Protein AF-A0A9P3J0S6-F1 (afdb_monomer_lite)

Structure (mmCIF, N/CA/C/O backbone):
data_AF-A0A9P3J0S6-F1
#
_entry.id   AF-A0A9P3J0S6-F1
#
loop_
_atom_site.group_PDB
_atom_site.id
_atom_site.type_symbol
_atom_site.label_atom_id
_atom_site.label_alt_id
_atom_site.label_comp_id
_atom_site.label_asym_id
_atom_site.label_entity_id
_atom_site.label_seq_id
_atom_site.pdbx_PDB_ins_code
_atom_site.Cartn_x
_atom_site.Cartn_y
_atom_site.Cartn_z
_atom_site.occupancy
_atom_site.B_iso_or_equiv
_atom_site.auth_seq_id
_atom_site.auth_comp_id
_atom_site.auth_asym_id
_atom_site.auth_atom_id
_atom_site.pdbx_PDB_model_num
ATOM 1 N N . MET A 1 1 ? 49.574 -19.872 -51.339 1.00 52.94 1 MET A N 1
ATOM 2 C CA . MET A 1 1 ? 49.140 -20.567 -50.102 1.00 52.94 1 MET A CA 1
ATOM 3 C C . MET A 1 1 ? 49.240 -19.697 -48.846 1.00 52.94 1 MET A C 1
ATOM 5 O O . MET A 1 1 ? 48.272 -19.672 -48.105 1.00 52.94 1 MET A O 1
ATOM 9 N N . GLY A 1 2 ? 50.325 -18.942 -48.605 1.00 63.03 2 GLY A N 1
ATOM 10 C CA . GLY A 1 2 ? 50.469 -18.135 -47.374 1.00 63.03 2 GLY A CA 1
ATOM 11 C C . GLY A 1 2 ? 49.410 -17.039 -47.150 1.00 63.03 2 GLY A C 1
ATOM 12 O O . GLY A 1 2 ? 48.926 -16.891 -46.034 1.00 63.03 2 GLY A O 1
ATOM 13 N N . GLN A 1 3 ? 48.988 -16.320 -48.196 1.00 57.38 3 GLN A N 1
ATOM 14 C CA . GLN A 1 3 ? 47.975 -15.256 -48.067 1.00 57.38 3 GLN A CA 1
ATOM 15 C C . GLN A 1 3 ? 46.559 -15.784 -47.796 1.00 57.38 3 GLN A C 1
ATOM 17 O O . GLN A 1 3 ? 45.813 -15.168 -47.047 1.00 57.38 3 GLN A O 1
ATOM 22 N N . SER A 1 4 ? 46.202 -16.949 -48.341 1.00 54.84 4 SER A N 1
ATOM 23 C CA . SER A 1 4 ? 44.880 -17.558 -48.143 1.00 54.84 4 SER A CA 1
ATOM 24 C C . SER A 1 4 ? 44.684 -18.054 -46.706 1.00 54.84 4 SER A C 1
ATOM 26 O O . SER A 1 4 ? 43.589 -17.957 -46.165 1.00 54.84 4 SER A O 1
ATOM 28 N N . VAL A 1 5 ? 45.757 -18.533 -46.065 1.00 64.25 5 VAL A N 1
ATOM 29 C CA . VAL A 1 5 ? 45.732 -18.965 -44.658 1.00 64.25 5 VAL A CA 1
ATOM 30 C C . VAL A 1 5 ? 45.693 -17.762 -43.713 1.00 64.25 5 VAL A C 1
ATOM 32 O O . VAL A 1 5 ? 44.933 -17.771 -42.753 1.00 64.25 5 VAL A O 1
ATOM 35 N N . LEU A 1 6 ? 46.446 -16.698 -44.010 1.00 63.03 6 LEU A N 1
ATOM 36 C CA . LEU A 1 6 ? 46.391 -15.446 -43.244 1.00 63.03 6 LEU A CA 1
ATOM 37 C C . LEU A 1 6 ? 45.015 -14.776 -43.324 1.00 63.03 6 LEU A C 1
ATOM 39 O O . LEU A 1 6 ? 44.524 -14.292 -42.309 1.00 63.03 6 LEU A O 1
ATOM 43 N N . LEU A 1 7 ? 44.366 -14.807 -44.491 1.00 65.69 7 LEU A N 1
ATOM 44 C CA . LEU A 1 7 ? 43.007 -14.293 -44.657 1.00 65.69 7 LEU A CA 1
ATOM 45 C C . LEU A 1 7 ? 41.980 -15.149 -43.902 1.00 65.69 7 LEU A C 1
ATOM 47 O O . LEU A 1 7 ? 41.103 -14.598 -43.249 1.00 65.69 7 LEU A O 1
ATOM 51 N N . ALA A 1 8 ? 42.116 -16.479 -43.917 1.00 69.62 8 ALA A N 1
ATOM 52 C CA . ALA A 1 8 ? 41.242 -17.367 -43.147 1.00 69.62 8 ALA A CA 1
ATOM 53 C C . ALA A 1 8 ? 41.398 -17.170 -41.627 1.00 69.62 8 ALA A C 1
ATOM 55 O O . ALA A 1 8 ? 40.403 -17.163 -40.908 1.00 69.62 8 ALA A O 1
ATOM 56 N N . ILE A 1 9 ? 42.624 -16.945 -41.142 1.00 70.44 9 ILE A N 1
ATOM 57 C CA . ILE A 1 9 ? 42.891 -16.633 -39.730 1.00 70.44 9 ILE A CA 1
ATOM 58 C C . ILE A 1 9 ? 42.342 -15.248 -39.367 1.00 70.44 9 ILE A C 1
ATOM 60 O O . ILE A 1 9 ? 41.727 -15.102 -38.318 1.00 70.44 9 ILE A O 1
ATOM 64 N N . ALA A 1 10 ? 42.508 -14.243 -40.230 1.00 70.19 10 ALA A N 1
ATOM 65 C CA . ALA A 1 10 ? 41.972 -12.904 -39.993 1.00 70.19 10 ALA A CA 1
ATOM 66 C C . ALA A 1 10 ? 40.435 -12.895 -39.973 1.00 70.19 10 ALA A C 1
ATOM 68 O O . ALA A 1 10 ? 39.846 -12.292 -39.083 1.00 70.19 10 ALA A O 1
ATOM 69 N N . VAL A 1 11 ? 39.783 -13.614 -40.892 1.00 73.38 11 VAL A N 1
ATOM 70 C CA . VAL A 1 11 ? 38.320 -13.773 -40.901 1.00 73.38 11 VAL A CA 1
ATOM 71 C C . VAL A 1 11 ? 37.854 -14.537 -39.663 1.00 73.38 11 VAL A C 1
ATOM 73 O O . VAL A 1 11 ? 36.911 -14.100 -39.019 1.00 73.38 11 VAL A O 1
ATOM 76 N N . ALA A 1 12 ? 38.551 -15.604 -39.260 1.00 67.69 12 ALA A N 1
ATOM 77 C CA . ALA A 1 12 ? 38.230 -16.325 -38.030 1.00 67.69 12 ALA A CA 1
ATOM 78 C C . ALA A 1 12 ? 38.380 -15.439 -36.783 1.00 67.69 12 ALA A C 1
ATOM 80 O O . ALA A 1 12 ? 37.511 -15.477 -35.923 1.00 67.69 12 ALA A O 1
ATOM 81 N N . LEU A 1 13 ? 39.424 -14.608 -36.696 1.00 64.50 13 LEU A N 1
ATOM 82 C CA . LEU A 1 13 ? 39.641 -13.687 -35.575 1.00 64.50 13 LEU A CA 1
ATOM 83 C C . LEU A 1 13 ? 38.629 -12.534 -35.550 1.00 64.50 13 LEU A C 1
ATOM 85 O O . LEU A 1 13 ? 38.195 -12.150 -34.470 1.00 64.50 13 LEU A O 1
ATOM 89 N N . VAL A 1 14 ? 38.211 -12.016 -36.710 1.00 60.28 14 VAL A N 1
ATOM 90 C CA . VAL A 1 14 ? 37.151 -10.996 -36.805 1.00 60.28 14 VAL A CA 1
ATOM 91 C C . VAL A 1 14 ? 35.789 -11.599 -36.457 1.00 60.28 14 VAL A C 1
ATOM 93 O O . VAL A 1 14 ? 35.049 -11.004 -35.682 1.00 60.28 14 VAL A O 1
ATOM 96 N N . SER A 1 15 ? 35.478 -12.810 -36.925 1.00 56.75 15 SER A N 1
ATOM 97 C CA . SER A 1 15 ? 34.269 -13.532 -36.511 1.00 56.75 15 SER A CA 1
ATOM 98 C C . SER A 1 15 ? 34.281 -13.865 -35.014 1.00 56.75 15 SER A C 1
ATOM 100 O O . SER A 1 15 ? 33.243 -13.750 -34.371 1.00 56.75 15 SER A O 1
ATOM 102 N N . LEU A 1 16 ? 35.442 -14.201 -34.435 1.00 50.22 16 LEU A N 1
ATOM 103 C CA . LEU A 1 16 ? 35.601 -14.447 -32.997 1.00 50.22 16 LEU A CA 1
ATOM 104 C C . LEU A 1 16 ? 35.476 -13.156 -32.172 1.00 50.22 16 LEU A C 1
ATOM 106 O O . LEU A 1 16 ? 34.885 -13.189 -31.099 1.00 50.22 16 LEU A O 1
ATOM 110 N N . ALA A 1 17 ? 35.967 -12.023 -32.686 1.00 50.66 17 ALA A N 1
ATOM 111 C CA . ALA A 1 17 ? 35.817 -10.709 -32.061 1.00 50.66 17 ALA A CA 1
ATOM 112 C C . ALA A 1 17 ? 34.368 -10.199 -32.125 1.00 50.66 17 ALA A C 1
ATOM 114 O O . ALA A 1 17 ? 33.885 -9.607 -31.162 1.00 50.66 17 ALA A O 1
ATOM 115 N N . CYS A 1 18 ? 33.646 -10.467 -33.219 1.00 45.19 18 CYS A N 1
ATOM 116 C CA . CYS A 1 18 ? 32.212 -10.179 -33.338 1.00 45.19 18 CYS A CA 1
ATOM 117 C C . CYS A 1 18 ? 31.358 -11.105 -32.454 1.00 45.19 18 CYS A C 1
ATOM 119 O O . CYS A 1 18 ? 30.357 -10.660 -31.902 1.00 45.19 18 CYS A O 1
ATOM 121 N N . LEU A 1 19 ? 31.773 -12.360 -32.248 1.00 46.56 19 LEU A N 1
ATOM 122 C CA . LEU A 1 19 ? 31.149 -13.260 -31.273 1.00 46.56 19 LEU A CA 1
ATOM 123 C C . LEU A 1 19 ? 31.458 -12.835 -29.828 1.00 46.56 19 LEU A C 1
ATOM 125 O O . LEU A 1 19 ? 30.568 -12.877 -28.994 1.00 46.56 19 LEU A O 1
ATOM 129 N N . SER A 1 20 ? 32.665 -12.348 -29.519 1.00 40.97 20 SER A N 1
ATOM 130 C CA . SER A 1 20 ? 33.013 -11.897 -28.160 1.00 40.97 20 SER A CA 1
ATOM 131 C C . SER A 1 20 ? 32.471 -10.512 -27.794 1.00 40.97 20 SER A C 1
ATOM 133 O O . SER A 1 20 ? 32.419 -10.186 -26.616 1.00 40.97 20 SER A O 1
ATOM 135 N N . SER A 1 21 ? 32.095 -9.688 -28.777 1.00 38.31 21 SER A N 1
ATOM 136 C CA . SER A 1 21 ? 31.445 -8.383 -28.550 1.00 38.31 21 SER A CA 1
ATOM 137 C C . SER A 1 21 ? 29.914 -8.444 -28.624 1.00 38.31 21 SER A C 1
ATOM 139 O O . SER A 1 21 ? 29.256 -7.508 -28.179 1.00 38.31 21 SER A O 1
ATOM 141 N N . GLY A 1 22 ? 29.350 -9.548 -29.132 1.00 35.94 22 GLY A N 1
ATOM 142 C CA . GLY A 1 22 ? 27.912 -9.845 -29.121 1.00 35.94 22 GLY A CA 1
ATOM 143 C C . GLY A 1 22 ? 27.461 -10.787 -28.000 1.00 35.94 22 GLY A C 1
ATOM 144 O O . GLY A 1 22 ? 26.262 -10.959 -27.801 1.00 35.94 22 GLY A O 1
ATOM 145 N N . VAL A 1 23 ? 28.389 -11.379 -27.242 1.00 38.31 23 VAL A N 1
ATOM 146 C CA . VAL A 1 23 ? 28.064 -12.017 -25.965 1.00 38.31 23 VAL A CA 1
ATOM 147 C C . VAL A 1 23 ? 27.847 -10.881 -24.973 1.00 38.31 23 VAL A C 1
ATOM 149 O O . VAL A 1 23 ? 28.772 -10.425 -24.301 1.00 38.31 23 VAL A O 1
ATOM 152 N N . HIS A 1 24 ? 26.593 -10.421 -24.878 1.00 38.56 24 HIS A N 1
ATOM 153 C CA . HIS A 1 24 ? 26.073 -10.039 -23.573 1.00 38.56 24 HIS A CA 1
ATOM 154 C C . HIS A 1 24 ? 26.590 -11.089 -22.605 1.00 38.56 24 HIS A C 1
ATOM 156 O O . HIS A 1 24 ? 26.443 -12.285 -22.858 1.00 38.56 24 HIS A O 1
ATOM 162 N N . ALA A 1 25 ? 27.292 -10.651 -21.565 1.00 37.12 25 ALA A N 1
ATOM 163 C CA . ALA A 1 25 ? 27.518 -11.500 -20.426 1.00 37.12 25 ALA A CA 1
ATOM 164 C C . ALA A 1 25 ? 26.125 -11.875 -19.907 1.00 37.12 25 ALA A C 1
ATOM 166 O O . ALA A 1 25 ? 25.588 -11.205 -19.032 1.00 37.12 25 ALA A O 1
ATOM 167 N N . ASP A 1 26 ? 25.544 -12.934 -20.472 1.00 39.62 26 ASP A N 1
ATOM 168 C CA . ASP A 1 26 ? 24.586 -13.801 -19.824 1.00 39.62 26 ASP A CA 1
ATOM 169 C C . ASP A 1 26 ? 25.373 -14.381 -18.656 1.00 39.62 26 ASP A C 1
ATOM 171 O O . ASP A 1 26 ? 25.916 -15.489 -18.690 1.00 39.62 26 ASP A O 1
ATOM 175 N N . SER A 1 27 ? 25.521 -13.550 -17.621 1.00 38.94 27 SER A N 1
ATOM 176 C CA . SER A 1 27 ? 25.679 -13.996 -16.260 1.00 38.94 27 SER A CA 1
ATOM 177 C C . SER A 1 27 ? 24.640 -15.088 -16.114 1.00 38.94 27 SER A C 1
ATOM 179 O O . SER A 1 27 ? 23.445 -14.791 -16.105 1.00 38.94 27 SER A O 1
ATOM 181 N N . ALA A 1 28 ? 25.098 -16.344 -16.120 1.00 35.28 28 ALA A N 1
ATOM 182 C CA . ALA A 1 28 ? 24.250 -17.504 -15.908 1.00 35.28 28 ALA A CA 1
ATOM 183 C C . ALA A 1 28 ? 23.247 -17.138 -14.809 1.00 35.28 28 ALA A C 1
ATOM 185 O O . ALA A 1 28 ? 23.704 -16.576 -13.803 1.00 35.28 28 ALA A O 1
ATOM 186 N N . PRO A 1 29 ? 21.930 -17.349 -15.014 1.00 40.88 29 PRO A N 1
ATOM 187 C CA . PRO A 1 29 ? 20.910 -16.864 -14.097 1.00 40.88 29 PRO A CA 1
ATOM 188 C C . PRO A 1 29 ? 21.342 -17.266 -12.697 1.00 40.88 29 PRO A C 1
ATOM 190 O O . PRO A 1 29 ? 21.451 -18.462 -12.403 1.00 40.88 29 PRO A O 1
ATOM 193 N N . ARG A 1 30 ? 21.725 -16.269 -11.880 1.00 40.47 30 ARG A N 1
ATOM 194 C CA . ARG A 1 30 ? 22.169 -16.516 -10.510 1.00 40.47 30 ARG A CA 1
ATOM 195 C C . ARG A 1 30 ? 21.070 -17.360 -9.903 1.00 40.47 30 ARG A C 1
ATOM 197 O O . ARG A 1 30 ? 19.917 -16.943 -9.882 1.00 40.47 30 ARG A O 1
ATOM 204 N N . LYS A 1 31 ? 21.420 -18.576 -9.487 1.00 38.91 31 LYS A N 1
ATOM 205 C CA . LYS A 1 31 ? 20.491 -19.468 -8.811 1.00 38.91 31 LYS A CA 1
ATOM 206 C C . LYS A 1 31 ? 19.955 -18.679 -7.622 1.00 38.91 31 LYS A C 1
ATOM 208 O O . LYS A 1 31 ? 20.723 -18.359 -6.717 1.00 38.91 31 LYS A O 1
ATOM 213 N N . TRP A 1 32 ? 18.683 -18.296 -7.688 1.00 41.75 32 TRP A N 1
ATOM 214 C CA . TRP A 1 32 ? 18.019 -17.493 -6.673 1.00 41.75 32 TRP A CA 1
ATOM 215 C C . TRP A 1 32 ? 17.853 -18.356 -5.421 1.00 41.75 32 TRP A C 1
ATOM 217 O O . TRP A 1 32 ? 16.805 -18.948 -5.186 1.00 41.75 32 TRP A O 1
ATOM 227 N N . SER A 1 33 ? 18.909 -18.494 -4.622 1.00 45.03 33 SER A N 1
ATOM 228 C CA . SER A 1 33 ? 18.698 -18.670 -3.195 1.00 45.03 33 SER A CA 1
ATOM 229 C C . SER A 1 33 ? 18.251 -17.310 -2.706 1.00 45.03 33 SER A C 1
ATOM 231 O O . SER A 1 33 ? 19.029 -16.356 -2.774 1.00 45.03 33 SER A O 1
ATOM 233 N N . THR A 1 34 ? 16.997 -17.204 -2.287 1.00 47.34 34 THR A N 1
ATOM 234 C CA . THR A 1 34 ? 16.512 -15.994 -1.637 1.00 47.34 34 THR A CA 1
ATOM 235 C C . THR A 1 34 ? 17.507 -15.622 -0.548 1.00 47.34 34 THR A C 1
ATOM 237 O O . THR A 1 34 ? 17.847 -16.502 0.256 1.00 47.34 34 THR A O 1
ATOM 240 N N . PRO A 1 35 ? 18.072 -14.405 -0.576 1.00 50.69 35 PRO A N 1
ATOM 241 C CA . PRO A 1 35 ? 19.125 -14.078 0.356 1.00 50.69 35 PRO A CA 1
ATOM 242 C C . PRO A 1 35 ? 18.531 -14.196 1.756 1.00 50.69 35 PRO A C 1
ATOM 244 O O . PRO A 1 35 ? 17.507 -13.600 2.078 1.00 50.69 35 PRO A O 1
ATOM 247 N N . THR A 1 36 ? 19.118 -15.066 2.571 1.00 54.38 36 THR A N 1
ATOM 248 C CA . THR A 1 36 ? 18.819 -15.048 3.996 1.00 54.38 36 THR A CA 1
ATOM 249 C C . THR A 1 36 ? 19.462 -13.773 4.523 1.00 54.38 36 THR A C 1
ATOM 251 O O . THR A 1 36 ? 20.656 -13.596 4.240 1.00 54.38 36 THR A O 1
ATOM 254 N N . PRO A 1 37 ? 18.729 -12.901 5.239 1.00 59.56 37 PRO A N 1
ATOM 255 C CA . PRO A 1 37 ? 19.332 -11.726 5.844 1.00 59.56 37 PRO A CA 1
ATOM 256 C C . PRO A 1 37 ? 20.593 -12.144 6.582 1.00 59.56 37 PRO A C 1
ATOM 258 O O . PRO A 1 37 ? 20.591 -13.094 7.375 1.00 59.56 37 PRO A O 1
ATOM 261 N N . GLN A 1 38 ? 21.703 -11.512 6.221 1.00 64.88 38 GLN A N 1
ATOM 262 C CA . GLN A 1 38 ? 22.980 -11.867 6.806 1.00 64.88 38 GLN A CA 1
ATOM 263 C C . GLN A 1 38 ? 23.008 -11.332 8.240 1.00 64.88 38 GLN A C 1
ATOM 265 O O . GLN A 1 38 ? 22.534 -10.222 8.488 1.00 64.88 38 GLN A O 1
ATOM 270 N N . PRO A 1 39 ? 23.537 -12.099 9.208 1.00 60.41 39 PRO A N 1
ATOM 271 C CA . PRO A 1 39 ? 23.738 -11.570 10.544 1.00 60.41 39 PRO A CA 1
ATOM 272 C C . PRO A 1 39 ? 24.625 -10.315 10.450 1.00 60.41 39 PRO A C 1
ATOM 274 O O . PRO A 1 39 ? 25.613 -10.337 9.705 1.00 60.41 39 PRO A O 1
ATOM 277 N N . PRO A 1 40 ? 24.300 -9.232 11.174 1.00 62.19 40 PRO A N 1
ATOM 278 C CA . PRO A 1 40 ? 25.059 -7.995 11.099 1.00 62.19 40 PRO A CA 1
ATOM 279 C C . PRO A 1 40 ? 26.532 -8.234 11.424 1.00 62.19 40 PRO A C 1
ATOM 281 O O . PRO A 1 40 ? 26.858 -8.858 12.435 1.00 62.19 40 PRO A O 1
ATOM 284 N N . ARG A 1 41 ? 27.431 -7.757 10.557 1.00 59.84 41 ARG A N 1
ATOM 285 C CA . ARG A 1 41 ? 28.876 -8.021 10.679 1.00 59.84 41 ARG A CA 1
ATOM 286 C C . ARG A 1 41 ? 29.528 -7.303 11.862 1.00 59.84 41 ARG A C 1
ATOM 288 O O . ARG A 1 41 ? 30.496 -7.823 12.408 1.00 59.84 41 ARG A O 1
ATOM 295 N N . ASP A 1 42 ? 28.961 -6.168 12.269 1.00 59.78 42 ASP A N 1
ATOM 296 C CA . ASP A 1 42 ? 29.571 -5.244 13.235 1.00 59.78 42 ASP A CA 1
ATOM 297 C C . ASP A 1 42 ? 28.754 -5.071 14.528 1.00 59.78 42 ASP A C 1
ATOM 299 O O . ASP A 1 42 ? 29.160 -4.347 15.438 1.00 59.78 42 ASP A O 1
ATOM 303 N N . ALA A 1 43 ? 27.604 -5.739 14.650 1.00 60.12 43 ALA A N 1
ATOM 304 C CA . ALA A 1 43 ? 26.762 -5.610 15.831 1.00 60.12 43 ALA A CA 1
ATOM 305 C C . ALA A 1 43 ? 27.255 -6.511 16.969 1.00 60.12 43 ALA A C 1
ATOM 307 O O . ALA A 1 43 ? 27.540 -7.699 16.790 1.00 60.12 43 ALA A O 1
ATOM 308 N N . ARG A 1 44 ? 27.261 -5.978 18.194 1.00 63.00 44 ARG A N 1
ATOM 309 C CA . ARG A 1 44 ? 27.326 -6.828 19.389 1.00 63.00 44 ARG A CA 1
ATOM 310 C C . ARG A 1 44 ? 26.101 -7.745 19.385 1.00 63.00 44 ARG A C 1
ATOM 312 O O . ARG A 1 44 ? 24.991 -7.281 19.148 1.00 63.00 44 ARG A O 1
ATOM 319 N N . HIS A 1 45 ? 26.281 -9.029 19.703 1.00 61.94 45 HIS A N 1
ATOM 320 C CA . HIS A 1 45 ? 25.228 -10.058 19.623 1.00 61.94 45 HIS A CA 1
ATOM 321 C C . HIS A 1 45 ? 23.874 -9.678 20.265 1.00 61.94 45 HIS A C 1
ATOM 323 O O . HIS A 1 45 ? 22.846 -10.198 19.848 1.00 61.94 45 HIS A O 1
ATOM 329 N N . ALA A 1 46 ? 23.851 -8.785 21.261 1.00 62.25 46 ALA A N 1
ATOM 330 C CA . ALA A 1 46 ? 22.637 -8.354 21.962 1.00 62.25 46 ALA A CA 1
ATOM 331 C C . ALA A 1 46 ? 21.833 -7.227 21.269 1.00 62.25 46 ALA A C 1
ATOM 333 O O . ALA A 1 46 ? 20.790 -6.832 21.796 1.00 62.25 46 ALA A O 1
ATOM 334 N N . ALA A 1 47 ? 22.323 -6.696 20.143 1.00 69.50 47 ALA A N 1
ATOM 335 C CA . ALA A 1 47 ? 21.730 -5.590 19.380 1.00 69.50 47 ALA A CA 1
ATOM 336 C C . ALA A 1 47 ? 21.162 -6.025 18.014 1.00 69.50 47 ALA A 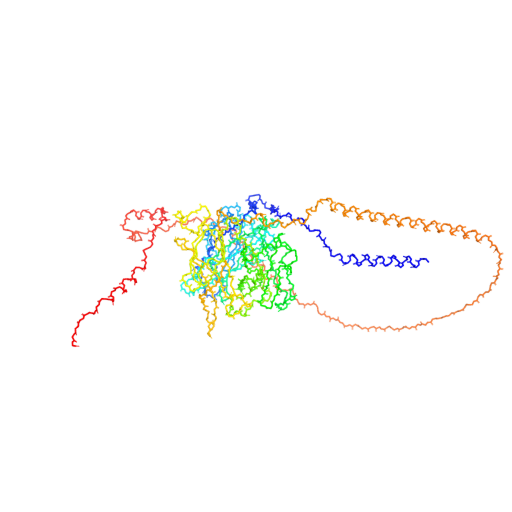C 1
ATOM 338 O O . ALA A 1 47 ? 20.676 -5.201 17.244 1.00 69.50 47 ALA A O 1
ATOM 339 N N . VAL A 1 48 ? 21.234 -7.319 17.694 1.00 78.69 48 VAL A N 1
ATOM 340 C CA . VAL A 1 48 ? 20.826 -7.865 16.395 1.00 78.69 48 VAL A CA 1
ATOM 341 C C . VAL A 1 48 ? 19.351 -8.275 16.438 1.00 78.69 48 VAL A C 1
ATOM 343 O O . VAL A 1 48 ? 18.963 -8.999 17.360 1.00 78.69 48 VAL A O 1
ATOM 346 N N . PRO A 1 49 ? 18.516 -7.860 15.468 1.00 83.31 49 PRO A N 1
ATOM 347 C CA . PRO A 1 49 ? 17.157 -8.371 15.358 1.00 83.31 49 PRO A CA 1
ATOM 348 C C . PRO A 1 49 ? 17.160 -9.892 15.118 1.00 83.31 49 PRO A C 1
ATOM 350 O O . PRO A 1 49 ? 18.063 -10.410 14.455 1.00 83.31 49 PRO A O 1
ATOM 353 N N . PRO A 1 50 ? 16.165 -10.639 15.635 1.00 82.44 50 PRO A N 1
ATOM 354 C CA . PRO A 1 50 ? 16.004 -12.055 15.343 1.00 82.44 50 PRO A CA 1
ATOM 355 C C . PRO A 1 50 ? 16.072 -12.320 13.837 1.00 82.44 50 PRO A C 1
ATOM 357 O O . PRO A 1 50 ? 15.643 -11.460 13.064 1.00 82.44 50 PRO A O 1
ATOM 360 N N . PRO A 1 51 ? 16.549 -13.499 13.399 1.00 80.50 51 PRO A N 1
ATOM 361 C CA . PRO A 1 51 ? 16.530 -13.855 11.988 1.00 80.50 51 PRO A CA 1
ATOM 362 C C . PRO A 1 51 ? 15.151 -13.587 11.387 1.00 80.50 51 PRO A C 1
ATOM 364 O O . PRO A 1 51 ? 14.140 -14.085 11.891 1.00 80.50 51 PRO A O 1
ATOM 367 N N . TYR A 1 52 ? 15.106 -12.773 10.334 1.00 79.00 52 TYR A N 1
ATOM 368 C CA . TYR A 1 52 ? 13.852 -12.480 9.662 1.00 79.00 52 TYR A CA 1
ATOM 369 C C . TYR A 1 52 ? 13.317 -13.772 9.041 1.00 79.00 52 TYR A C 1
ATOM 371 O O . TYR A 1 52 ? 13.976 -14.403 8.213 1.00 79.00 52 TYR A O 1
ATOM 379 N N . SER A 1 53 ? 12.131 -14.198 9.476 1.00 72.31 53 SER A N 1
ATOM 380 C CA . SER A 1 53 ? 11.608 -15.517 9.130 1.00 72.31 53 SER A CA 1
ATOM 381 C C . SER A 1 53 ? 11.165 -15.630 7.672 1.00 72.31 53 SER A C 1
ATOM 383 O O . SER A 1 53 ? 10.948 -16.757 7.245 1.00 72.31 53 SER A O 1
ATOM 385 N N . ALA A 1 54 ? 11.020 -14.516 6.930 1.00 75.81 54 ALA A N 1
ATOM 386 C CA . ALA A 1 54 ? 10.635 -14.397 5.508 1.00 75.81 54 ALA A CA 1
ATOM 387 C C . ALA A 1 54 ? 9.432 -15.241 5.031 1.00 75.81 54 ALA A C 1
ATOM 389 O O . ALA A 1 54 ? 9.124 -15.291 3.845 1.00 75.81 54 ALA A O 1
ATOM 390 N N . THR A 1 55 ? 8.737 -15.916 5.940 1.00 82.69 55 THR A N 1
ATOM 391 C CA . THR A 1 55 ? 7.821 -17.032 5.652 1.00 82.69 55 THR A CA 1
ATOM 392 C C . THR A 1 55 ? 6.361 -16.638 5.777 1.00 82.69 55 THR A C 1
ATOM 394 O O . THR A 1 55 ? 5.482 -17.465 5.546 1.00 82.69 55 THR A O 1
ATOM 397 N N . SER A 1 56 ? 6.096 -15.386 6.137 1.00 91.06 56 SER A N 1
ATOM 398 C CA . SER A 1 56 ? 4.756 -14.891 6.383 1.00 91.06 56 SER A CA 1
ATOM 399 C C . SER A 1 56 ? 4.623 -13.448 5.938 1.00 91.06 56 SER A C 1
ATOM 401 O O . SER A 1 56 ? 5.503 -12.631 6.222 1.00 91.06 56 SER A O 1
ATOM 403 N N . VAL A 1 57 ? 3.473 -13.131 5.341 1.00 96.50 57 VAL A N 1
ATOM 404 C CA . VAL A 1 57 ? 2.972 -11.758 5.307 1.00 96.50 57 VAL A CA 1
ATOM 405 C C . VAL A 1 57 ? 2.849 -11.267 6.739 1.00 96.50 57 VAL A C 1
ATOM 407 O O . VAL A 1 57 ? 2.448 -12.027 7.625 1.00 96.50 57 VAL A O 1
ATOM 410 N N . THR A 1 58 ? 3.226 -10.017 6.963 1.00 97.19 58 THR A N 1
ATOM 411 C CA . THR A 1 58 ? 3.035 -9.331 8.237 1.00 97.19 58 THR A CA 1
ATOM 412 C C . THR A 1 58 ? 2.525 -7.926 7.975 1.00 97.19 58 THR A C 1
ATOM 414 O O . THR A 1 58 ? 2.893 -7.330 6.966 1.00 97.19 58 THR A O 1
ATOM 417 N N . GLY A 1 59 ? 1.681 -7.393 8.848 1.00 97.50 59 GLY A N 1
ATOM 418 C CA . GLY A 1 59 ? 1.160 -6.036 8.708 1.00 97.50 59 GLY A CA 1
ATOM 419 C C . GLY A 1 59 ? 1.080 -5.295 10.031 1.00 97.50 59 GLY A C 1
ATOM 420 O O . GLY A 1 59 ? 1.299 -5.879 11.094 1.00 97.50 59 GLY A O 1
ATOM 421 N N . ALA A 1 60 ? 0.769 -4.007 9.943 1.00 97.62 60 ALA A N 1
ATOM 422 C CA . ALA A 1 60 ? 0.522 -3.135 11.081 1.00 97.62 60 ALA A CA 1
ATOM 423 C C . ALA A 1 60 ? -0.494 -2.046 10.722 1.00 97.62 60 ALA A C 1
ATOM 425 O O . ALA A 1 60 ? -0.629 -1.673 9.559 1.00 97.62 60 ALA A O 1
ATOM 426 N N . VAL A 1 61 ? -1.186 -1.525 11.733 1.00 97.81 61 VAL A N 1
ATOM 427 C CA . VAL A 1 61 ? -1.900 -0.247 11.651 1.00 97.81 61 VAL A CA 1
ATOM 428 C C . VAL A 1 61 ? -1.146 0.755 12.512 1.00 97.81 61 VAL A C 1
ATOM 430 O O . VAL A 1 61 ? -1.036 0.572 13.727 1.00 97.81 61 VAL A O 1
ATOM 433 N N . ILE A 1 62 ? -0.624 1.794 11.871 1.00 95.88 62 ILE A N 1
ATOM 434 C CA . ILE A 1 62 ? 0.140 2.869 12.492 1.00 95.88 62 ILE A CA 1
ATOM 435 C C . ILE A 1 62 ? -0.790 4.065 12.679 1.00 95.88 62 ILE A C 1
ATOM 437 O O . ILE A 1 62 ? -1.409 4.539 11.730 1.00 95.88 62 ILE A O 1
ATOM 441 N N . HIS A 1 63 ? -0.891 4.529 13.916 1.00 94.62 63 HIS A N 1
ATOM 442 C CA . HIS A 1 63 ? -1.601 5.734 14.303 1.00 94.62 63 HIS A CA 1
ATOM 443 C C . HIS A 1 63 ? -0.674 6.943 14.240 1.00 94.62 63 HIS A C 1
ATOM 445 O O . HIS A 1 63 ? 0.472 6.853 14.681 1.00 94.62 63 HIS A O 1
ATOM 451 N N . MET A 1 64 ? -1.179 8.059 13.720 1.00 92.00 64 MET A N 1
ATOM 452 C CA . MET A 1 64 ? -0.455 9.326 13.626 1.00 92.00 64 MET A CA 1
ATOM 453 C C . MET A 1 64 ? -1.298 10.450 14.237 1.00 92.00 64 MET A C 1
ATOM 455 O O . MET A 1 64 ? -2.264 10.919 13.635 1.00 92.00 64 MET A O 1
ATOM 459 N N . ASP A 1 65 ? -0.917 10.903 15.429 1.00 88.88 65 ASP A N 1
ATOM 460 C CA . ASP A 1 65 ? -1.571 11.997 16.142 1.00 88.88 65 ASP A CA 1
ATOM 461 C C . ASP A 1 65 ? -0.736 13.279 16.074 1.00 88.88 65 ASP A C 1
ATOM 463 O O . ASP A 1 65 ? 0.264 13.445 16.776 1.00 88.88 65 ASP A O 1
ATOM 467 N N . ALA A 1 66 ? -1.181 14.199 15.221 1.00 86.44 66 ALA A N 1
ATOM 468 C CA . ALA A 1 66 ? -0.637 15.546 15.091 1.00 86.44 66 ALA A CA 1
ATOM 469 C C . ALA A 1 66 ? -1.524 16.602 15.777 1.00 86.44 66 ALA A C 1
ATOM 471 O O . ALA A 1 66 ? -1.500 17.775 15.405 1.00 86.44 66 ALA A O 1
ATOM 472 N N . SER A 1 67 ? -2.325 16.233 16.781 1.00 83.19 67 SER A N 1
ATOM 473 C CA . SER A 1 67 ? -3.237 17.178 17.441 1.00 83.19 67 SER A CA 1
ATOM 474 C C . SER A 1 67 ? -2.557 18.293 18.225 1.00 83.19 67 SER A C 1
ATOM 476 O O . SER A 1 67 ? -3.133 19.366 18.434 1.00 83.19 67 SER A O 1
ATOM 478 N N . HIS A 1 68 ? -1.292 18.078 18.568 1.00 77.50 68 HIS A N 1
ATOM 479 C CA . HIS A 1 68 ? -0.413 19.065 19.181 1.00 77.50 68 HIS A CA 1
ATOM 480 C C . HIS A 1 68 ? 0.369 19.905 18.165 1.00 77.50 68 HIS A C 1
ATOM 482 O O . HIS A 1 68 ? 1.165 20.752 18.566 1.00 77.50 68 HIS A O 1
ATOM 488 N N . HIS A 1 69 ? 0.152 19.706 16.863 1.00 73.06 69 HIS A N 1
ATOM 489 C CA . HIS A 1 69 ? 0.800 20.496 15.828 1.00 73.06 69 HIS A CA 1
ATOM 490 C C . HIS A 1 69 ? 0.289 21.945 15.866 1.00 73.06 69 HIS A C 1
ATOM 492 O O . HIS A 1 69 ? -0.874 22.234 15.558 1.00 73.06 69 HIS A O 1
ATOM 498 N N . LEU A 1 70 ? 1.167 22.861 16.275 1.00 64.44 70 LEU A N 1
ATOM 499 C CA . LEU A 1 70 ? 0.925 24.300 16.314 1.00 64.44 70 LEU A CA 1
ATOM 500 C C . LEU A 1 70 ? 1.559 24.919 15.065 1.00 64.44 70 LEU A C 1
ATOM 502 O O . LEU A 1 70 ? 2.733 25.256 15.087 1.00 64.44 70 LEU A O 1
ATOM 506 N N . SER A 1 71 ? 0.803 25.059 13.976 1.00 58.25 71 SER A N 1
ATOM 507 C CA . SER A 1 71 ? 1.298 25.772 12.793 1.00 58.25 71 SER A CA 1
ATOM 508 C C . SER A 1 71 ? 1.283 27.281 13.072 1.00 58.25 71 SER A C 1
ATOM 510 O O . SER A 1 71 ? 0.252 27.933 12.870 1.00 58.25 71 SER A O 1
ATOM 512 N N . ASP A 1 72 ? 2.372 27.847 13.585 1.00 54.91 72 ASP A N 1
ATOM 513 C CA . ASP A 1 72 ? 2.473 29.301 13.797 1.00 54.91 72 ASP A CA 1
ATOM 514 C C . ASP A 1 72 ? 3.148 30.038 12.627 1.00 54.91 72 ASP A C 1
ATOM 516 O O . ASP A 1 72 ? 3.258 31.266 12.636 1.00 54.91 72 ASP A O 1
ATOM 520 N N . GLY A 1 73 ? 3.523 29.304 11.573 1.00 52.22 73 GLY A N 1
ATOM 521 C CA . GLY A 1 73 ? 4.069 29.870 10.341 1.00 52.22 73 GLY A CA 1
ATOM 522 C C . GLY A 1 73 ? 5.512 30.357 10.475 1.00 52.22 73 GLY A C 1
ATOM 523 O O . GLY A 1 73 ? 5.996 31.052 9.580 1.00 52.22 73 GLY A O 1
ATOM 524 N N . THR A 1 74 ? 6.217 30.005 11.558 1.00 48.88 74 THR A N 1
ATOM 525 C CA . THR A 1 74 ? 7.599 30.441 11.799 1.00 48.88 74 THR A CA 1
ATOM 526 C C . THR A 1 74 ? 8.621 29.301 11.780 1.00 48.88 74 THR A C 1
ATOM 528 O O . THR A 1 74 ? 9.403 29.150 12.698 1.00 48.88 74 THR A O 1
ATOM 531 N N . THR A 1 75 ? 8.714 28.543 10.681 1.00 47.25 75 THR A N 1
ATOM 532 C CA . THR A 1 75 ? 9.899 27.748 10.226 1.00 47.25 75 THR A CA 1
ATOM 533 C C . THR A 1 75 ? 10.586 26.756 11.185 1.00 47.25 75 THR A C 1
ATOM 535 O O . THR A 1 75 ? 11.530 26.076 10.789 1.00 47.25 75 THR A O 1
ATOM 538 N N . THR A 1 76 ? 10.099 26.589 12.403 1.00 48.69 76 THR A N 1
ATOM 539 C CA . THR A 1 76 ? 10.391 25.470 13.295 1.00 48.69 76 THR A CA 1
ATOM 540 C C . THR A 1 76 ? 9.063 25.048 13.893 1.00 48.69 76 THR A C 1
ATOM 542 O O . THR A 1 76 ? 8.848 25.174 15.095 1.00 48.69 76 THR A O 1
ATOM 545 N N . ASP A 1 77 ? 8.143 24.617 13.025 1.00 48.00 77 ASP A N 1
ATOM 546 C CA . ASP A 1 77 ? 6.963 23.876 13.453 1.00 48.00 77 ASP A CA 1
ATOM 547 C C . ASP A 1 77 ? 7.488 22.648 14.206 1.00 48.00 77 ASP A C 1
ATOM 549 O O . ASP A 1 77 ? 7.987 21.687 13.615 1.00 48.00 77 ASP A O 1
ATOM 553 N N . ASN A 1 78 ? 7.499 22.737 15.536 1.00 49.31 78 ASN A N 1
ATOM 554 C CA . ASN A 1 78 ? 7.945 21.649 16.389 1.00 49.31 78 ASN A CA 1
ATOM 555 C C . ASN A 1 78 ? 7.049 20.450 16.073 1.00 49.31 78 ASN A C 1
ATOM 557 O O . ASN A 1 78 ? 5.823 20.532 16.179 1.00 49.31 78 ASN A O 1
ATOM 561 N N . ASN A 1 79 ? 7.680 19.364 15.627 1.00 58.75 79 ASN A N 1
ATOM 562 C CA . ASN A 1 79 ? 7.056 18.184 15.038 1.00 58.75 79 ASN A CA 1
ATOM 563 C C . ASN A 1 79 ? 6.369 17.334 16.110 1.00 58.75 79 ASN A C 1
ATOM 565 O O . ASN A 1 79 ? 6.688 16.161 16.236 1.00 58.75 79 ASN A O 1
ATOM 569 N N . LEU A 1 80 ? 5.456 17.908 16.900 1.00 73.00 80 LEU A N 1
ATOM 570 C CA . LEU A 1 80 ? 4.715 17.224 17.959 1.00 73.00 80 LEU A CA 1
ATOM 571 C C . LEU A 1 80 ? 3.712 16.235 17.346 1.00 73.00 80 LEU A C 1
ATOM 573 O O . LEU A 1 80 ? 2.503 16.452 17.346 1.00 73.00 80 LEU A O 1
ATOM 577 N N . LEU A 1 81 ? 4.265 15.165 16.789 1.00 81.38 81 LEU A N 1
ATOM 578 C CA . LEU A 1 81 ? 3.597 14.025 16.205 1.00 81.38 81 LEU A CA 1
ATOM 579 C C . LEU A 1 81 ? 3.859 12.835 17.125 1.00 81.38 81 LEU A C 1
ATOM 581 O O . LEU A 1 81 ? 5.002 12.388 17.282 1.00 81.38 81 LEU A O 1
ATOM 585 N N . ALA A 1 82 ? 2.791 12.327 17.726 1.00 86.56 82 ALA A N 1
ATOM 586 C CA . ALA A 1 82 ? 2.811 11.034 18.382 1.00 86.56 82 ALA A CA 1
ATOM 587 C C . ALA A 1 82 ? 2.470 9.960 17.343 1.00 86.56 82 ALA A C 1
ATOM 589 O O . ALA A 1 82 ? 1.424 10.002 16.704 1.00 86.56 82 ALA A O 1
ATOM 590 N N . VAL A 1 83 ? 3.363 8.990 17.171 1.00 88.25 83 VAL A N 1
ATOM 591 C CA . VAL A 1 83 ? 3.102 7.785 16.372 1.00 88.25 83 VAL A CA 1
ATOM 592 C C . VAL A 1 83 ? 2.831 6.636 17.323 1.00 88.25 83 VAL A C 1
ATOM 594 O O . VAL A 1 83 ? 3.529 6.561 18.322 1.00 88.25 83 VAL A O 1
ATOM 597 N N . ASP A 1 84 ? 1.871 5.756 17.035 1.00 91.69 84 ASP A N 1
ATOM 598 C CA . ASP A 1 84 ? 1.607 4.513 17.784 1.00 91.69 84 ASP A CA 1
ATOM 599 C C . ASP A 1 84 ? 1.319 3.335 16.835 1.00 91.69 84 ASP A C 1
ATOM 601 O O . ASP A 1 84 ? 0.967 3.539 15.677 1.00 91.69 84 ASP A O 1
ATOM 605 N N . ILE A 1 85 ? 1.463 2.089 17.291 1.00 93.12 85 ILE A N 1
ATOM 606 C CA . ILE A 1 85 ? 1.036 0.892 16.548 1.00 93.12 85 ILE A CA 1
ATOM 607 C C . ILE A 1 85 ? -0.224 0.333 17.214 1.00 93.12 85 ILE A C 1
ATOM 609 O O . ILE A 1 85 ? -0.161 -0.373 18.222 1.00 93.12 85 ILE A O 1
ATOM 613 N N . LYS A 1 86 ? -1.389 0.588 16.605 1.00 94.31 86 LYS A N 1
ATOM 614 C CA . LYS A 1 86 ? -2.699 0.122 17.103 1.00 94.31 86 LYS A CA 1
ATOM 615 C C . LYS A 1 86 ? -2.833 -1.402 17.078 1.00 94.31 86 LYS A C 1
ATOM 617 O O . LYS A 1 86 ? -3.566 -1.979 17.883 1.00 94.31 86 LYS A O 1
ATOM 622 N N . GLY A 1 87 ? -2.128 -2.050 16.157 1.00 95.25 87 GLY A N 1
ATOM 623 C CA . GLY A 1 87 ? -2.029 -3.497 16.054 1.00 95.25 87 GLY A CA 1
ATOM 624 C C . GLY A 1 87 ? -1.076 -3.922 14.950 1.00 95.25 87 GLY A C 1
ATOM 625 O O . GLY A 1 87 ? -0.734 -3.130 14.075 1.00 95.25 87 GLY A O 1
ATOM 626 N N . GLN A 1 88 ? -0.620 -5.169 15.024 1.00 96.00 88 GLN A N 1
ATOM 627 C CA . GLN A 1 88 ? 0.372 -5.732 14.112 1.00 96.00 88 GLN A CA 1
ATOM 628 C C . GLN A 1 88 ? 0.419 -7.256 14.203 1.00 96.00 88 GLN A C 1
ATOM 630 O O . GLN A 1 88 ? 0.058 -7.830 15.236 1.00 96.00 88 GLN A O 1
ATOM 635 N N . GLY A 1 89 ? 0.959 -7.904 13.175 1.00 94.06 89 GLY A N 1
ATOM 636 C CA . GLY A 1 89 ? 1.355 -9.304 13.249 1.00 94.06 89 GLY A CA 1
ATOM 637 C C . GLY A 1 89 ? 1.446 -10.026 11.902 1.00 94.06 89 GLY A C 1
ATOM 638 O O . GLY A 1 89 ? 1.054 -9.474 10.873 1.00 94.06 89 GLY A O 1
ATOM 639 N N . PRO A 1 90 ? 1.970 -11.269 11.916 1.00 93.38 90 PRO A N 1
ATOM 640 C CA . PRO A 1 90 ? 2.470 -11.968 13.105 1.00 93.38 90 PRO A CA 1
ATOM 641 C C . PRO A 1 90 ? 3.878 -11.518 13.520 1.00 93.38 90 PRO A C 1
ATOM 643 O O . PRO A 1 90 ? 4.298 -11.789 14.644 1.00 93.38 90 PRO A O 1
ATOM 646 N N . VAL A 1 91 ? 4.617 -10.843 12.631 1.00 93.00 91 VAL A N 1
ATOM 647 C CA . VAL A 1 91 ? 5.942 -10.306 12.944 1.00 93.00 91 VAL A CA 1
ATOM 648 C C . VAL A 1 91 ? 5.782 -8.855 13.403 1.00 93.00 91 VAL A C 1
ATOM 650 O O . VAL A 1 91 ? 5.219 -8.046 12.665 1.00 93.00 91 VAL A O 1
ATOM 653 N N . PRO A 1 92 ? 6.269 -8.504 14.601 1.00 92.44 92 PRO A N 1
ATOM 654 C CA . PRO A 1 92 ? 6.153 -7.150 15.116 1.00 92.44 92 PRO A CA 1
ATOM 655 C C . PRO A 1 92 ? 6.830 -6.111 14.218 1.00 92.44 92 PRO A C 1
ATOM 657 O O . PRO A 1 92 ? 7.835 -6.404 13.576 1.00 92.44 92 PRO A O 1
ATOM 660 N N . PHE A 1 93 ? 6.329 -4.884 14.255 1.00 92.81 93 PHE A N 1
ATOM 661 C CA . PHE A 1 93 ? 6.933 -3.699 13.670 1.00 92.81 93 PHE A CA 1
ATOM 662 C C . PHE A 1 93 ? 7.515 -2.779 14.755 1.00 92.81 93 PHE A C 1
ATOM 664 O O . PHE A 1 93 ? 7.190 -2.897 15.939 1.00 92.81 93 PHE A O 1
ATOM 671 N N . SER A 1 94 ? 8.390 -1.872 14.336 1.00 91.69 94 SER A N 1
ATOM 672 C CA . SER A 1 94 ? 8.747 -0.628 15.030 1.00 91.69 94 SER A CA 1
ATOM 673 C C . SER A 1 94 ? 8.792 0.513 14.008 1.00 91.69 94 SER A C 1
ATOM 675 O O . SER A 1 94 ? 8.727 0.260 12.805 1.00 91.69 94 SER A O 1
ATOM 677 N N . VAL A 1 95 ? 8.903 1.765 14.456 1.00 90.75 95 VAL A N 1
ATOM 678 C CA . VAL A 1 95 ? 9.075 2.927 13.568 1.00 90.75 95 VAL A CA 1
ATOM 679 C C . VAL A 1 95 ? 10.365 3.642 13.962 1.00 90.75 95 VAL A C 1
ATOM 681 O O . VAL A 1 95 ? 10.477 4.172 15.063 1.00 90.75 95 VAL A O 1
ATOM 684 N N . ALA A 1 96 ? 11.367 3.600 13.084 1.00 88.31 96 ALA A N 1
ATOM 685 C CA . ALA A 1 96 ? 12.718 4.098 13.370 1.00 88.31 96 ALA A CA 1
ATOM 686 C C . ALA A 1 96 ? 12.829 5.629 13.292 1.00 88.31 96 ALA A C 1
ATOM 688 O O . ALA A 1 96 ? 13.635 6.245 13.987 1.00 88.31 96 ALA A O 1
ATOM 689 N N . ARG A 1 97 ? 12.020 6.235 12.426 1.00 88.19 97 ARG A N 1
ATOM 690 C CA . ARG A 1 97 ? 11.943 7.671 12.161 1.00 88.19 97 ARG A CA 1
ATOM 691 C C . ARG A 1 97 ? 10.507 8.000 11.779 1.00 88.19 97 ARG A C 1
ATOM 693 O O . ARG A 1 97 ? 9.860 7.202 11.100 1.00 88.19 97 ARG A O 1
ATOM 700 N N . TRP A 1 98 ? 10.047 9.172 12.193 1.00 88.38 98 TRP A N 1
ATOM 701 C CA . TRP A 1 98 ? 8.806 9.756 11.707 1.00 88.38 98 TRP A CA 1
ATOM 702 C C . TRP A 1 98 ? 8.854 11.280 11.751 1.00 88.38 98 TRP A C 1
ATOM 704 O O . TRP A 1 98 ? 9.543 11.873 12.581 1.00 88.38 98 TRP A O 1
ATOM 714 N N . ASN A 1 99 ? 8.113 11.910 10.860 1.00 84.50 99 ASN A N 1
ATOM 715 C CA . ASN A 1 99 ? 7.771 13.331 10.822 1.00 84.50 99 ASN A CA 1
ATOM 716 C C . ASN A 1 99 ? 6.348 13.424 10.235 1.00 84.50 99 ASN A C 1
ATOM 718 O O . ASN A 1 99 ? 5.754 12.384 9.929 1.00 84.50 99 ASN A O 1
ATOM 722 N N . PRO A 1 100 ? 5.757 14.622 10.094 1.00 82.81 100 PRO A N 1
ATOM 723 C CA . PRO A 1 100 ? 4.619 14.755 9.199 1.00 82.81 100 PRO A CA 1
ATOM 724 C C . PRO A 1 100 ? 4.978 14.139 7.842 1.00 82.81 100 PRO A C 1
ATOM 726 O O . PRO A 1 100 ? 6.077 14.350 7.345 1.00 82.81 100 PRO A O 1
ATOM 729 N N . GLY A 1 101 ? 4.108 13.296 7.301 1.00 87.06 101 GLY A N 1
ATOM 730 C CA . GLY A 1 101 ? 4.302 12.677 5.997 1.00 87.06 101 GLY A CA 1
ATOM 731 C C . GLY A 1 101 ? 5.186 11.438 5.948 1.00 87.06 101 GLY A C 1
ATOM 732 O O . GLY A 1 101 ? 4.769 10.482 5.312 1.00 87.06 101 GLY A O 1
ATOM 733 N N . ASP A 1 102 ? 6.344 11.362 6.609 1.00 88.56 102 ASP A N 1
ATOM 734 C CA . ASP A 1 102 ? 7.193 10.164 6.494 1.00 88.56 102 ASP A CA 1
ATOM 735 C C . ASP A 1 102 ? 7.137 9.260 7.727 1.00 88.56 102 ASP A C 1
ATOM 737 O O . ASP A 1 102 ? 7.250 9.691 8.878 1.00 88.56 102 ASP A O 1
ATOM 741 N N . LEU A 1 103 ? 7.113 7.956 7.470 1.00 91.75 103 LEU A N 1
ATOM 742 C CA . LEU A 1 103 ? 7.323 6.902 8.450 1.00 91.75 103 LEU A CA 1
ATOM 743 C C . LEU A 1 103 ? 8.393 5.938 7.941 1.00 91.75 103 LEU A C 1
ATOM 745 O O . LEU A 1 103 ? 8.351 5.483 6.802 1.00 91.75 103 LEU A O 1
ATOM 749 N N . SER A 1 104 ? 9.296 5.532 8.827 1.00 93.25 104 SER A N 1
ATOM 750 C CA . SER A 1 104 ? 10.298 4.502 8.550 1.00 93.25 104 SER A CA 1
ATOM 751 C C . SER A 1 104 ? 9.972 3.211 9.314 1.00 93.25 104 SER A C 1
ATOM 753 O O . SER A 1 104 ? 10.602 2.936 10.345 1.00 93.25 104 SER A O 1
ATOM 755 N N . PRO A 1 105 ? 8.980 2.409 8.872 1.00 93.94 105 PRO A N 1
ATOM 756 C CA . PRO A 1 105 ? 8.621 1.170 9.549 1.00 93.94 105 PRO A CA 1
ATOM 757 C C . PRO A 1 105 ? 9.730 0.125 9.409 1.00 93.94 105 PRO A C 1
ATOM 759 O O . PRO A 1 105 ? 10.364 -0.020 8.361 1.00 93.94 105 PRO A O 1
ATOM 762 N N . ARG A 1 106 ? 9.961 -0.636 10.474 1.00 93.50 106 ARG A N 1
ATOM 763 C CA . ARG A 1 106 ? 10.938 -1.725 10.537 1.00 93.50 106 ARG A CA 1
ATOM 764 C C . ARG A 1 106 ? 10.273 -2.995 11.032 1.00 93.50 106 ARG A C 1
ATOM 766 O O . ARG A 1 106 ? 9.281 -2.933 11.749 1.00 93.50 106 ARG A O 1
ATOM 773 N N . ILE A 1 107 ? 10.820 -4.144 10.650 1.00 93.31 107 ILE A N 1
ATOM 774 C CA . ILE A 1 107 ? 10.218 -5.458 10.892 1.00 93.31 107 ILE A CA 1
ATOM 775 C C . ILE A 1 107 ? 11.077 -6.263 11.866 1.00 93.31 107 ILE A C 1
ATOM 777 O O . ILE A 1 107 ? 12.297 -6.332 11.742 1.00 93.31 107 ILE A O 1
ATOM 781 N N . GLY A 1 108 ? 10.428 -6.923 12.819 1.00 91.44 108 GLY A N 1
ATOM 782 C CA . GLY A 1 108 ? 11.055 -7.830 13.774 1.00 91.44 108 GLY A CA 1
ATOM 783 C C . GLY A 1 108 ? 12.064 -7.139 14.694 1.00 91.44 108 GLY A C 1
ATOM 784 O O . GLY A 1 108 ? 13.229 -7.543 14.683 1.00 91.44 108 GLY A O 1
ATOM 785 N N . PRO A 1 109 ? 11.663 -6.117 15.478 1.00 89.94 109 PRO A N 1
ATOM 786 C CA . PRO A 1 109 ? 12.560 -5.484 16.433 1.00 89.94 109 PRO A CA 1
ATOM 787 C C . PRO A 1 109 ? 13.168 -6.501 17.403 1.00 89.94 109 PRO A C 1
ATOM 789 O O . PRO A 1 109 ? 12.505 -7.436 17.857 1.00 89.94 109 PRO A O 1
ATOM 792 N N . SER A 1 110 ? 14.438 -6.292 17.749 1.00 84.25 110 SER A N 1
ATOM 793 C CA . SER A 1 110 ? 15.205 -7.149 18.656 1.00 84.25 110 SER A CA 1
ATOM 794 C C . SER A 1 110 ? 14.610 -7.221 20.058 1.00 84.25 110 SER A C 1
ATOM 796 O O . SER A 1 110 ? 14.775 -8.221 20.763 1.00 84.25 110 SER A O 1
ATOM 798 N N . ARG A 1 111 ? 13.910 -6.159 20.468 1.00 82.12 111 ARG A N 1
ATOM 799 C CA . ARG A 1 111 ? 13.311 -6.023 21.788 1.00 82.12 111 ARG A CA 1
ATOM 800 C C . ARG A 1 111 ? 11.843 -5.620 21.656 1.00 82.12 111 ARG A C 1
ATOM 802 O O . ARG A 1 111 ? 11.535 -4.681 20.925 1.00 82.12 111 ARG A O 1
ATOM 809 N N . PRO A 1 112 ? 10.924 -6.252 22.409 1.00 76.75 112 PRO A N 1
ATOM 810 C CA . PRO A 1 112 ? 9.514 -5.858 22.404 1.00 76.75 112 PRO A CA 1
ATOM 811 C C . PRO A 1 112 ? 9.299 -4.394 22.804 1.00 76.75 112 PRO A C 1
ATOM 813 O O . PRO A 1 112 ? 8.381 -3.752 22.316 1.00 76.75 112 PRO A O 1
ATOM 816 N N . PHE A 1 113 ? 10.168 -3.840 23.657 1.00 70.25 113 PHE A N 1
ATOM 817 C CA . PHE A 1 113 ? 10.080 -2.446 24.095 1.00 70.25 113 PHE A CA 1
ATOM 818 C C . PHE A 1 113 ? 10.616 -1.419 23.079 1.00 70.25 113 PHE A C 1
ATOM 820 O O . PHE A 1 113 ? 10.652 -0.229 23.367 1.00 70.25 113 PHE A O 1
ATOM 827 N N . SER A 1 114 ? 11.017 -1.839 21.882 1.00 70.69 114 SER A N 1
ATOM 828 C CA . SER A 1 114 ? 11.239 -0.908 20.770 1.00 70.69 114 SER A CA 1
ATOM 829 C C . SER A 1 114 ? 9.919 -0.359 20.201 1.00 70.69 114 SER A C 1
ATOM 831 O O . SER A 1 114 ? 9.935 0.528 19.357 1.00 70.69 114 SER A O 1
ATOM 833 N N . GLN A 1 115 ? 8.784 -0.901 20.655 1.00 65.88 115 GLN A N 1
ATOM 834 C CA . GLN A 1 115 ? 7.416 -0.555 20.255 1.00 65.88 115 GLN A CA 1
ATOM 835 C C . GLN A 1 115 ? 6.722 0.471 21.166 1.00 65.88 115 GLN A C 1
ATOM 837 O O . GLN A 1 115 ? 6.065 1.349 20.634 1.00 65.88 115 GLN A O 1
ATOM 842 N N . PRO A 1 116 ? 6.855 0.431 22.508 1.00 48.84 116 PRO A N 1
ATOM 843 C CA . PRO A 1 116 ? 6.183 1.348 23.427 1.00 48.84 116 PRO A CA 1
ATOM 844 C C . PRO A 1 116 ? 6.805 2.745 23.498 1.00 48.84 116 PRO A C 1
ATOM 846 O O . PRO A 1 116 ? 6.321 3.562 24.270 1.00 48.84 116 PRO A O 1
ATOM 849 N N . ASN A 1 117 ? 7.880 3.034 22.753 1.00 51.38 117 ASN A N 1
ATOM 850 C CA . ASN A 1 117 ? 8.357 4.418 22.632 1.00 51.38 117 ASN A CA 1
ATOM 851 C C . ASN A 1 117 ? 7.544 5.228 21.601 1.00 51.38 117 ASN A C 1
ATOM 853 O O . ASN A 1 117 ? 7.827 6.398 21.351 1.00 51.38 117 ASN A O 1
ATOM 857 N N . LEU A 1 118 ? 6.559 4.578 20.992 1.00 62.28 118 LEU A N 1
ATOM 858 C CA . LEU A 1 118 ? 5.510 5.159 20.186 1.00 62.28 118 LEU A CA 1
ATOM 859 C C . LEU A 1 118 ? 4.424 5.660 21.177 1.00 62.28 118 LEU A C 1
ATOM 861 O O . LEU A 1 118 ? 4.161 4.996 22.174 1.00 62.28 118 LEU A O 1
ATOM 865 N N . ALA A 1 119 ? 3.882 6.862 20.964 1.00 58.06 119 ALA A N 1
ATOM 866 C CA . ALA A 1 119 ? 3.163 7.750 21.899 1.00 58.06 119 ALA A CA 1
ATOM 867 C C . ALA A 1 119 ? 4.026 8.718 22.740 1.00 58.06 119 ALA A C 1
ATOM 869 O O . ALA A 1 119 ? 3.501 9.420 23.606 1.00 58.06 119 ALA A O 1
ATOM 870 N N . ILE A 1 120 ? 5.329 8.834 22.455 1.00 63.97 120 ILE A N 1
ATOM 871 C CA . ILE A 1 120 ? 6.138 9.965 22.936 1.00 63.97 120 ILE A CA 1
ATOM 872 C C . ILE A 1 120 ? 6.039 11.099 21.912 1.00 63.97 120 ILE A C 1
ATOM 874 O O . ILE A 1 120 ? 6.338 10.903 20.734 1.00 63.97 120 ILE A O 1
ATOM 878 N N . LEU A 1 121 ? 5.650 12.294 22.364 1.00 60.78 121 LEU A N 1
ATOM 879 C CA . LEU A 1 121 ? 5.777 13.507 21.560 1.00 60.78 121 LEU A CA 1
ATOM 880 C C . LEU A 1 121 ? 7.264 13.785 21.338 1.00 60.78 121 LEU A C 1
ATOM 882 O O . LEU A 1 121 ? 7.997 14.055 22.290 1.00 60.78 121 LEU A O 1
ATOM 886 N N . MET A 1 122 ? 7.718 13.698 20.092 1.00 64.38 122 MET A N 1
ATOM 887 C CA . MET A 1 122 ? 9.112 13.955 19.745 1.00 64.38 122 MET A CA 1
ATOM 888 C C . MET A 1 122 ? 9.222 15.269 18.991 1.00 64.38 122 MET A C 1
ATOM 890 O O . MET A 1 122 ? 8.599 15.434 17.960 1.00 64.38 122 MET A O 1
ATOM 894 N N . GLU A 1 123 ? 10.036 16.203 19.478 1.00 58.09 123 GLU A N 1
ATOM 895 C CA . GLU A 1 123 ? 10.143 17.542 18.880 1.00 58.09 123 GLU A CA 1
ATOM 896 C C . GLU A 1 123 ? 10.768 17.518 17.468 1.00 58.09 123 GLU A C 1
ATOM 898 O O . GLU A 1 123 ? 10.481 18.393 16.645 1.00 58.09 123 GLU A O 1
ATOM 903 N N . LEU A 1 124 ? 11.594 16.506 17.153 1.00 59.62 124 LEU A N 1
ATOM 904 C CA . LEU A 1 124 ? 12.318 16.391 15.882 1.00 59.62 124 LEU A CA 1
ATOM 905 C C . LEU A 1 124 ? 12.500 14.923 15.440 1.00 59.62 124 LEU A C 1
ATOM 907 O O . LEU A 1 124 ? 13.253 14.183 16.059 1.00 59.62 124 LEU A O 1
ATOM 911 N N . ARG A 1 125 ? 11.865 14.545 14.318 1.00 64.56 125 ARG A N 1
ATOM 912 C CA . ARG A 1 125 ? 12.183 13.382 13.450 1.00 64.56 125 ARG A CA 1
ATOM 913 C C . ARG A 1 125 ? 12.226 11.980 14.091 1.00 64.56 125 ARG A C 1
ATOM 915 O O . ARG A 1 125 ? 12.886 11.084 13.563 1.00 64.56 125 ARG A O 1
ATOM 922 N N . GLY A 1 126 ? 11.492 11.733 15.172 1.00 69.00 126 GLY A N 1
ATOM 923 C CA . GLY A 1 126 ? 11.531 10.427 15.838 1.00 69.00 126 GLY A CA 1
ATOM 924 C C . GLY A 1 126 ? 12.930 10.111 16.391 1.00 69.00 126 GLY A C 1
ATOM 925 O O . GLY A 1 126 ? 13.676 11.017 16.752 1.00 69.00 126 GLY A O 1
ATOM 926 N N . PHE A 1 127 ? 13.313 8.832 16.465 1.00 70.94 127 PHE A N 1
ATOM 927 C CA . PHE A 1 127 ? 14.610 8.453 17.048 1.00 70.94 127 PHE A CA 1
ATOM 928 C C . PHE A 1 127 ? 15.824 8.819 16.190 1.00 70.94 127 PHE A C 1
ATOM 930 O O . PHE A 1 127 ? 16.880 9.033 16.778 1.00 70.94 127 PHE A O 1
ATOM 937 N N . ASP A 1 128 ? 15.680 8.835 14.856 1.00 74.62 128 ASP A N 1
ATOM 938 C CA . ASP A 1 128 ? 16.701 9.169 13.836 1.00 74.62 128 ASP A CA 1
ATOM 939 C C . ASP A 1 128 ? 18.152 8.917 14.295 1.00 74.62 128 ASP A C 1
ATOM 941 O O . ASP A 1 128 ? 18.980 9.824 14.385 1.00 74.62 128 ASP A O 1
ATOM 945 N N . SER A 1 129 ? 18.431 7.671 14.694 1.00 82.12 129 SER A N 1
ATOM 946 C CA . SER A 1 129 ? 19.649 7.309 15.418 1.00 82.12 129 SER A CA 1
ATOM 947 C C . SER A 1 129 ? 20.536 6.408 14.574 1.00 82.12 129 SER A C 1
ATOM 949 O O . SER A 1 129 ? 20.117 5.327 14.162 1.00 82.12 129 SER A O 1
ATOM 951 N N . ASP A 1 130 ? 21.781 6.834 14.376 1.00 85.50 130 ASP A N 1
ATOM 952 C CA . ASP A 1 130 ? 22.841 6.059 13.731 1.00 85.50 130 ASP A CA 1
ATOM 953 C C . ASP A 1 130 ? 23.559 5.095 14.692 1.00 85.50 130 ASP A C 1
ATOM 955 O O . ASP A 1 130 ? 24.501 4.408 14.291 1.00 85.50 130 ASP A O 1
ATOM 959 N N . ASP A 1 131 ? 23.090 5.004 15.939 1.00 86.06 131 ASP A N 1
ATOM 960 C CA . ASP A 1 131 ? 23.592 4.074 16.941 1.00 86.06 131 ASP A CA 1
ATOM 961 C C . ASP A 1 131 ? 22.892 2.706 16.811 1.00 86.06 131 ASP A C 1
ATOM 963 O O . ASP A 1 131 ? 21.718 2.576 17.177 1.00 86.06 131 ASP A O 1
ATOM 967 N N . PRO A 1 132 ? 23.591 1.647 16.359 1.00 83.56 132 PRO A N 1
ATOM 968 C CA . PRO A 1 132 ? 23.018 0.304 16.281 1.00 83.56 132 PRO A CA 1
ATOM 969 C C . PRO A 1 132 ? 22.656 -0.280 17.658 1.00 83.56 132 PRO A C 1
ATOM 971 O O . PRO A 1 132 ? 21.948 -1.289 17.729 1.00 83.56 132 PRO A O 1
ATOM 974 N N . GLU A 1 133 ? 23.120 0.308 18.770 1.00 82.56 133 GLU A N 1
ATOM 975 C CA . GLU A 1 133 ? 22.733 -0.087 20.128 1.00 82.56 133 GLU A CA 1
ATOM 976 C C . GLU A 1 133 ? 21.373 0.503 20.566 1.00 82.56 133 GLU A C 1
ATOM 978 O O . GLU A 1 133 ? 20.773 -0.002 21.525 1.00 82.56 133 GLU A O 1
ATOM 983 N N . ASN A 1 134 ? 20.823 1.483 19.838 1.00 83.25 134 ASN A N 1
ATOM 984 C CA . ASN A 1 134 ? 19.514 2.062 20.134 1.00 83.25 134 ASN A CA 1
ATOM 985 C C . ASN A 1 134 ? 18.379 1.080 19.793 1.00 83.25 134 ASN A C 1
ATOM 987 O O . ASN A 1 134 ? 18.185 0.670 18.651 1.00 83.25 134 ASN A O 1
ATOM 991 N N . ALA A 1 135 ? 17.578 0.720 20.798 1.00 82.00 135 ALA A N 1
ATOM 992 C CA . ALA A 1 135 ? 16.517 -0.272 20.654 1.00 82.00 135 ALA A CA 1
ATOM 993 C C . ALA A 1 135 ? 15.501 0.075 19.548 1.00 82.00 135 ALA A C 1
ATOM 995 O O . ALA A 1 135 ? 15.012 -0.839 18.884 1.00 82.00 135 ALA A O 1
ATOM 996 N N . ALA A 1 136 ? 15.203 1.357 19.311 1.00 78.44 136 ALA A N 1
ATOM 997 C CA . ALA A 1 136 ? 14.200 1.776 18.328 1.00 78.44 136 ALA A CA 1
ATOM 998 C C . ALA A 1 136 ? 14.558 1.410 16.874 1.00 78.44 136 ALA A C 1
ATOM 1000 O O . ALA A 1 136 ? 13.669 1.183 16.052 1.00 78.44 136 ALA A O 1
ATOM 1001 N N . VAL A 1 137 ? 15.856 1.310 16.578 1.00 85.31 137 VAL A N 1
ATOM 1002 C CA . VAL A 1 137 ? 16.410 1.052 15.237 1.00 85.31 137 VAL A CA 1
ATOM 1003 C C . VAL A 1 137 ? 16.964 -0.372 15.090 1.00 85.31 137 VAL A C 1
ATOM 1005 O O . VAL A 1 137 ? 17.384 -0.769 14.006 1.00 85.31 137 VAL A O 1
ATOM 1008 N N . GLN A 1 138 ? 16.916 -1.192 16.148 1.00 88.00 138 GLN A N 1
ATOM 1009 C CA . GLN A 1 138 ? 17.330 -2.601 16.119 1.00 88.00 138 GLN A CA 1
ATOM 1010 C C . GLN A 1 138 ? 16.274 -3.512 15.490 1.00 88.00 138 GLN A C 1
ATOM 1012 O O . GLN A 1 138 ? 15.746 -4.425 16.123 1.00 88.00 138 GLN A O 1
ATOM 1017 N N . ALA A 1 139 ? 15.953 -3.259 14.234 1.00 90.62 139 ALA A N 1
ATOM 1018 C CA . ALA A 1 139 ? 14.949 -3.981 13.473 1.00 90.62 139 ALA A CA 1
ATOM 1019 C C . ALA A 1 139 ? 15.385 -4.069 12.007 1.00 90.62 139 ALA A C 1
ATOM 1021 O O . ALA A 1 139 ? 16.290 -3.350 11.573 1.00 90.62 139 ALA A O 1
ATOM 1022 N N . TRP A 1 140 ? 14.761 -4.961 11.243 1.00 92.50 140 TRP A N 1
ATOM 1023 C CA . TRP A 1 140 ? 15.057 -5.103 9.824 1.00 92.50 140 TRP A CA 1
ATOM 1024 C C . TRP A 1 140 ? 14.415 -3.976 9.017 1.00 92.50 140 TRP A C 1
ATOM 1026 O O . TRP A 1 140 ? 13.205 -3.754 9.112 1.00 92.50 140 TRP A O 1
ATOM 1036 N N . SER A 1 141 ? 15.216 -3.301 8.199 1.00 93.31 141 SER A N 1
ATOM 1037 C CA . SER A 1 141 ? 14.755 -2.359 7.182 1.00 93.31 141 SER A CA 1
ATOM 1038 C C . SER A 1 141 ? 14.230 -3.135 5.972 1.00 93.31 141 SER A C 1
ATOM 1040 O O . SER A 1 141 ? 15.006 -3.872 5.357 1.00 93.31 141 SER A O 1
ATOM 1042 N N . PRO A 1 142 ? 12.935 -3.011 5.627 1.00 94.12 142 PRO A N 1
ATOM 1043 C CA . PRO A 1 142 ? 12.383 -3.636 4.429 1.00 94.12 142 PRO A CA 1
ATOM 1044 C C . PRO A 1 142 ? 13.134 -3.177 3.172 1.00 94.12 142 PRO A C 1
ATOM 1046 O O . PRO A 1 142 ? 13.341 -1.978 2.994 1.00 94.12 142 PRO A O 1
ATOM 1049 N N . SER A 1 143 ? 13.516 -4.125 2.312 1.00 93.19 143 SER A N 1
ATOM 1050 C CA . SER A 1 143 ? 14.249 -3.876 1.061 1.00 93.19 143 SER A CA 1
ATOM 1051 C C . SER A 1 143 ? 13.432 -4.316 -0.147 1.00 93.19 143 SER A C 1
ATOM 1053 O O . SER A 1 143 ? 12.897 -5.426 -0.158 1.00 93.19 143 SER A O 1
ATOM 1055 N N . ILE A 1 144 ? 13.423 -3.509 -1.212 1.00 94.94 144 ILE A N 1
ATOM 1056 C CA . ILE A 1 144 ? 12.742 -3.831 -2.480 1.00 94.94 144 ILE A CA 1
ATOM 1057 C C . ILE A 1 144 ? 13.164 -5.181 -3.075 1.00 94.94 144 ILE A C 1
ATOM 1059 O O . ILE A 1 144 ? 12.404 -5.767 -3.844 1.00 94.94 144 ILE A O 1
ATOM 1063 N N . ASN A 1 145 ? 14.349 -5.689 -2.714 1.00 93.50 145 ASN A N 1
ATOM 1064 C CA . ASN A 1 145 ? 14.893 -6.955 -3.206 1.00 93.50 145 ASN A CA 1
ATOM 1065 C C . ASN A 1 145 ? 14.307 -8.197 -2.508 1.00 93.50 145 ASN A C 1
ATOM 1067 O O . ASN A 1 145 ? 14.534 -9.326 -2.948 1.00 93.50 145 ASN A O 1
ATOM 1071 N N . MET A 1 146 ? 13.577 -8.013 -1.405 1.00 92.56 146 MET A N 1
ATOM 1072 C CA . MET A 1 146 ? 13.138 -9.104 -0.522 1.00 92.56 146 MET A CA 1
ATOM 1073 C C . MET A 1 146 ? 11.626 -9.309 -0.493 1.00 92.56 146 MET A C 1
ATOM 1075 O O . MET A 1 146 ? 11.145 -10.362 -0.060 1.00 92.56 146 MET A O 1
ATOM 1079 N N . GLY A 1 147 ? 10.864 -8.322 -0.942 1.00 95.81 147 GLY A N 1
ATOM 1080 C CA . GLY A 1 147 ? 9.412 -8.338 -0.918 1.00 95.81 147 GLY A CA 1
ATOM 1081 C C . GLY A 1 147 ? 8.845 -6.986 -1.300 1.00 95.81 147 GLY A C 1
ATOM 1082 O O . GLY A 1 147 ? 9.588 -6.106 -1.722 1.00 95.81 147 GLY A O 1
ATOM 1083 N N . VAL A 1 148 ? 7.535 -6.838 -1.128 1.00 97.81 148 VAL A N 1
ATOM 1084 C CA . VAL A 1 148 ? 6.805 -5.605 -1.431 1.00 97.81 148 VAL A CA 1
ATOM 1085 C C . VAL A 1 148 ? 6.091 -5.097 -0.188 1.00 97.81 148 VAL A C 1
ATOM 1087 O O . VAL A 1 148 ? 5.403 -5.860 0.491 1.00 97.81 148 VAL A O 1
ATOM 1090 N N . MET A 1 149 ? 6.241 -3.807 0.096 1.00 98.12 149 MET A N 1
ATOM 1091 C CA . MET A 1 149 ? 5.451 -3.095 1.096 1.00 98.12 149 MET A CA 1
ATOM 1092 C C . MET A 1 149 ? 4.235 -2.456 0.424 1.00 98.12 149 MET A C 1
ATOM 1094 O O . MET A 1 149 ? 4.384 -1.714 -0.543 1.00 98.12 149 MET A O 1
ATOM 1098 N N . MET A 1 150 ? 3.048 -2.738 0.951 1.00 98.50 150 MET A N 1
ATOM 1099 C CA . MET A 1 150 ? 1.786 -2.117 0.553 1.00 98.50 150 MET A CA 1
ATOM 1100 C C . MET A 1 150 ? 1.203 -1.313 1.701 1.00 98.50 150 MET A C 1
ATOM 1102 O O . MET A 1 150 ? 1.470 -1.620 2.863 1.00 98.50 150 MET A O 1
ATOM 1106 N N . ALA A 1 151 ? 0.385 -0.317 1.374 1.00 98.25 151 ALA A N 1
ATOM 1107 C CA . ALA A 1 151 ? -0.222 0.559 2.357 1.00 98.25 151 ALA A CA 1
ATOM 1108 C C . ALA A 1 151 ? -1.627 1.016 1.949 1.00 98.25 151 ALA A C 1
ATOM 1110 O O . ALA A 1 151 ? -2.008 0.964 0.780 1.00 98.25 151 ALA A O 1
ATOM 1111 N N . SER A 1 152 ? -2.414 1.448 2.929 1.00 98.56 152 SER A N 1
ATOM 1112 C CA . SER A 1 152 ? -3.730 2.068 2.741 1.00 98.56 152 SER A CA 1
ATOM 1113 C C . SER A 1 152 ? -4.009 3.044 3.879 1.00 98.56 152 SER A C 1
ATOM 1115 O O . SER A 1 152 ? -3.495 2.874 4.982 1.00 98.56 152 SER A O 1
ATOM 1117 N N . VAL A 1 153 ? -4.834 4.059 3.633 1.00 98.56 153 VAL A N 1
ATOM 1118 C CA . VAL A 1 153 ? -5.224 5.022 4.671 1.00 98.56 153 VAL A CA 1
ATOM 1119 C C . VAL A 1 153 ? -6.267 4.383 5.588 1.00 98.56 153 VAL A C 1
ATOM 1121 O O . VAL A 1 153 ? -7.311 3.920 5.128 1.00 98.56 153 VAL A O 1
ATOM 1124 N N . ALA A 1 154 ? -5.972 4.350 6.886 1.00 98.38 154 ALA A N 1
ATOM 1125 C CA . ALA A 1 154 ? -6.741 3.662 7.923 1.00 98.38 154 ALA A CA 1
ATOM 1126 C C . ALA A 1 154 ? -7.526 4.629 8.829 1.00 98.38 154 ALA A C 1
ATOM 1128 O O . ALA A 1 154 ? -7.808 4.300 9.984 1.00 98.38 154 ALA A O 1
ATOM 1129 N N . LEU A 1 155 ? -7.867 5.812 8.302 1.00 98.00 155 LEU A N 1
ATOM 1130 C CA . LEU A 1 155 ? -8.819 6.741 8.903 1.00 98.00 155 LEU A CA 1
ATOM 1131 C C . LEU A 1 155 ? -9.601 7.509 7.822 1.00 98.00 155 LEU A C 1
ATOM 1133 O O . LEU A 1 155 ? -9.022 8.009 6.856 1.00 98.00 155 LEU A O 1
ATOM 1137 N N . ASN A 1 156 ? -10.920 7.638 7.989 1.00 97.88 156 ASN A N 1
ATOM 1138 C CA . ASN A 1 156 ? -11.785 8.380 7.064 1.00 97.88 156 ASN A CA 1
ATOM 1139 C C . ASN A 1 156 ? -11.772 9.885 7.363 1.00 97.88 156 ASN A C 1
ATOM 1141 O O . ASN A 1 156 ? -12.697 10.425 7.971 1.00 97.88 156 ASN A O 1
ATOM 1145 N N . GLY A 1 157 ? -10.720 10.551 6.891 1.00 96.44 157 GLY A N 1
ATOM 1146 C CA . GLY A 1 157 ? -10.498 11.979 7.098 1.00 96.44 157 GLY A CA 1
ATOM 1147 C C . GLY A 1 157 ? -9.911 12.288 8.474 1.00 96.44 157 GLY A C 1
ATOM 1148 O O . GLY A 1 157 ? -10.152 11.584 9.451 1.00 96.44 157 GLY A O 1
ATOM 1149 N N . GLN A 1 158 ? -9.116 13.348 8.548 1.00 94.88 158 GLN A N 1
ATOM 1150 C CA . GLN A 1 158 ? -8.397 13.733 9.756 1.00 94.88 158 GLN A CA 1
ATOM 1151 C C . GLN A 1 158 ? -8.445 15.243 9.942 1.00 94.88 158 GLN A C 1
ATOM 1153 O O . GLN A 1 158 ? -8.351 16.013 8.992 1.00 94.88 158 GLN A O 1
ATOM 1158 N N . GLN A 1 159 ? -8.565 15.666 11.194 1.00 92.12 159 GLN A N 1
ATOM 1159 C CA . GLN A 1 159 ? -8.435 17.059 11.589 1.00 92.12 159 GLN A CA 1
ATOM 1160 C C . GLN A 1 159 ? -7.418 17.112 12.719 1.00 92.12 159 GLN A C 1
ATOM 1162 O O . GLN A 1 159 ? -7.704 16.641 13.816 1.00 92.12 159 GLN A O 1
ATOM 1167 N N . TRP A 1 160 ? -6.239 17.682 12.461 1.00 87.31 160 TRP A N 1
ATOM 1168 C CA . TRP A 1 160 ? -5.194 17.774 13.482 1.00 87.31 160 TRP A CA 1
ATOM 1169 C C . TRP A 1 160 ? -5.705 18.527 14.705 1.00 87.31 160 TRP A C 1
ATOM 1171 O O . TRP A 1 160 ? -5.724 18.008 15.811 1.00 87.31 160 TRP A O 1
ATOM 1181 N N . ASN A 1 161 ? -6.231 19.731 14.514 1.00 81.81 161 ASN A N 1
ATOM 1182 C CA . ASN A 1 161 ? -6.768 20.515 15.614 1.00 81.81 161 ASN A CA 1
ATOM 1183 C C . ASN A 1 161 ? -7.995 21.315 15.166 1.00 81.81 161 ASN A C 1
ATOM 1185 O O . ASN A 1 161 ? -8.306 21.421 13.980 1.00 81.81 161 ASN A O 1
ATOM 1189 N N . ARG A 1 162 ? -8.689 21.918 16.135 1.00 79.44 162 ARG A N 1
ATOM 1190 C CA . ARG A 1 162 ? -9.946 22.644 15.892 1.00 79.44 162 ARG A CA 1
ATOM 1191 C C . ARG A 1 162 ? -9.819 23.833 14.931 1.00 79.44 162 ARG A C 1
ATOM 1193 O O . ARG A 1 162 ? -10.851 24.311 14.470 1.00 79.44 162 ARG A O 1
ATOM 1200 N N . SER A 1 163 ? -8.613 24.345 14.671 1.00 79.94 163 SER A N 1
ATOM 1201 C CA . SER A 1 163 ? -8.397 25.474 13.756 1.00 79.94 163 SER A CA 1
ATOM 1202 C C . SER A 1 163 ? -8.035 25.053 12.331 1.00 79.94 163 SER A C 1
ATOM 1204 O O . SER A 1 163 ? -8.020 25.910 11.448 1.00 79.94 163 SER A O 1
ATOM 1206 N N . LYS A 1 164 ? -7.777 23.765 12.082 1.00 82.62 164 LYS A N 1
ATOM 1207 C CA . LYS A 1 164 ? -7.489 23.227 10.747 1.00 82.62 164 LYS A CA 1
ATOM 1208 C C . LYS A 1 164 ? -8.736 22.602 10.116 1.00 82.62 164 LYS A C 1
ATOM 1210 O O . LYS A 1 164 ? -9.577 22.083 10.852 1.00 82.62 164 LYS A O 1
ATOM 1215 N N . PRO A 1 165 ? -8.892 22.653 8.783 1.00 88.62 165 PRO A N 1
ATOM 1216 C CA . PRO A 1 165 ? -9.933 21.892 8.100 1.00 88.62 165 PRO A CA 1
ATOM 1217 C C . PRO A 1 165 ? -9.679 20.381 8.222 1.00 88.62 165 PRO A C 1
ATOM 1219 O O . PRO A 1 165 ? -8.579 19.946 8.563 1.00 88.62 165 PRO A O 1
ATOM 1222 N N . VAL A 1 166 ? -10.713 19.584 7.948 1.00 93.75 166 VAL A N 1
ATOM 1223 C CA . VAL A 1 166 ? -10.546 18.141 7.730 1.00 93.75 166 VAL A CA 1
ATOM 1224 C C . VAL A 1 166 ? -9.822 17.946 6.399 1.00 93.75 166 VAL A C 1
ATOM 1226 O O . VAL A 1 166 ? -10.258 18.507 5.396 1.00 93.75 166 VAL A O 1
ATOM 1229 N N . PHE A 1 167 ? -8.776 17.127 6.380 1.00 93.88 167 PHE A N 1
ATOM 1230 C CA . PHE A 1 167 ? -8.127 16.653 5.158 1.00 93.88 167 PHE A CA 1
ATOM 1231 C C . PHE A 1 167 ? -8.335 15.144 4.994 1.00 93.88 167 PHE A C 1
ATOM 1233 O O . PHE A 1 167 ? -8.742 14.452 5.931 1.00 93.88 167 PHE A O 1
ATOM 1240 N N . TYR A 1 168 ? -8.035 14.625 3.805 1.00 96.25 168 TYR A N 1
ATOM 1241 C CA . TYR A 1 168 ? -8.059 13.193 3.517 1.00 96.25 168 TYR A CA 1
ATOM 1242 C C . TYR A 1 168 ? -6.677 12.721 3.080 1.00 96.25 168 TYR A C 1
ATOM 1244 O O . TYR A 1 168 ? -5.956 13.449 2.405 1.00 96.25 168 TYR A O 1
ATOM 1252 N N . GLY A 1 169 ? -6.301 11.517 3.503 1.00 95.00 169 GLY A N 1
ATOM 1253 C CA . GLY A 1 169 ? -4.965 10.987 3.270 1.00 95.00 169 GLY A CA 1
ATOM 1254 C C . GLY A 1 169 ? -4.768 10.394 1.879 1.00 95.00 169 GLY A C 1
ATOM 1255 O O . GLY A 1 169 ? -5.674 9.767 1.328 1.00 95.00 169 GLY A O 1
ATOM 1256 N N . THR A 1 170 ? -3.539 10.485 1.389 1.00 95.25 170 THR A N 1
ATOM 1257 C CA . THR A 1 170 ? -2.946 9.601 0.377 1.00 95.25 170 THR A CA 1
ATOM 1258 C C . THR A 1 170 ? -1.733 8.899 0.979 1.00 95.25 170 THR A C 1
ATOM 1260 O O . THR A 1 170 ? -1.183 9.346 1.986 1.00 95.25 170 THR A O 1
ATOM 1263 N N . VAL A 1 171 ? -1.331 7.758 0.416 1.00 96.25 171 VAL A N 1
ATOM 1264 C CA . VAL A 1 171 ? -0.183 6.995 0.920 1.00 96.25 171 VAL A CA 1
ATOM 1265 C C . VAL A 1 171 ? 0.630 6.398 -0.226 1.00 96.25 171 VAL A C 1
ATOM 1267 O O . VAL A 1 171 ? 0.068 5.937 -1.220 1.00 96.25 171 VAL A O 1
ATOM 1270 N N . ALA A 1 172 ? 1.949 6.398 -0.068 1.00 95.56 172 ALA A N 1
ATOM 1271 C CA . ALA A 1 172 ? 2.938 5.842 -0.983 1.00 95.56 172 ALA A CA 1
ATOM 1272 C C . ALA A 1 172 ? 4.005 5.053 -0.202 1.00 95.56 172 ALA A C 1
ATOM 1274 O O . ALA A 1 172 ? 4.066 5.100 1.029 1.00 95.56 172 ALA A O 1
ATOM 1275 N N . CYS A 1 173 ? 4.855 4.313 -0.913 1.00 94.94 173 CYS A N 1
ATOM 1276 C CA . CYS A 1 173 ? 6.031 3.667 -0.337 1.00 94.94 173 CYS A CA 1
ATOM 1277 C C . CYS A 1 173 ? 7.273 4.033 -1.141 1.00 94.94 173 CYS A C 1
ATOM 1279 O O . CYS A 1 173 ? 7.629 3.347 -2.102 1.00 94.94 173 CYS A O 1
ATOM 1281 N N . ALA A 1 174 ? 7.934 5.114 -0.740 1.00 92.19 174 ALA A N 1
ATOM 1282 C CA . ALA A 1 174 ? 9.159 5.556 -1.376 1.00 92.19 174 ALA A CA 1
ATOM 1283 C C . ALA A 1 174 ? 10.226 4.453 -1.319 1.00 92.19 174 ALA A C 1
ATOM 1285 O O . ALA A 1 174 ? 10.537 3.912 -0.253 1.00 92.19 174 ALA A O 1
ATOM 1286 N N . THR A 1 175 ? 10.869 4.184 -2.460 1.00 91.19 175 THR A N 1
ATOM 1287 C CA . THR A 1 175 ? 12.108 3.388 -2.518 1.00 91.19 175 THR A CA 1
ATOM 1288 C C . THR A 1 175 ? 13.318 4.202 -2.076 1.00 91.19 175 THR A C 1
ATOM 1290 O O . THR A 1 175 ? 14.400 4.069 -2.646 1.00 91.19 175 THR A O 1
ATOM 1293 N N . SER A 1 176 ? 13.099 5.111 -1.128 1.00 86.62 176 SER A N 1
ATOM 1294 C CA . SER A 1 176 ? 14.172 5.650 -0.338 1.00 86.62 176 SER A CA 1
ATOM 1295 C C . SER A 1 176 ? 13.785 5.797 1.107 1.00 86.62 176 SER A C 1
ATOM 1297 O O . SER A 1 176 ? 12.667 6.215 1.392 1.00 86.62 176 SER A O 1
ATOM 1299 N N . SER A 1 177 ? 14.730 5.537 1.997 1.00 88.31 177 SER A N 1
ATOM 1300 C CA . SER A 1 177 ? 14.510 5.670 3.430 1.00 88.31 177 SER A CA 1
ATOM 1301 C C . SER A 1 177 ? 15.479 6.654 4.052 1.00 88.31 177 SER A C 1
ATOM 1303 O O . SER A 1 177 ? 16.633 6.761 3.649 1.00 88.31 177 SER A O 1
ATOM 1305 N N . ARG A 1 178 ? 15.029 7.338 5.103 1.00 87.06 178 ARG A N 1
ATOM 1306 C CA . ARG A 1 178 ? 15.910 8.131 5.978 1.00 87.06 178 ARG A CA 1
ATOM 1307 C C . ARG A 1 178 ? 16.093 7.525 7.362 1.00 87.06 178 ARG A C 1
ATOM 1309 O O . ARG A 1 178 ? 17.054 7.875 8.041 1.00 87.06 178 ARG A O 1
ATOM 1316 N N . GLY A 1 179 ? 15.219 6.610 7.779 1.00 89.12 179 GLY A N 1
ATOM 1317 C CA . GLY A 1 179 ? 15.363 5.917 9.056 1.00 89.12 179 GLY A CA 1
ATOM 1318 C C . GLY A 1 179 ? 16.478 4.871 9.033 1.00 89.12 179 GLY A C 1
ATOM 1319 O O . GLY A 1 179 ? 16.670 4.163 8.042 1.00 89.12 179 GLY A O 1
ATOM 1320 N N . TYR A 1 180 ? 17.181 4.710 10.148 1.00 91.19 180 TYR A N 1
ATOM 1321 C CA . TYR A 1 180 ? 18.162 3.638 10.313 1.00 91.19 180 TYR A CA 1
ATOM 1322 C C . TYR A 1 180 ? 17.502 2.276 10.573 1.00 91.19 180 TYR A C 1
ATOM 1324 O O . TYR A 1 180 ? 16.347 2.177 10.998 1.00 91.19 180 TYR A O 1
ATOM 1332 N N . GLY A 1 181 ? 18.248 1.213 10.292 1.00 90.88 181 GLY A N 1
ATOM 1333 C CA . GLY A 1 181 ? 17.900 -0.169 10.604 1.00 90.88 181 GLY A CA 1
ATOM 1334 C C . GLY A 1 181 ? 18.893 -1.139 9.972 1.00 90.88 181 GLY A C 1
ATOM 1335 O O . GLY A 1 181 ? 19.832 -0.728 9.285 1.00 90.88 181 GLY A O 1
ATOM 1336 N N . TYR A 1 182 ? 18.707 -2.434 10.213 1.00 90.19 182 TYR A N 1
ATOM 1337 C CA . TYR A 1 182 ? 19.525 -3.467 9.581 1.00 90.19 182 TYR A CA 1
ATOM 1338 C C . TYR A 1 182 ? 18.963 -3.801 8.203 1.00 90.19 182 TYR A C 1
ATOM 1340 O O . TYR A 1 182 ? 17.834 -4.277 8.094 1.00 90.19 182 TYR A O 1
ATOM 1348 N N . ASN A 1 183 ? 19.742 -3.564 7.152 1.00 89.00 183 ASN A N 1
ATOM 1349 C CA . ASN A 1 183 ? 19.353 -3.871 5.784 1.00 89.00 183 ASN A CA 1
ATOM 1350 C C . ASN A 1 183 ? 19.100 -5.382 5.637 1.00 89.00 183 ASN A C 1
ATOM 1352 O O . ASN A 1 183 ? 19.950 -6.202 5.996 1.00 89.00 183 ASN A O 1
ATOM 1356 N N . MET A 1 184 ? 17.928 -5.761 5.117 1.00 88.75 184 MET A N 1
ATOM 1357 C CA . MET A 1 184 ? 17.584 -7.170 4.894 1.00 88.75 184 MET A CA 1
ATOM 1358 C C . MET A 1 184 ? 18.493 -7.868 3.869 1.00 88.75 184 MET A C 1
ATOM 1360 O O . MET A 1 184 ? 18.612 -9.091 3.920 1.00 88.75 184 MET A O 1
ATOM 1364 N N . ASP A 1 185 ? 19.140 -7.129 2.967 1.00 85.50 185 ASP A N 1
ATOM 1365 C CA . ASP A 1 185 ? 19.975 -7.679 1.893 1.00 85.50 185 ASP A CA 1
ATOM 1366 C C . ASP A 1 185 ? 21.318 -8.207 2.393 1.00 85.50 185 ASP A C 1
ATOM 1368 O O . ASP A 1 185 ? 21.733 -9.313 2.036 1.00 85.50 185 ASP A O 1
ATOM 1372 N N . ASP A 1 186 ? 22.006 -7.425 3.224 1.00 85.06 186 ASP A N 1
ATOM 1373 C CA . ASP A 1 186 ? 23.388 -7.697 3.624 1.00 85.06 186 ASP A CA 1
ATOM 1374 C C . ASP A 1 186 ? 23.649 -7.597 5.134 1.00 85.06 186 ASP A C 1
ATOM 1376 O O . ASP A 1 186 ? 24.768 -7.874 5.580 1.00 85.06 186 ASP A O 1
ATOM 1380 N N . GLY A 1 187 ? 22.633 -7.243 5.925 1.00 85.12 187 GLY A N 1
ATOM 1381 C CA . GLY A 1 187 ? 22.736 -7.084 7.373 1.00 85.12 187 GLY A CA 1
ATOM 1382 C C . GLY A 1 187 ? 23.481 -5.831 7.826 1.00 85.12 187 GLY A C 1
ATOM 1383 O O . GLY A 1 187 ? 23.739 -5.691 9.023 1.00 85.12 187 GLY A O 1
ATOM 1384 N N . SER A 1 188 ? 23.864 -4.931 6.916 1.00 87.62 188 SER A N 1
ATOM 1385 C CA . SER A 1 188 ? 24.510 -3.670 7.281 1.00 87.62 188 SER A CA 1
ATOM 1386 C C . SER A 1 188 ? 23.541 -2.765 8.043 1.00 87.62 188 SER A C 1
ATOM 1388 O O . SER A 1 188 ? 22.350 -2.709 7.745 1.00 87.62 188 SER A O 1
ATOM 1390 N N . PHE A 1 189 ? 24.042 -2.056 9.054 1.00 87.94 189 PHE A N 1
ATOM 1391 C CA . PHE A 1 189 ? 23.251 -1.051 9.754 1.00 87.94 189 PHE A CA 1
ATOM 1392 C C . PHE A 1 189 ? 23.370 0.282 9.017 1.00 87.94 189 PHE A C 1
ATOM 1394 O O . PHE A 1 189 ? 24.446 0.883 8.966 1.00 87.94 189 PHE A O 1
ATOM 1401 N N . THR A 1 190 ? 22.286 0.724 8.386 1.00 87.75 190 THR A N 1
ATOM 1402 C CA . THR A 1 190 ? 22.303 1.917 7.543 1.00 87.75 190 THR A CA 1
ATOM 1403 C C . THR A 1 190 ? 20.910 2.510 7.386 1.00 87.75 190 THR A C 1
ATOM 1405 O O . THR A 1 190 ? 19.902 1.823 7.530 1.00 87.75 190 THR A O 1
ATOM 1408 N N . ASN A 1 191 ? 20.858 3.795 7.056 1.00 84.00 191 ASN A N 1
ATOM 1409 C CA . ASN A 1 191 ? 19.672 4.449 6.522 1.00 84.00 191 ASN A CA 1
ATOM 1410 C C . ASN A 1 191 ? 19.726 4.607 4.997 1.00 84.00 191 ASN A C 1
ATOM 1412 O O . ASN A 1 191 ? 18.888 5.293 4.439 1.00 84.00 191 ASN A O 1
ATOM 1416 N N . LYS A 1 192 ? 20.709 4.007 4.316 1.00 82.50 192 LYS A N 1
ATOM 1417 C CA . LYS A 1 192 ? 20.873 4.111 2.861 1.00 82.50 192 LYS A CA 1
ATOM 1418 C C . LYS A 1 192 ? 20.131 3.011 2.114 1.00 82.50 192 LYS A C 1
ATOM 1420 O O . LYS A 1 192 ? 19.840 1.960 2.673 1.00 82.50 192 LYS A O 1
ATOM 1425 N N . GLU A 1 193 ? 19.923 3.253 0.827 1.00 76.38 193 GLU A N 1
ATOM 1426 C CA . GLU A 1 193 ? 19.257 2.332 -0.089 1.00 76.38 193 GLU A CA 1
ATOM 1427 C C . GLU A 1 193 ? 19.871 0.932 -0.191 1.00 76.38 193 GLU A C 1
ATOM 1429 O O . GLU A 1 193 ? 21.093 0.790 -0.056 1.00 76.38 193 GLU A O 1
ATOM 1434 N N . PRO A 1 194 ? 19.055 -0.091 -0.530 1.00 70.56 194 PRO A N 1
ATOM 1435 C CA . PRO A 1 194 ? 17.614 -0.025 -0.835 1.00 70.56 194 PRO A CA 1
ATOM 1436 C C . PRO A 1 194 ? 16.730 -0.245 0.403 1.00 70.56 194 PRO A C 1
ATOM 1438 O O . PRO A 1 194 ? 16.539 -1.377 0.842 1.00 70.56 194 PRO A O 1
ATOM 1441 N N . ASN A 1 195 ? 16.163 0.825 0.951 1.00 84.06 195 ASN A N 1
ATOM 1442 C CA . ASN A 1 195 ? 15.328 0.781 2.149 1.00 84.06 195 ASN A CA 1
ATOM 1443 C C . ASN A 1 195 ? 14.013 1.527 1.884 1.00 84.06 195 ASN A C 1
ATOM 1445 O O . ASN A 1 195 ? 13.966 2.467 1.096 1.00 84.06 195 ASN A O 1
ATOM 1449 N N . LEU A 1 196 ? 12.944 1.110 2.557 1.00 93.00 196 LEU A N 1
ATOM 1450 C CA . LEU A 1 196 ? 11.605 1.653 2.333 1.00 93.00 196 LEU A CA 1
ATOM 1451 C C . LEU A 1 196 ? 11.162 2.606 3.447 1.00 93.00 196 LEU A C 1
ATOM 1453 O O . LEU A 1 196 ? 11.264 2.265 4.633 1.00 93.00 196 LEU A O 1
ATOM 1457 N N . ASP A 1 197 ? 10.601 3.742 3.036 1.00 93.38 197 ASP A N 1
ATOM 1458 C CA . ASP A 1 197 ? 9.760 4.601 3.870 1.00 93.38 197 ASP A CA 1
ATOM 1459 C C . ASP A 1 197 ? 8.314 4.567 3.350 1.00 93.38 197 ASP A C 1
ATOM 1461 O O . ASP A 1 197 ? 8.040 4.253 2.189 1.00 93.38 197 ASP A O 1
ATOM 1465 N N . ILE A 1 198 ? 7.376 4.844 4.248 1.00 95.06 198 ILE A N 1
ATOM 1466 C CA . ILE A 1 198 ? 5.980 5.112 3.924 1.00 95.06 198 ILE A CA 1
ATOM 1467 C C . ILE A 1 198 ? 5.809 6.616 3.924 1.00 95.06 198 ILE A C 1
ATOM 1469 O O . ILE A 1 198 ? 6.156 7.270 4.907 1.00 95.06 198 ILE A O 1
ATOM 1473 N N . THR A 1 199 ? 5.256 7.129 2.838 1.00 94.06 199 THR A N 1
ATOM 1474 C CA . THR A 1 199 ? 4.961 8.546 2.681 1.00 94.06 199 THR A CA 1
ATOM 1475 C C . THR A 1 199 ? 3.459 8.755 2.732 1.00 94.06 199 THR A C 1
ATOM 1477 O O . THR A 1 199 ? 2.702 7.967 2.168 1.00 94.06 199 THR A O 1
ATOM 1480 N N . VAL A 1 200 ? 3.021 9.811 3.401 1.00 93.25 200 VAL A N 1
ATOM 1481 C CA . VAL A 1 200 ? 1.626 10.140 3.667 1.00 93.25 200 VAL A CA 1
ATOM 1482 C C . VAL A 1 200 ? 1.388 11.586 3.256 1.00 93.25 200 VAL A C 1
ATOM 1484 O O . VAL A 1 200 ? 2.119 12.487 3.658 1.00 93.25 200 VAL A O 1
ATOM 1487 N N . GLY A 1 201 ? 0.367 11.806 2.442 1.00 91.69 201 GLY A N 1
ATOM 1488 C CA . GLY A 1 201 ? 0.041 13.103 1.861 1.00 91.69 201 GLY A CA 1
ATOM 1489 C C . GLY A 1 201 ? -1.352 13.554 2.266 1.00 91.69 201 GLY A C 1
ATOM 1490 O O . GLY A 1 201 ? -2.179 12.755 2.724 1.00 91.69 201 GLY A O 1
ATOM 1491 N N . GLN A 1 202 ? -1.609 14.844 2.107 1.00 91.88 202 GLN A N 1
ATOM 1492 C CA . GLN A 1 202 ? -2.948 15.411 2.111 1.00 91.88 202 GLN A CA 1
ATOM 1493 C C . GLN A 1 202 ? -3.430 15.487 0.662 1.00 91.88 202 GLN A C 1
ATOM 1495 O O . GLN A 1 202 ? -2.902 16.267 -0.129 1.00 91.88 202 GLN A O 1
ATOM 1500 N N . ALA A 1 203 ? -4.445 14.691 0.320 1.00 91.75 203 ALA A N 1
ATOM 1501 C CA . ALA A 1 203 ? -5.063 14.736 -1.000 1.00 91.75 203 ALA A CA 1
ATOM 1502 C C . ALA A 1 203 ? -5.445 16.185 -1.346 1.00 91.75 203 ALA A C 1
ATOM 1504 O O . ALA A 1 203 ? -6.051 16.858 -0.516 1.00 91.75 203 ALA A O 1
ATOM 1505 N N . GLY A 1 204 ? -5.128 16.654 -2.553 1.00 89.38 204 GLY A N 1
ATOM 1506 C CA . GLY A 1 204 ? -5.404 18.022 -3.005 1.00 89.38 204 GLY A CA 1
ATOM 1507 C C . GLY A 1 204 ? -4.268 19.022 -2.782 1.00 89.38 204 GLY A C 1
ATOM 1508 O O . GLY A 1 204 ? -3.962 19.783 -3.705 1.00 89.38 204 GLY A O 1
ATOM 1509 N N . ALA A 1 205 ? -3.615 18.963 -1.618 1.00 83.44 205 ALA A N 1
ATOM 1510 C CA . ALA A 1 205 ? -2.889 20.100 -1.054 1.00 83.44 205 ALA A CA 1
ATOM 1511 C C . ALA A 1 205 ? -1.375 20.144 -1.338 1.00 83.44 205 ALA A C 1
ATOM 1513 O O . ALA A 1 205 ? -0.750 21.139 -0.986 1.00 83.44 205 ALA A O 1
ATOM 1514 N N . GLU A 1 206 ? -0.775 19.117 -1.962 1.00 83.38 206 GLU A N 1
ATOM 1515 C CA . GLU A 1 206 ? 0.696 19.025 -2.148 1.00 83.38 206 GLU A CA 1
ATOM 1516 C C . GLU A 1 206 ? 1.459 19.141 -0.807 1.00 83.38 206 GLU A C 1
ATOM 1518 O O . GLU A 1 206 ? 2.555 19.702 -0.710 1.00 83.38 206 GLU A O 1
ATOM 1523 N N . GLU A 1 207 ? 0.849 18.635 0.269 1.00 85.38 207 GLU A N 1
ATOM 1524 C CA . GLU A 1 207 ? 1.339 18.732 1.643 1.00 85.38 207 GLU A CA 1
ATOM 1525 C C . GLU A 1 207 ? 1.509 17.348 2.277 1.00 85.38 207 GLU A C 1
ATOM 1527 O O . GLU A 1 207 ? 0.721 16.427 2.055 1.00 85.38 207 GLU A O 1
ATOM 1532 N N . GLU A 1 208 ? 2.503 17.224 3.156 1.00 87.25 208 GLU A N 1
ATOM 1533 C CA . GLU A 1 208 ? 2.669 16.056 4.022 1.00 87.25 208 GLU A CA 1
ATOM 1534 C C . GLU A 1 208 ? 1.459 15.897 4.966 1.00 87.25 208 GLU A C 1
ATOM 1536 O O . GLU A 1 208 ? 0.949 16.856 5.558 1.00 87.25 208 GLU A O 1
ATOM 1541 N N . GLY A 1 209 ? 0.992 14.657 5.121 1.00 88.56 209 GLY A N 1
ATOM 1542 C CA . GLY A 1 209 ? -0.143 14.287 5.963 1.00 88.56 209 GLY A CA 1
ATOM 1543 C C . GLY A 1 209 ? 0.282 13.530 7.223 1.00 88.56 209 GLY A C 1
ATOM 1544 O O . GLY A 1 209 ? 1.256 12.788 7.235 1.00 88.56 209 GLY A O 1
ATOM 1545 N N . SER A 1 210 ? -0.473 13.688 8.312 1.00 91.50 210 SER A N 1
ATOM 1546 C CA . SER A 1 210 ? -0.365 12.835 9.508 1.00 91.50 210 SER A CA 1
ATOM 1547 C C . SER A 1 210 ? -1.728 12.236 9.797 1.00 91.50 210 SER A C 1
ATOM 1549 O O . SER A 1 210 ? -2.573 12.882 10.419 1.00 91.50 210 SER A O 1
ATOM 1551 N N . ILE A 1 211 ? -1.951 11.041 9.264 1.00 95.31 211 ILE A N 1
ATOM 1552 C CA . ILE A 1 211 ? -3.203 10.289 9.323 1.00 95.31 211 ILE A CA 1
ATOM 1553 C C . ILE A 1 211 ? -2.865 8.803 9.420 1.00 95.31 211 ILE A C 1
ATOM 1555 O O . ILE A 1 211 ? -1.822 8.371 8.936 1.00 95.31 211 ILE A O 1
ATOM 1559 N N . ASP A 1 212 ? -3.726 8.025 10.067 1.00 97.31 212 ASP A N 1
ATOM 1560 C CA . ASP A 1 212 ? -3.458 6.609 10.296 1.00 97.31 212 ASP A CA 1
ATOM 1561 C C . ASP A 1 212 ? -3.293 5.841 8.983 1.00 97.31 212 ASP A C 1
ATOM 1563 O O . ASP A 1 212 ? -4.046 6.035 8.023 1.00 97.31 212 ASP A O 1
ATOM 1567 N N . VAL A 1 213 ? -2.341 4.911 8.968 1.00 98.12 213 VAL A N 1
ATOM 1568 C CA . VAL A 1 213 ? -2.050 4.062 7.811 1.00 98.12 213 VAL A CA 1
ATOM 1569 C C . VAL A 1 213 ? -1.976 2.595 8.203 1.00 98.12 213 VAL A C 1
ATOM 1571 O O . VAL A 1 213 ? -1.402 2.209 9.220 1.00 98.12 213 VAL A O 1
ATOM 1574 N N . ALA A 1 214 ? -2.549 1.751 7.361 1.00 98.62 214 ALA A N 1
ATOM 1575 C CA . ALA A 1 214 ? -2.310 0.322 7.340 1.00 98.62 214 ALA A CA 1
ATOM 1576 C C . ALA A 1 214 ? -1.118 0.026 6.438 1.00 98.62 214 ALA A C 1
ATOM 1578 O O . ALA A 1 214 ? -1.034 0.575 5.344 1.00 98.62 214 ALA A O 1
ATOM 1579 N N . ILE A 1 215 ? -0.239 -0.878 6.866 1.00 98.56 215 ILE A N 1
ATOM 1580 C CA . ILE A 1 215 ? 0.880 -1.376 6.065 1.00 98.56 215 ILE A CA 1
ATOM 1581 C C . ILE A 1 215 ? 0.923 -2.901 6.080 1.00 98.56 215 ILE A C 1
ATOM 1583 O O . ILE A 1 215 ? 0.531 -3.541 7.060 1.00 98.56 215 ILE A O 1
ATOM 1587 N N . ALA A 1 216 ? 1.427 -3.493 5.001 1.00 98.50 216 ALA A N 1
ATOM 1588 C CA . ALA A 1 216 ? 1.606 -4.931 4.872 1.00 98.50 216 ALA A CA 1
ATOM 1589 C C . ALA A 1 216 ? 2.838 -5.268 4.032 1.00 98.50 216 ALA A C 1
ATOM 1591 O O . ALA A 1 216 ? 3.045 -4.723 2.952 1.00 98.50 216 ALA A O 1
ATOM 1592 N N . TRP A 1 217 ? 3.634 -6.212 4.520 1.00 98.19 217 TRP A N 1
ATOM 1593 C CA . TRP A 1 217 ? 4.854 -6.685 3.887 1.00 98.19 217 TRP A CA 1
ATOM 1594 C C . TRP A 1 217 ? 4.663 -8.080 3.290 1.00 98.19 217 TRP A C 1
ATOM 1596 O O . TRP A 1 217 ? 4.350 -9.031 4.010 1.00 98.19 217 TRP A O 1
ATOM 1606 N N . PHE A 1 218 ? 4.905 -8.204 1.985 1.00 97.88 218 PHE A N 1
ATOM 1607 C CA . PHE A 1 218 ? 4.758 -9.424 1.193 1.00 97.88 218 PHE A CA 1
ATOM 1608 C C . PHE A 1 218 ? 6.129 -9.951 0.754 1.00 97.88 218 PHE A C 1
ATOM 1610 O O . PHE A 1 218 ? 6.664 -9.492 -0.257 1.00 97.88 218 PHE A O 1
ATOM 1617 N N . PRO A 1 219 ? 6.726 -10.914 1.475 1.00 95.75 219 PRO A N 1
ATOM 1618 C CA . PRO A 1 219 ? 8.055 -11.415 1.135 1.00 95.75 219 PRO A CA 1
ATOM 1619 C C . PRO A 1 219 ? 8.045 -12.266 -0.140 1.00 95.75 219 PRO A C 1
ATOM 1621 O O . PRO A 1 219 ? 7.282 -13.231 -0.247 1.00 95.75 219 PRO A O 1
ATOM 1624 N N . TYR A 1 220 ? 8.971 -12.007 -1.068 1.00 93.69 220 TYR A N 1
ATOM 1625 C CA . TYR A 1 220 ? 9.139 -12.840 -2.269 1.00 93.69 220 TYR A CA 1
ATOM 1626 C C . TYR A 1 220 ? 9.471 -14.289 -1.918 1.00 93.69 220 TYR A C 1
ATOM 1628 O O . TYR A 1 220 ? 9.050 -15.203 -2.624 1.00 93.69 220 TYR A O 1
ATOM 1636 N N . TYR A 1 221 ? 10.179 -14.510 -0.802 1.00 90.38 221 TYR A N 1
ATOM 1637 C CA . TYR A 1 221 ? 10.525 -15.849 -0.315 1.00 90.38 221 TYR A CA 1
ATOM 1638 C C . TYR A 1 221 ? 9.306 -16.754 -0.134 1.00 90.38 221 TYR A C 1
ATOM 1640 O O . TYR A 1 221 ? 9.376 -17.955 -0.388 1.00 90.38 221 TYR A O 1
ATOM 1648 N N . GLN A 1 222 ? 8.183 -16.178 0.292 1.00 91.75 222 GLN A N 1
ATOM 1649 C CA . GLN A 1 222 ? 6.959 -16.931 0.516 1.00 91.75 222 GLN A CA 1
ATOM 1650 C C . GLN A 1 222 ? 6.287 -17.339 -0.805 1.00 91.75 222 GLN A C 1
ATOM 1652 O O . GLN A 1 222 ? 5.462 -18.246 -0.798 1.00 91.75 222 GLN A O 1
ATOM 1657 N N . GLY A 1 223 ? 6.660 -16.722 -1.934 1.00 92.06 223 GLY A N 1
ATOM 1658 C CA . GLY A 1 223 ? 6.129 -17.017 -3.268 1.00 92.06 223 GLY A CA 1
ATOM 1659 C C . GLY A 1 223 ? 5.113 -15.998 -3.789 1.00 92.06 223 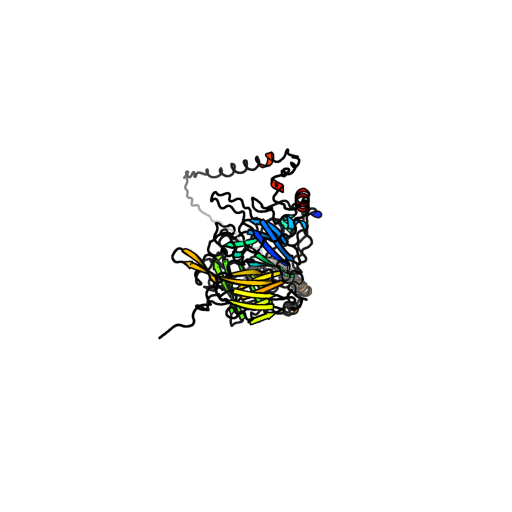GLY A C 1
ATOM 1660 O O . GLY A 1 223 ? 4.361 -16.314 -4.710 1.00 92.06 223 GLY A O 1
ATOM 1661 N N . TRP A 1 224 ? 5.051 -14.799 -3.204 1.00 95.38 224 TRP A N 1
ATOM 1662 C CA . TRP A 1 224 ? 4.201 -13.721 -3.714 1.00 95.38 224 TRP A CA 1
ATOM 1663 C C . TRP A 1 224 ? 4.703 -13.198 -5.055 1.00 95.38 224 TRP A C 1
ATOM 1665 O O . TRP A 1 224 ? 5.899 -12.973 -5.228 1.00 95.38 224 TRP A O 1
ATOM 1675 N N . ILE A 1 225 ? 3.770 -12.970 -5.981 1.00 96.38 225 ILE A N 1
ATOM 1676 C CA . ILE A 1 225 ? 4.041 -12.320 -7.262 1.00 96.38 225 ILE A CA 1
ATOM 1677 C C . ILE A 1 225 ? 3.969 -10.814 -7.032 1.00 96.38 225 ILE A C 1
ATOM 1679 O O . ILE A 1 225 ? 2.903 -10.285 -6.727 1.00 96.38 225 ILE A O 1
ATOM 1683 N N . GLY A 1 226 ? 5.095 -10.126 -7.171 1.00 97.56 226 GLY A N 1
ATOM 1684 C CA . GLY A 1 226 ? 5.177 -8.684 -6.970 1.00 97.56 226 GLY A CA 1
ATOM 1685 C C . GLY A 1 226 ? 6.521 -8.119 -7.404 1.00 97.56 226 GLY A C 1
ATOM 1686 O O . GLY A 1 226 ? 7.458 -8.880 -7.669 1.00 97.56 226 GLY A O 1
ATOM 1687 N N . GLY A 1 227 ? 6.609 -6.798 -7.481 1.00 97.75 227 GLY A N 1
ATOM 1688 C CA . GLY A 1 227 ? 7.827 -6.100 -7.874 1.00 97.75 227 GLY A CA 1
ATOM 1689 C C . GLY A 1 227 ? 7.706 -4.584 -7.807 1.00 97.75 227 GLY A C 1
ATOM 1690 O O . GLY A 1 227 ? 6.612 -4.049 -7.640 1.00 97.75 227 GLY A O 1
ATOM 1691 N N . TYR A 1 228 ? 8.843 -3.913 -7.973 1.00 98.00 228 TYR A N 1
ATOM 1692 C CA . TYR A 1 228 ? 8.974 -2.460 -8.089 1.00 98.00 228 TYR A CA 1
ATOM 1693 C C . TYR A 1 228 ? 9.407 -2.100 -9.508 1.00 98.00 228 TYR A C 1
ATOM 1695 O O . TYR A 1 228 ? 10.445 -2.573 -9.984 1.00 98.00 228 TYR A O 1
ATOM 1703 N N . LEU A 1 229 ? 8.618 -1.267 -10.175 1.00 97.12 229 LEU A N 1
ATOM 1704 C CA . LEU A 1 229 ? 8.841 -0.784 -11.532 1.00 97.12 229 LEU A CA 1
ATOM 1705 C C . LEU A 1 229 ? 9.304 0.672 -11.489 1.00 97.12 229 LEU A C 1
ATOM 1707 O O . LEU A 1 229 ? 8.750 1.494 -10.757 1.00 97.12 229 LEU A O 1
ATOM 1711 N N . ASN A 1 230 ? 10.309 0.992 -12.300 1.00 94.38 230 ASN A N 1
ATOM 1712 C CA . ASN A 1 230 ? 10.712 2.373 -12.523 1.00 94.38 230 ASN A CA 1
ATOM 1713 C C . ASN A 1 230 ? 9.684 3.109 -13.381 1.00 94.38 230 ASN A C 1
ATOM 1715 O O . ASN A 1 230 ? 8.977 2.519 -14.202 1.00 94.38 230 ASN A O 1
ATOM 1719 N N . ALA A 1 231 ? 9.693 4.429 -13.235 1.00 92.12 231 ALA A N 1
ATOM 1720 C CA . ALA A 1 231 ? 9.091 5.346 -14.185 1.00 92.12 231 ALA A CA 1
ATOM 1721 C C . ALA A 1 231 ? 9.600 5.097 -15.626 1.00 92.12 231 ALA A C 1
ATOM 1723 O O . ALA A 1 231 ? 10.750 4.680 -15.807 1.00 92.12 231 ALA A O 1
ATOM 1724 N N . PRO A 1 232 ? 8.787 5.372 -16.664 1.00 89.88 232 PRO A N 1
ATOM 1725 C CA . PRO A 1 232 ? 9.269 5.395 -18.039 1.00 89.88 232 PRO A CA 1
ATOM 1726 C C . PRO A 1 232 ? 10.309 6.505 -18.229 1.00 89.88 232 PRO A C 1
ATOM 1728 O O . PRO A 1 232 ? 10.208 7.580 -17.630 1.00 89.88 232 PRO A O 1
ATOM 1731 N N . ASP A 1 233 ? 11.270 6.275 -19.126 1.00 81.62 233 ASP A N 1
ATOM 1732 C CA . ASP A 1 233 ? 12.240 7.301 -19.507 1.00 81.62 233 ASP A CA 1
ATOM 1733 C C . ASP A 1 233 ? 11.516 8.567 -20.030 1.00 81.62 233 ASP A C 1
ATOM 1735 O O . ASP A 1 233 ? 10.650 8.472 -20.912 1.00 81.62 233 ASP A O 1
ATOM 1739 N N . PRO A 1 234 ? 11.854 9.771 -19.527 1.00 74.88 234 PRO A N 1
ATOM 1740 C CA . PRO A 1 234 ? 11.327 11.028 -20.053 1.00 74.88 234 PRO A CA 1
ATOM 1741 C C . PRO A 1 234 ? 11.620 11.183 -21.560 1.00 74.88 234 PRO A C 1
ATOM 1743 O O . PRO A 1 234 ? 12.633 10.676 -22.047 1.00 74.88 234 PRO A O 1
ATOM 1746 N N . PRO A 1 235 ? 10.803 11.935 -22.326 1.00 63.12 235 PRO A N 1
ATOM 1747 C CA . PRO A 1 235 ? 9.878 12.970 -21.856 1.00 63.12 235 PRO A CA 1
ATOM 1748 C C . PRO A 1 235 ? 8.393 12.577 -21.795 1.00 63.12 235 PRO A C 1
ATOM 1750 O O . PRO A 1 235 ? 7.572 13.458 -21.555 1.00 63.12 235 PRO A O 1
ATOM 1753 N N . ALA A 1 236 ? 7.996 11.330 -22.061 1.00 64.75 236 ALA A N 1
ATOM 1754 C CA . ALA A 1 236 ? 6.570 11.013 -22.165 1.00 64.75 236 ALA A CA 1
ATOM 1755 C C . ALA A 1 236 ? 6.233 9.554 -21.853 1.00 64.75 236 ALA A C 1
ATOM 1757 O O . ALA A 1 236 ? 7.027 8.646 -22.093 1.00 64.75 236 ALA A O 1
ATOM 1758 N N . TYR A 1 237 ? 4.989 9.349 -21.422 1.00 74.44 237 TYR A N 1
ATOM 1759 C CA . TYR A 1 237 ? 4.302 8.074 -21.547 1.00 74.44 237 TYR A CA 1
ATOM 1760 C C . TYR A 1 237 ? 4.149 7.743 -23.033 1.00 74.44 237 TYR A C 1
ATOM 1762 O O . TYR A 1 237 ? 3.283 8.293 -23.720 1.00 74.44 237 TYR A O 1
ATOM 1770 N N . ARG A 1 238 ? 5.030 6.901 -23.571 1.00 78.12 238 ARG A N 1
ATOM 1771 C CA . ARG A 1 238 ? 4.948 6.474 -24.965 1.00 78.12 238 ARG A CA 1
ATOM 1772 C C . ARG A 1 238 ? 4.854 4.957 -25.060 1.00 78.12 238 ARG A C 1
ATOM 1774 O O . ARG A 1 238 ? 5.454 4.270 -24.238 1.00 78.12 238 ARG A O 1
ATOM 1781 N N . PRO A 1 239 ? 4.168 4.434 -26.092 1.00 76.81 239 PRO A N 1
ATOM 1782 C CA . PRO A 1 239 ? 4.151 3.003 -26.389 1.00 76.81 239 PRO A CA 1
ATOM 1783 C C . PRO A 1 239 ? 5.534 2.371 -26.595 1.00 76.81 239 PRO A C 1
ATOM 1785 O O . PRO A 1 239 ? 5.674 1.161 -26.467 1.00 76.81 239 PRO A O 1
ATOM 1788 N N . ASP A 1 240 ? 6.547 3.168 -26.948 1.00 79.44 240 ASP A N 1
ATOM 1789 C CA . ASP A 1 240 ? 7.933 2.731 -27.132 1.00 79.44 240 ASP A CA 1
ATOM 1790 C C . ASP A 1 240 ? 8.824 2.960 -25.898 1.00 79.44 240 ASP A C 1
ATOM 1792 O O . ASP A 1 240 ? 10.002 2.590 -25.926 1.00 79.44 240 ASP A O 1
ATOM 1796 N N . SER A 1 241 ? 8.287 3.537 -24.813 1.00 86.31 241 SER A N 1
ATOM 1797 C CA . SER A 1 241 ? 9.024 3.706 -23.560 1.00 86.31 241 SER A CA 1
ATOM 1798 C C . SER A 1 241 ? 9.311 2.340 -22.947 1.00 86.31 241 SER A C 1
ATOM 1800 O O . SER A 1 241 ? 8.400 1.555 -22.678 1.00 86.31 241 SER A O 1
ATOM 1802 N N . ARG A 1 242 ? 10.592 2.059 -22.704 1.00 90.12 242 ARG A N 1
ATOM 1803 C CA . ARG A 1 242 ? 11.008 0.800 -22.087 1.00 90.12 242 ARG A CA 1
ATOM 1804 C C . ARG A 1 242 ? 10.594 0.766 -20.625 1.00 90.12 242 ARG A C 1
ATOM 1806 O O . ARG A 1 242 ? 10.790 1.728 -19.886 1.00 90.12 242 ARG A O 1
ATOM 1813 N N . SER A 1 243 ? 10.069 -0.371 -20.202 1.00 94.38 243 SER A N 1
ATOM 1814 C CA . SER A 1 243 ? 9.869 -0.681 -18.795 1.00 94.38 243 SER A CA 1
ATOM 1815 C C . SER A 1 243 ? 11.165 -1.233 -18.203 1.00 94.38 243 SER A C 1
ATOM 1817 O O . SER A 1 243 ? 11.923 -1.943 -18.870 1.00 94.38 243 SER A O 1
ATOM 1819 N N . SER A 1 244 ? 11.428 -0.905 -16.940 1.00 95.62 244 SER A N 1
ATOM 1820 C CA . SER A 1 244 ? 12.552 -1.455 -16.183 1.00 95.62 244 SER A CA 1
ATOM 1821 C C . SER A 1 244 ? 12.152 -1.702 -14.731 1.00 95.62 244 SER A C 1
ATOM 1823 O O . SER A 1 244 ? 11.301 -1.004 -14.177 1.00 95.62 244 SER A O 1
ATOM 1825 N N . TRP A 1 245 ? 12.758 -2.715 -14.120 1.00 97.00 245 TRP A N 1
ATOM 1826 C CA . TRP A 1 245 ? 12.682 -2.932 -12.678 1.00 97.00 245 TRP A CA 1
ATOM 1827 C C . TRP A 1 245 ? 13.445 -1.828 -11.939 1.00 97.00 245 TRP A C 1
ATOM 1829 O O . TRP A 1 245 ? 14.450 -1.339 -12.458 1.00 97.00 245 TRP A O 1
ATOM 1839 N N . ALA A 1 246 ? 12.999 -1.467 -10.732 1.00 94.81 246 ALA A N 1
ATOM 1840 C CA . ALA A 1 246 ? 13.651 -0.455 -9.896 1.00 94.81 246 ALA A CA 1
ATOM 1841 C C . ALA A 1 246 ? 15.132 -0.772 -9.642 1.00 94.81 246 ALA A C 1
ATOM 1843 O O . ALA A 1 246 ? 16.002 0.092 -9.769 1.00 94.81 246 ALA A O 1
ATOM 1844 N N . SER A 1 247 ? 15.434 -2.038 -9.363 1.00 93.06 247 SER A N 1
ATOM 1845 C CA . SER A 1 247 ? 16.792 -2.565 -9.296 1.00 93.06 247 SER A CA 1
ATOM 1846 C C . SER A 1 247 ? 16.826 -4.023 -9.754 1.00 93.06 247 SER A C 1
ATOM 1848 O O . SER A 1 247 ? 15.806 -4.701 -9.904 1.00 93.06 247 SER A O 1
ATOM 1850 N N . TRP A 1 248 ? 18.031 -4.554 -9.955 1.00 89.06 248 TRP A N 1
ATOM 1851 C CA . TRP A 1 248 ? 18.177 -5.997 -10.081 1.00 89.06 248 TRP A CA 1
ATOM 1852 C C . TRP A 1 248 ? 17.778 -6.681 -8.767 1.00 89.06 248 TRP A C 1
ATOM 1854 O O . TRP A 1 248 ? 18.421 -6.460 -7.743 1.00 89.06 248 TRP A O 1
ATOM 1864 N N . GLY A 1 249 ? 16.770 -7.554 -8.821 1.00 87.88 249 GLY A N 1
ATOM 1865 C CA . GLY A 1 249 ? 16.245 -8.259 -7.651 1.00 87.88 249 GLY A CA 1
ATOM 1866 C C . GLY A 1 249 ? 14.989 -7.638 -7.048 1.00 87.88 249 GLY A C 1
ATOM 1867 O O . GLY A 1 249 ? 14.368 -8.291 -6.216 1.00 87.88 249 GLY A O 1
ATOM 1868 N N . SER A 1 250 ? 14.545 -6.461 -7.507 1.00 95.19 250 SER A N 1
ATOM 1869 C CA . SER A 1 250 ? 13.332 -5.807 -6.998 1.00 95.19 250 SER A CA 1
ATOM 1870 C C . SER A 1 250 ? 12.016 -6.427 -7.489 1.00 95.19 250 SER A C 1
ATOM 1872 O O . SER A 1 250 ? 11.023 -5.722 -7.667 1.00 95.19 250 SER A O 1
ATOM 1874 N N . PHE A 1 251 ? 12.010 -7.726 -7.779 1.00 96.50 251 PHE A N 1
ATOM 1875 C CA . PHE A 1 251 ? 10.872 -8.470 -8.302 1.00 96.50 251 PHE A CA 1
ATOM 1876 C C . PHE A 1 251 ? 10.943 -9.935 -7.870 1.00 96.50 251 PHE A C 1
ATOM 1878 O O . PHE A 1 251 ? 12.018 -10.518 -7.711 1.00 96.50 251 PHE A O 1
ATOM 1885 N N . SER A 1 252 ? 9.776 -10.549 -7.694 1.00 95.19 252 SER A N 1
ATOM 1886 C CA . SER A 1 252 ? 9.670 -11.967 -7.355 1.00 95.19 252 SER A CA 1
ATOM 1887 C C . SER A 1 252 ? 10.236 -12.861 -8.464 1.00 95.19 252 SER A C 1
ATOM 1889 O O . SER A 1 252 ? 10.082 -12.571 -9.649 1.00 95.19 252 SER A O 1
ATOM 1891 N N . SER A 1 253 ? 10.794 -14.018 -8.102 1.00 91.50 253 SER A N 1
ATOM 1892 C CA . SER A 1 253 ? 11.333 -15.003 -9.060 1.00 91.50 253 SER A CA 1
ATOM 1893 C C . SER A 1 253 ? 10.287 -15.618 -10.004 1.00 91.50 253 SER A C 1
ATOM 1895 O O . SER A 1 253 ? 10.637 -16.352 -10.926 1.00 91.50 253 SER A O 1
ATOM 1897 N N . ALA A 1 254 ? 9.008 -15.328 -9.768 1.00 91.69 254 ALA A N 1
ATOM 1898 C CA . ALA A 1 254 ? 7.880 -15.673 -10.619 1.00 91.69 254 ALA A CA 1
ATOM 1899 C C . ALA A 1 254 ? 7.791 -14.843 -11.905 1.00 91.69 254 ALA A C 1
ATOM 1901 O O . ALA A 1 254 ? 7.052 -15.205 -12.820 1.00 91.69 254 ALA A O 1
ATOM 1902 N N . LEU A 1 255 ? 8.484 -13.706 -11.936 1.00 95.44 255 LEU A N 1
ATOM 1903 C CA . LEU A 1 255 ? 8.402 -12.713 -12.994 1.00 95.44 255 LEU A CA 1
ATOM 1904 C C . LEU A 1 255 ? 9.636 -12.795 -13.905 1.00 95.44 255 LEU A C 1
ATOM 1906 O O . LEU A 1 255 ? 10.713 -13.206 -13.461 1.00 95.44 255 LEU A O 1
ATOM 1910 N N . PRO A 1 256 ? 9.494 -12.423 -15.187 1.00 95.81 256 PRO A N 1
ATOM 1911 C CA . PRO A 1 256 ? 10.606 -12.380 -16.122 1.00 95.81 256 PRO A CA 1
ATOM 1912 C C . PRO A 1 256 ? 11.622 -11.309 -15.718 1.00 95.81 256 PRO A C 1
ATOM 1914 O O . PRO A 1 256 ? 11.287 -10.283 -15.127 1.00 95.81 256 PRO A O 1
ATOM 1917 N N . ALA A 1 257 ? 12.885 -11.545 -16.072 1.00 95.06 257 ALA A N 1
ATOM 1918 C CA . ALA A 1 257 ? 13.957 -10.590 -15.807 1.00 95.06 257 ALA A CA 1
ATOM 1919 C C . ALA A 1 257 ? 13.810 -9.298 -16.631 1.00 95.06 257 ALA A C 1
ATOM 1921 O O . ALA A 1 257 ? 14.251 -8.244 -16.178 1.00 95.06 257 ALA A O 1
ATOM 1922 N N . ASP A 1 258 ? 13.182 -9.363 -17.810 1.00 96.06 258 ASP A N 1
ATOM 1923 C CA . ASP A 1 258 ? 12.847 -8.189 -18.615 1.00 96.06 258 ASP A CA 1
ATOM 1924 C C . ASP A 1 258 ? 11.469 -7.637 -18.215 1.00 96.06 258 ASP A C 1
ATOM 1926 O O . ASP A 1 258 ? 10.437 -8.275 -18.426 1.00 96.06 258 ASP A O 1
ATOM 1930 N N . ALA A 1 259 ? 11.441 -6.426 -17.654 1.00 96.81 259 ALA A N 1
ATOM 1931 C CA . ALA A 1 259 ? 10.203 -5.763 -17.250 1.00 96.81 259 ALA A CA 1
ATOM 1932 C C . ALA A 1 259 ? 9.269 -5.446 -18.435 1.00 96.81 259 ALA A C 1
ATOM 1934 O O . ALA A 1 259 ? 8.065 -5.290 -18.230 1.00 96.81 259 ALA A O 1
ATOM 1935 N N . ASN A 1 260 ? 9.782 -5.388 -19.671 1.00 95.94 260 ASN A N 1
ATOM 1936 C CA . ASN A 1 260 ? 8.956 -5.178 -20.869 1.00 95.94 260 ASN A CA 1
ATOM 1937 C C . ASN A 1 260 ? 8.023 -6.365 -21.158 1.00 95.94 260 ASN A C 1
ATOM 1939 O O . ASN A 1 260 ? 7.041 -6.217 -21.881 1.00 95.94 260 ASN A O 1
ATOM 1943 N N . GLU A 1 261 ? 8.304 -7.543 -20.592 1.00 96.62 261 GLU A N 1
ATOM 1944 C CA . GLU A 1 261 ? 7.415 -8.703 -20.701 1.00 96.62 261 GLU A CA 1
ATOM 1945 C C . GLU A 1 261 ? 6.184 -8.597 -19.788 1.00 96.62 261 GLU A C 1
ATOM 1947 O O . GLU A 1 261 ? 5.202 -9.306 -20.014 1.00 96.62 261 GLU A O 1
ATOM 1952 N N . VAL A 1 262 ? 6.221 -7.726 -18.769 1.00 97.56 262 VAL A N 1
ATOM 1953 C CA . VAL A 1 262 ? 5.109 -7.550 -17.821 1.00 97.56 262 VAL A CA 1
ATOM 1954 C C . VAL A 1 262 ? 4.420 -6.206 -17.928 1.00 97.56 262 VAL A C 1
ATOM 1956 O O . VAL A 1 262 ? 3.231 -6.127 -17.642 1.00 97.56 262 VAL A O 1
ATOM 1959 N N . LEU A 1 263 ? 5.132 -5.153 -18.317 1.00 97.56 263 LEU A N 1
ATOM 1960 C CA . LEU A 1 263 ? 4.601 -3.801 -18.379 1.00 97.56 263 LEU A CA 1
ATOM 1961 C C . LEU A 1 263 ? 4.801 -3.232 -19.778 1.00 97.56 263 LEU A C 1
ATOM 1963 O O . LEU A 1 263 ? 5.866 -3.351 -20.378 1.00 97.56 263 LEU A O 1
ATOM 1967 N N . THR A 1 264 ? 3.766 -2.582 -20.292 1.00 95.75 264 THR A N 1
ATOM 1968 C CA . THR A 1 264 ? 3.848 -1.778 -21.509 1.00 95.75 264 THR A CA 1
ATOM 1969 C C . THR A 1 264 ? 3.262 -0.408 -21.223 1.00 95.75 264 THR A C 1
ATOM 1971 O O . THR A 1 264 ? 2.061 -0.284 -20.972 1.00 95.75 264 THR A O 1
ATOM 1974 N N . TRP A 1 265 ? 4.111 0.617 -21.256 1.00 93.69 265 TRP A N 1
ATOM 1975 C CA . TRP A 1 265 ? 3.689 2.009 -21.131 1.00 93.69 265 TRP A CA 1
ATOM 1976 C C . TRP A 1 265 ? 2.840 2.433 -22.332 1.00 93.69 265 TRP A C 1
ATOM 1978 O O . TRP A 1 265 ? 3.046 1.974 -23.450 1.00 93.69 265 TRP A O 1
ATOM 1988 N N . GLN A 1 266 ? 1.863 3.302 -22.104 1.00 90.81 266 GLN A N 1
ATOM 1989 C CA . GLN A 1 266 ? 0.954 3.841 -23.116 1.00 90.81 266 GLN A CA 1
ATOM 1990 C C . GLN A 1 266 ? 0.645 5.299 -22.796 1.00 90.81 266 GLN A C 1
ATOM 1992 O O . GLN A 1 266 ? 0.860 5.724 -21.674 1.00 90.81 266 GLN A O 1
ATOM 1997 N N . HIS A 1 267 ? 0.105 6.064 -23.749 1.00 83.06 267 HIS A N 1
ATOM 1998 C CA . HIS A 1 267 ? -0.062 7.520 -23.616 1.00 83.06 267 HIS A CA 1
ATOM 1999 C C . HIS A 1 267 ? -0.706 7.985 -22.297 1.00 83.06 267 HIS A C 1
ATOM 2001 O O . HIS A 1 267 ? -0.290 9.008 -21.763 1.00 83.06 267 HIS A O 1
ATOM 2007 N N . MET A 1 268 ? -1.664 7.214 -21.770 1.00 84.19 268 MET A N 1
ATOM 2008 C CA . MET A 1 268 ? -2.450 7.570 -20.586 1.00 84.19 268 MET A CA 1
ATOM 2009 C C . MET A 1 268 ? -2.251 6.639 -19.382 1.00 84.19 268 MET A C 1
ATOM 2011 O O . MET A 1 268 ? -3.065 6.641 -18.458 1.00 84.19 268 MET A O 1
ATOM 2015 N N . GLY A 1 269 ? -1.197 5.820 -19.385 1.00 91.62 269 GLY A N 1
ATOM 2016 C CA . GLY A 1 269 ? -0.967 4.840 -18.328 1.00 91.62 269 GLY A CA 1
ATOM 2017 C C . GLY A 1 269 ? -0.080 3.687 -18.772 1.00 91.62 269 GLY A C 1
ATOM 2018 O O . GLY A 1 269 ? 0.880 3.861 -19.522 1.00 91.62 269 GLY A O 1
ATOM 2019 N N . ALA A 1 270 ? -0.397 2.486 -18.310 1.00 94.81 270 ALA A N 1
ATOM 2020 C CA . ALA A 1 270 ? 0.283 1.270 -18.717 1.00 94.81 270 ALA A CA 1
ATOM 2021 C C . ALA A 1 270 ? -0.663 0.074 -18.706 1.00 94.81 270 ALA A C 1
ATOM 2023 O O . ALA A 1 270 ? -1.656 0.040 -17.986 1.00 94.81 270 ALA A O 1
ATOM 2024 N N . THR A 1 271 ? -0.320 -0.947 -19.481 1.00 96.69 271 THR A N 1
ATOM 2025 C CA . THR A 1 271 ? -0.906 -2.279 -19.336 1.00 96.69 271 THR A CA 1
ATOM 2026 C C . THR A 1 271 ? 0.076 -3.163 -18.583 1.00 96.69 271 THR A C 1
ATOM 2028 O O . THR A 1 271 ? 1.212 -3.332 -19.028 1.00 96.69 271 THR A O 1
ATOM 2031 N N . LEU A 1 272 ? -0.363 -3.731 -17.461 1.00 97.88 272 LEU A N 1
ATOM 2032 C CA . LEU A 1 272 ? 0.374 -4.729 -16.694 1.00 97.88 272 LEU A CA 1
ATOM 2033 C C . LEU A 1 272 ? -0.205 -6.117 -16.987 1.00 97.88 272 LEU A C 1
ATOM 2035 O O . LEU A 1 272 ? -1.383 -6.379 -16.743 1.00 97.88 272 LEU A O 1
ATOM 2039 N N . ARG A 1 273 ? 0.625 -7.024 -17.495 1.00 98.06 273 ARG A N 1
ATOM 2040 C CA . ARG A 1 273 ? 0.285 -8.418 -17.773 1.00 98.06 273 ARG A CA 1
ATOM 2041 C C . ARG A 1 273 ? 1.237 -9.323 -17.009 1.00 98.06 273 ARG A C 1
ATOM 2043 O O . ARG A 1 273 ? 2.428 -9.373 -17.282 1.00 98.06 273 ARG A O 1
ATOM 2050 N N . LEU A 1 274 ? 0.699 -10.065 -16.054 1.00 96.94 274 LEU A N 1
ATOM 2051 C CA . LEU A 1 274 ? 1.496 -10.929 -15.196 1.00 96.94 274 LEU A CA 1
ATOM 2052 C C . LEU A 1 274 ? 1.468 -12.376 -15.717 1.00 96.94 274 LEU A C 1
ATOM 2054 O O . LEU A 1 274 ? 0.389 -12.903 -16.001 1.00 96.94 274 LEU A O 1
ATOM 2058 N N . PRO A 1 275 ? 2.619 -13.061 -15.827 1.00 93.50 275 PRO A N 1
ATOM 2059 C CA . PRO A 1 275 ? 2.640 -14.492 -16.090 1.00 93.50 275 PRO A CA 1
ATOM 2060 C C . PRO A 1 275 ? 1.889 -15.244 -14.991 1.00 93.50 275 PRO A C 1
ATOM 2062 O O . PRO A 1 275 ? 2.085 -14.984 -13.807 1.00 93.50 275 PRO A O 1
ATOM 2065 N N . HIS A 1 276 ? 1.055 -16.209 -15.385 1.00 86.06 276 HIS A N 1
ATOM 2066 C CA . HIS A 1 276 ? 0.324 -17.083 -14.454 1.00 86.06 276 HIS A CA 1
ATOM 2067 C C . HIS A 1 276 ? -0.635 -16.361 -13.492 1.00 86.06 276 HIS A C 1
ATOM 2069 O O . HIS A 1 276 ? -1.018 -16.927 -12.468 1.00 86.06 276 HIS A O 1
ATOM 2075 N N . ALA A 1 277 ? -1.035 -15.135 -13.820 1.00 94.69 277 ALA A N 1
ATOM 2076 C CA . ALA A 1 277 ? -1.993 -14.362 -13.052 1.00 94.69 277 ALA A CA 1
ATOM 2077 C C . ALA A 1 277 ? -3.012 -13.725 -13.998 1.00 94.69 277 ALA A C 1
ATOM 2079 O O . ALA A 1 277 ? -2.675 -13.273 -15.092 1.00 94.69 277 ALA A O 1
ATOM 2080 N N . HIS A 1 278 ? -4.273 -13.718 -13.575 1.00 96.88 278 HIS A N 1
ATOM 2081 C CA . HIS A 1 278 ? -5.385 -13.199 -14.359 1.00 96.88 278 HIS A CA 1
ATOM 2082 C C . HIS A 1 278 ? -6.347 -12.439 -13.437 1.00 96.88 278 HIS A C 1
ATOM 2084 O O . HIS A 1 278 ? -6.557 -12.878 -12.302 1.00 96.88 278 HIS A O 1
ATOM 2090 N N . PRO A 1 279 ? -6.990 -11.346 -13.884 1.00 97.19 279 PRO A N 1
ATOM 2091 C CA . PRO A 1 279 ? -7.871 -10.575 -13.006 1.00 97.19 279 PRO A CA 1
ATOM 2092 C C . PRO A 1 279 ? -9.120 -11.320 -12.509 1.00 97.19 279 PRO A C 1
ATOM 2094 O O . PRO A 1 279 ? -9.713 -10.941 -11.506 1.00 97.19 279 PRO A O 1
ATOM 2097 N N . SER A 1 280 ? -9.525 -12.405 -13.176 1.00 97.06 280 SER A N 1
ATOM 2098 C CA . SER A 1 280 ? -10.593 -13.294 -12.681 1.00 97.06 280 SER A CA 1
ATOM 2099 C C . SER A 1 280 ? -10.114 -14.320 -11.648 1.00 97.06 280 SER A C 1
ATOM 2101 O O . SER A 1 280 ? -10.910 -15.121 -11.169 1.00 97.06 280 SER A O 1
ATOM 2103 N N . GLU A 1 281 ? -8.816 -14.372 -11.363 1.00 97.06 281 GLU A N 1
ATOM 2104 C CA . GLU A 1 281 ? -8.195 -15.354 -10.468 1.00 97.06 281 GLU A CA 1
ATOM 2105 C C . GLU A 1 281 ? -7.534 -14.699 -9.252 1.00 97.06 281 GLU A C 1
ATOM 2107 O O . GLU A 1 281 ? -7.187 -15.399 -8.299 1.00 97.06 281 GLU A O 1
ATOM 2112 N N . GLY A 1 282 ? -7.408 -13.371 -9.238 1.00 97.38 282 GLY A N 1
ATOM 2113 C CA . GLY A 1 282 ? -6.845 -12.625 -8.125 1.00 97.38 282 GLY A CA 1
ATOM 2114 C C . GLY A 1 282 ? -6.984 -11.117 -8.264 1.00 97.38 282 GLY A C 1
ATOM 2115 O O . GLY A 1 282 ? -7.497 -10.596 -9.252 1.00 97.38 282 GLY A O 1
ATOM 2116 N N . MET A 1 283 ? -6.494 -10.427 -7.243 1.00 98.31 283 MET A N 1
ATOM 2117 C CA . MET A 1 283 ? -6.484 -8.972 -7.126 1.00 98.31 283 MET A CA 1
ATOM 2118 C C . MET A 1 283 ? -5.073 -8.445 -7.359 1.00 98.31 283 MET A C 1
ATOM 2120 O O . MET A 1 283 ? -4.099 -9.096 -6.980 1.00 98.31 283 MET A O 1
ATOM 2124 N N . LEU A 1 284 ? -4.970 -7.254 -7.939 1.00 98.44 284 LEU A N 1
ATOM 2125 C CA . LEU A 1 284 ? -3.724 -6.508 -8.054 1.00 98.44 284 LEU A CA 1
ATOM 2126 C C . LEU A 1 284 ? -3.806 -5.314 -7.107 1.00 98.44 284 LEU A C 1
ATOM 2128 O O . LEU A 1 284 ? -4.787 -4.583 -7.161 1.00 98.44 284 LEU A O 1
ATOM 2132 N N . PHE A 1 285 ? -2.796 -5.129 -6.265 1.00 98.75 285 PHE A N 1
ATOM 2133 C CA . PHE A 1 285 ? -2.624 -3.927 -5.451 1.00 98.75 285 PHE A CA 1
ATOM 2134 C C . PHE A 1 285 ? -1.407 -3.174 -5.960 1.00 98.75 285 PHE A C 1
ATOM 2136 O O . PHE A 1 285 ? -0.388 -3.799 -6.268 1.00 98.75 285 PHE A O 1
ATOM 2143 N N . LEU A 1 286 ? -1.529 -1.855 -6.053 1.00 98.50 286 LEU A N 1
ATOM 2144 C CA . LEU A 1 286 ? -0.498 -0.949 -6.529 1.00 98.50 286 LEU A CA 1
ATOM 2145 C C . LEU A 1 286 ? -0.220 0.107 -5.467 1.00 98.50 286 LEU A C 1
ATOM 2147 O O . LEU A 1 286 ? -1.120 0.532 -4.748 1.00 98.50 286 LEU A O 1
ATOM 2151 N N . LEU A 1 287 ? 1.020 0.571 -5.406 1.00 97.38 287 LEU A N 1
ATOM 2152 C CA . LEU A 1 287 ? 1.396 1.681 -4.543 1.00 97.38 287 LEU A CA 1
ATOM 2153 C C . LEU A 1 287 ? 2.463 2.511 -5.240 1.00 97.38 287 LEU A C 1
ATOM 2155 O O . LEU A 1 287 ? 3.395 1.946 -5.814 1.00 97.38 287 LEU A O 1
ATOM 2159 N N . ASN A 1 288 ? 2.336 3.838 -5.220 1.00 95.94 288 ASN A N 1
ATOM 2160 C CA . ASN A 1 288 ? 3.390 4.679 -5.770 1.00 95.94 288 ASN A CA 1
ATOM 2161 C C . ASN A 1 288 ? 4.686 4.440 -4.993 1.00 95.94 288 ASN A C 1
ATOM 2163 O O . ASN A 1 288 ? 4.661 4.279 -3.771 1.00 95.94 288 ASN A O 1
ATOM 2167 N N . SER A 1 289 ? 5.800 4.385 -5.717 1.00 95.12 289 SER A N 1
ATOM 2168 C CA . SER A 1 289 ? 7.102 4.101 -5.123 1.00 95.12 289 SER A CA 1
ATOM 2169 C C . SER A 1 289 ? 8.180 5.098 -5.518 1.00 95.12 289 SER A C 1
ATOM 2171 O O . SER A 1 289 ? 9.371 4.807 -5.415 1.00 95.12 289 SER A O 1
ATOM 2173 N N . TYR A 1 290 ? 7.770 6.262 -6.015 1.00 90.44 290 TYR A N 1
ATOM 2174 C CA . TYR A 1 290 ? 8.692 7.322 -6.375 1.00 90.44 290 TYR A CA 1
ATOM 2175 C C . TYR A 1 290 ? 9.359 7.906 -5.123 1.00 90.44 290 TYR A C 1
ATOM 2177 O O . TYR A 1 290 ? 8.740 8.019 -4.072 1.00 90.44 290 TYR A O 1
ATOM 2185 N N . SER A 1 291 ? 10.637 8.263 -5.239 1.00 80.75 291 SER A N 1
ATOM 2186 C CA . SER A 1 291 ? 11.470 8.728 -4.123 1.00 80.75 291 SER A CA 1
ATOM 2187 C C . SER A 1 291 ? 12.205 10.038 -4.443 1.00 80.75 291 SER A C 1
ATOM 2189 O O . SER A 1 291 ? 13.341 10.255 -4.016 1.00 80.75 291 SER A O 1
ATOM 2191 N N . GLY A 1 292 ? 11.620 10.873 -5.304 1.00 73.56 292 GLY A N 1
ATOM 2192 C CA . GLY A 1 292 ? 12.233 12.130 -5.727 1.00 73.56 292 GLY A CA 1
ATOM 2193 C C . GLY A 1 292 ? 12.164 13.249 -4.685 1.00 73.56 292 GLY A C 1
ATOM 2194 O O . GLY A 1 292 ? 11.588 13.083 -3.615 1.00 73.56 292 GLY A O 1
ATOM 2195 N N . PRO A 1 293 ? 12.754 14.417 -4.997 1.00 60.66 293 PRO A N 1
ATOM 2196 C CA . PRO A 1 293 ? 12.805 15.562 -4.085 1.00 60.66 293 PRO A CA 1
ATOM 2197 C C . PRO A 1 293 ? 11.429 16.188 -3.796 1.00 60.66 293 PRO A C 1
ATOM 2199 O O . PRO A 1 293 ? 11.286 16.857 -2.778 1.00 60.66 293 PRO A O 1
ATOM 2202 N N . GLU A 1 294 ? 10.437 15.955 -4.658 1.00 59.72 294 GLU A N 1
ATOM 2203 C CA . GLU A 1 294 ? 9.032 16.375 -4.510 1.00 59.72 294 GLU A CA 1
ATOM 2204 C C . GLU A 1 294 ? 8.246 15.355 -3.658 1.00 59.72 294 GLU A C 1
ATOM 2206 O O . GLU A 1 294 ? 7.221 14.834 -4.075 1.00 59.72 294 GLU A O 1
ATOM 2211 N N . ASN A 1 295 ? 8.767 14.994 -2.480 1.00 55.66 295 ASN A N 1
ATOM 2212 C CA . ASN A 1 295 ? 8.195 13.941 -1.619 1.00 55.66 295 ASN A CA 1
ATOM 2213 C C . ASN A 1 295 ? 6.871 14.343 -0.928 1.00 55.66 295 ASN A C 1
ATOM 2215 O O . ASN A 1 295 ? 6.282 13.548 -0.204 1.00 55.66 295 ASN A O 1
ATOM 2219 N N . ASN A 1 296 ? 6.418 15.578 -1.133 1.00 60.03 296 ASN A N 1
ATOM 2220 C CA . ASN A 1 296 ? 5.130 16.098 -0.679 1.00 60.03 296 ASN A CA 1
ATOM 2221 C C . ASN A 1 296 ? 4.010 15.938 -1.727 1.00 60.03 296 ASN A C 1
ATOM 2223 O O . ASN A 1 296 ? 2.842 15.999 -1.358 1.00 60.03 296 ASN A O 1
ATOM 2227 N N . ASP A 1 297 ? 4.355 15.686 -2.997 1.00 66.25 297 ASP A N 1
ATOM 2228 C CA . ASP A 1 297 ? 3.405 15.387 -4.076 1.00 66.25 297 ASP A CA 1
ATOM 2229 C C . ASP A 1 297 ? 3.267 13.871 -4.214 1.00 66.25 297 ASP A C 1
ATOM 2231 O O . ASP A 1 297 ? 4.008 13.218 -4.964 1.00 66.25 297 ASP A O 1
ATOM 2235 N N . LEU A 1 298 ? 2.326 13.277 -3.478 1.00 85.62 298 LEU A N 1
ATOM 2236 C CA . LEU A 1 298 ? 2.095 11.847 -3.620 1.00 85.62 298 LEU A CA 1
ATOM 2237 C C . LEU A 1 298 ? 1.292 11.559 -4.875 1.00 85.62 298 LEU A C 1
ATOM 2239 O O . LEU A 1 298 ? 0.365 12.267 -5.261 1.00 85.62 298 LEU A O 1
ATOM 2243 N N . ASN A 1 299 ? 1.636 10.448 -5.514 1.00 90.88 299 ASN A N 1
ATOM 2244 C CA . ASN A 1 299 ? 0.871 9.975 -6.647 1.00 90.88 299 ASN A CA 1
ATOM 2245 C C . ASN A 1 299 ? -0.076 8.853 -6.224 1.00 90.88 299 ASN A C 1
ATOM 2247 O O . ASN A 1 299 ? 0.311 7.903 -5.543 1.00 90.88 299 ASN A O 1
ATOM 2251 N N . ILE A 1 300 ? -1.320 8.946 -6.675 1.00 91.94 300 ILE A N 1
ATOM 2252 C CA . ILE A 1 300 ? -2.359 7.944 -6.493 1.00 91.94 300 ILE A CA 1
ATOM 2253 C C . ILE A 1 300 ? -2.287 6.961 -7.660 1.00 91.94 300 ILE A C 1
ATOM 2255 O O . ILE A 1 300 ? -2.268 7.341 -8.834 1.00 91.94 300 ILE A O 1
ATOM 2259 N N . MET A 1 301 ? -2.284 5.675 -7.319 1.00 94.50 301 MET A N 1
ATOM 2260 C CA . MET A 1 301 ? -2.328 4.578 -8.277 1.00 94.50 301 MET A CA 1
ATOM 2261 C C . MET A 1 301 ? -3.756 4.056 -8.399 1.00 94.50 301 MET A C 1
ATOM 2263 O O . MET A 1 301 ? -4.372 3.658 -7.410 1.00 94.50 301 MET A O 1
ATOM 2267 N N . SER A 1 302 ? -4.270 3.989 -9.622 1.00 95.31 302 SER A N 1
ATOM 2268 C CA . SER A 1 302 ? -5.552 3.346 -9.918 1.00 95.31 302 SER A CA 1
ATOM 2269 C C . SER A 1 302 ? -5.369 2.260 -10.966 1.00 95.31 302 SER A C 1
ATOM 2271 O O . SER A 1 302 ? -4.502 2.353 -11.838 1.00 95.31 302 SER A O 1
ATOM 2273 N N . THR A 1 303 ? -6.180 1.211 -10.879 1.00 97.25 303 THR A N 1
ATOM 2274 C CA . THR A 1 303 ? -6.142 0.110 -11.836 1.00 97.25 303 THR A CA 1
ATOM 2275 C C . THR A 1 303 ? -7.542 -0.399 -12.130 1.00 97.25 303 THR A C 1
ATOM 2277 O O . THR A 1 303 ? -8.486 -0.071 -11.424 1.00 97.25 303 THR A O 1
ATOM 2280 N N . TYR A 1 304 ? -7.700 -1.171 -13.198 1.00 97.00 304 TYR A N 1
ATOM 2281 C CA . TYR A 1 304 ? -8.895 -1.971 -13.433 1.00 97.00 304 TYR A CA 1
ATOM 2282 C C . TYR A 1 304 ? -8.563 -3.153 -14.351 1.00 97.00 304 TYR A C 1
ATOM 2284 O O . TYR A 1 304 ? -7.616 -3.085 -15.143 1.00 97.00 304 TYR A O 1
ATOM 2292 N N . PRO A 1 305 ? -9.315 -4.261 -14.253 1.00 96.62 305 PRO A N 1
ATOM 2293 C CA . PRO A 1 305 ? -9.132 -5.408 -15.128 1.00 96.62 305 PRO A CA 1
ATOM 2294 C C . PRO A 1 305 ? -9.565 -5.083 -16.560 1.00 96.62 305 PRO A C 1
ATOM 2296 O O . PRO A 1 305 ? -10.665 -4.581 -16.792 1.00 96.62 305 PRO A O 1
ATOM 2299 N N . THR A 1 306 ? -8.734 -5.423 -17.539 1.00 95.69 306 THR A N 1
ATOM 2300 C CA . THR A 1 306 ? -9.073 -5.298 -18.959 1.00 95.69 306 THR A CA 1
ATOM 2301 C C . THR A 1 306 ? -9.700 -6.591 -19.486 1.00 95.69 306 THR A C 1
ATOM 2303 O O . THR A 1 306 ? -9.501 -7.686 -18.955 1.00 95.69 306 THR A O 1
ATOM 2306 N N . SER A 1 307 ? -10.468 -6.483 -20.573 1.00 93.44 307 SER A N 1
ATOM 2307 C CA . SER A 1 307 ? -11.168 -7.635 -21.171 1.00 93.44 307 SER A CA 1
ATOM 2308 C C . SER A 1 307 ? -10.242 -8.732 -21.725 1.00 93.44 307 SER A C 1
ATOM 2310 O O . SER A 1 307 ? -10.667 -9.875 -21.876 1.00 93.44 307 SER A O 1
ATOM 2312 N N . ASP A 1 308 ? -8.980 -8.406 -22.006 1.00 94.50 308 ASP A N 1
ATOM 2313 C CA . ASP A 1 308 ? -7.941 -9.312 -22.506 1.00 94.50 308 ASP A CA 1
ATOM 2314 C C . ASP A 1 308 ? -7.073 -9.915 -21.382 1.00 94.50 308 ASP A C 1
ATOM 2316 O O . ASP A 1 308 ? -5.990 -10.462 -21.638 1.00 94.50 308 ASP A O 1
ATOM 2320 N N . GLY A 1 309 ? -7.529 -9.815 -20.131 1.00 94.94 309 GLY A N 1
ATOM 2321 C CA . GLY A 1 309 ? -6.897 -10.474 -18.992 1.00 94.94 309 GLY A CA 1
ATOM 2322 C C . GLY A 1 309 ? -5.622 -9.802 -18.493 1.00 94.94 309 GLY A C 1
ATOM 2323 O O . GLY A 1 309 ? -4.752 -10.485 -17.955 1.00 94.94 309 GLY A O 1
ATOM 2324 N N . ALA A 1 310 ? -5.484 -8.497 -18.712 1.00 97.25 310 ALA A N 1
ATOM 2325 C CA . ALA A 1 310 ? -4.444 -7.666 -18.123 1.00 97.25 310 ALA A CA 1
ATOM 2326 C C . ALA A 1 310 ? -5.059 -6.686 -17.109 1.00 97.25 310 ALA A C 1
ATOM 2328 O O . ALA A 1 310 ? -6.258 -6.722 -16.816 1.00 97.25 310 ALA A O 1
ATOM 2329 N N . TRP A 1 311 ? -4.221 -5.815 -16.560 1.00 98.06 311 TRP A N 1
ATOM 2330 C CA . TRP A 1 311 ? -4.642 -4.677 -15.758 1.00 98.06 311 TRP A CA 1
ATOM 2331 C C . TRP A 1 311 ? -4.234 -3.389 -16.455 1.00 98.06 311 TRP A C 1
ATOM 2333 O O . TRP A 1 311 ? -3.084 -3.242 -16.873 1.00 98.06 311 TRP A O 1
ATOM 2343 N N . TRP A 1 312 ? -5.162 -2.445 -16.554 1.00 97.19 312 TRP A N 1
ATOM 2344 C CA . TRP A 1 312 ? -4.816 -1.065 -16.861 1.00 97.19 312 TRP A CA 1
ATOM 2345 C C . TRP A 1 312 ? -4.279 -0.405 -15.599 1.00 97.19 312 TRP A C 1
ATOM 2347 O O . TRP A 1 312 ? -4.841 -0.609 -14.527 1.00 97.19 312 TRP A O 1
ATOM 2357 N N . VAL A 1 313 ? -3.210 0.372 -15.705 1.00 96.56 313 VAL A N 1
ATOM 2358 C CA . VAL A 1 313 ? -2.574 1.082 -14.593 1.00 96.56 313 VAL A CA 1
ATOM 2359 C C . VAL A 1 313 ? -2.487 2.555 -14.940 1.00 96.56 313 VAL A C 1
ATOM 2361 O O . VAL A 1 313 ? -2.040 2.910 -16.030 1.00 96.56 313 VAL A O 1
ATOM 2364 N N . GLN A 1 314 ? -2.872 3.412 -14.001 1.00 94.88 314 GLN A N 1
ATOM 2365 C CA . GLN A 1 314 ? -2.779 4.855 -14.154 1.00 94.88 314 GLN A CA 1
ATOM 2366 C C . GLN A 1 314 ? -2.189 5.495 -12.901 1.00 94.88 314 GLN A C 1
ATOM 2368 O O . GLN A 1 314 ? -2.531 5.106 -11.782 1.00 94.88 314 GLN A O 1
ATOM 2373 N N . VAL A 1 315 ? -1.304 6.471 -13.117 1.00 93.50 315 VAL A N 1
ATOM 2374 C CA . VAL A 1 315 ? -0.616 7.227 -12.066 1.00 93.50 315 VAL A CA 1
ATOM 2375 C C . VAL A 1 315 ? -1.018 8.692 -12.173 1.00 93.50 315 VAL A C 1
ATOM 2377 O O . VAL A 1 315 ? -0.892 9.289 -13.247 1.00 93.50 315 VAL A O 1
ATOM 2380 N N . ARG A 1 316 ? -1.522 9.257 -11.078 1.00 91.12 316 ARG A N 1
ATOM 2381 C CA . ARG A 1 316 ? -1.995 10.646 -11.010 1.00 91.12 316 ARG A CA 1
ATOM 2382 C C . ARG A 1 316 ? -1.427 11.338 -9.795 1.00 91.12 316 ARG A C 1
ATOM 2384 O O . ARG A 1 316 ? -1.265 10.690 -8.769 1.00 91.12 316 ARG A O 1
ATOM 2391 N N . LYS A 1 317 ? -1.192 12.641 -9.886 1.00 89.56 317 LYS A N 1
ATOM 2392 C CA . LYS A 1 317 ? -0.905 13.454 -8.706 1.00 89.56 317 LYS A CA 1
ATOM 2393 C C . LYS A 1 317 ? -2.152 13.541 -7.838 1.00 89.56 317 LYS A C 1
ATOM 2395 O O . LYS A 1 317 ? -3.256 13.719 -8.359 1.00 89.56 317 LYS A O 1
ATOM 2400 N N . ASP A 1 318 ? -1.978 13.466 -6.529 1.00 84.88 318 ASP A N 1
ATOM 2401 C CA . ASP A 1 318 ? -3.066 13.647 -5.571 1.00 84.88 318 ASP A CA 1
ATOM 2402 C C . ASP A 1 318 ? -3.637 15.073 -5.528 1.00 84.88 318 ASP A C 1
ATOM 2404 O O . ASP A 1 318 ? -4.738 15.277 -5.016 1.00 84.88 318 ASP A O 1
ATOM 2408 N N . SER A 1 319 ? -2.935 16.039 -6.123 1.00 83.75 319 SER A N 1
ATOM 2409 C CA . SER A 1 319 ? -3.331 17.443 -6.247 1.00 83.75 319 SER A CA 1
ATOM 2410 C C . SER A 1 319 ? -4.085 17.796 -7.537 1.00 83.75 319 SER A C 1
ATOM 2412 O O . SER A 1 319 ? -4.459 18.958 -7.741 1.00 83.75 319 SER A O 1
ATOM 2414 N N . THR A 1 320 ? -4.349 16.821 -8.413 1.00 80.12 320 THR A N 1
ATOM 2415 C CA . THR A 1 320 ? -4.980 17.060 -9.726 1.00 80.12 320 THR A CA 1
ATOM 2416 C C . THR A 1 320 ? -6.461 16.715 -9.727 1.00 80.12 320 THR A C 1
ATOM 2418 O O . THR A 1 320 ? -6.856 15.705 -9.167 1.00 80.12 320 THR A O 1
ATOM 2421 N N . ASP A 1 321 ? -7.310 17.561 -10.314 1.00 79.25 321 ASP A N 1
ATOM 2422 C CA . ASP A 1 321 ? -8.776 17.409 -10.286 1.00 79.25 321 ASP A CA 1
ATOM 2423 C C . ASP A 1 321 ? -9.360 16.760 -11.552 1.00 79.25 321 ASP A C 1
ATOM 2425 O O . ASP A 1 321 ? -10.557 16.466 -11.616 1.00 79.25 321 ASP A O 1
ATOM 2429 N N . SER A 1 322 ? -8.519 16.529 -12.561 1.00 79.12 322 SER A N 1
ATOM 2430 C CA . SER A 1 322 ? -8.910 15.988 -13.858 1.00 79.12 322 SER A CA 1
ATOM 2431 C C . SER A 1 322 ? -8.471 14.537 -14.025 1.00 79.12 322 SER A C 1
ATOM 2433 O O . SER A 1 322 ? -7.315 14.183 -13.803 1.00 79.12 322 SER A O 1
ATOM 2435 N N . ALA A 1 323 ? -9.377 13.708 -14.551 1.00 73.31 323 ALA A N 1
ATOM 2436 C CA . ALA A 1 323 ? -9.055 12.359 -15.006 1.00 73.31 323 ALA A CA 1
ATOM 2437 C C . ALA A 1 323 ? -8.130 12.341 -16.245 1.00 73.31 323 ALA A C 1
ATOM 2439 O O . ALA A 1 323 ? -7.703 11.274 -16.678 1.00 73.31 323 ALA A O 1
ATOM 2440 N N . ASP A 1 324 ? -7.746 13.481 -16.801 1.00 80.00 324 ASP A N 1
ATOM 2441 C CA . ASP A 1 324 ? -6.769 13.542 -17.896 1.00 80.00 324 ASP A CA 1
ATOM 2442 C C . ASP A 1 324 ? -5.384 13.961 -17.396 1.00 80.00 324 ASP A C 1
ATOM 2444 O O . ASP A 1 324 ? -4.398 13.823 -18.117 1.00 80.00 324 ASP A O 1
ATOM 2448 N N . ASP A 1 325 ? -5.300 14.450 -16.158 1.00 85.56 325 ASP A N 1
ATOM 2449 C CA . ASP A 1 325 ? -4.047 14.900 -15.577 1.00 85.56 325 ASP A CA 1
ATOM 2450 C C . ASP A 1 325 ? -3.317 13.706 -14.958 1.00 85.56 325 ASP A C 1
ATOM 2452 O O . ASP A 1 325 ? -3.838 12.981 -14.101 1.00 85.56 325 ASP A O 1
ATOM 2456 N N . LEU A 1 326 ? -2.130 13.437 -15.489 1.00 86.88 326 LEU A N 1
ATOM 2457 C CA . LEU A 1 326 ? -1.284 12.322 -15.088 1.00 86.88 326 LEU A CA 1
ATOM 2458 C C . LEU A 1 326 ? -0.094 12.865 -14.329 1.00 86.88 326 LEU A C 1
ATOM 2460 O O . LEU A 1 326 ? 0.391 13.964 -14.598 1.00 86.88 326 LEU A O 1
ATOM 2464 N N . SER A 1 327 ? 0.464 12.030 -13.464 1.00 88.69 327 SER A N 1
ATOM 2465 C CA . SER A 1 327 ? 1.762 12.340 -12.882 1.00 88.69 327 SER A CA 1
ATOM 2466 C C . SER A 1 327 ? 2.803 12.516 -13.983 1.00 88.69 327 SER A C 1
ATOM 2468 O O . SER A 1 327 ? 2.770 11.768 -14.971 1.00 88.69 327 SER A O 1
ATOM 2470 N N . PRO A 1 328 ? 3.765 13.441 -13.821 1.00 89.00 328 PRO A N 1
ATOM 2471 C CA . PRO A 1 328 ? 4.924 13.512 -14.694 1.00 89.00 328 PRO A CA 1
ATOM 2472 C C . PRO A 1 328 ? 5.528 12.114 -14.897 1.00 89.00 328 PRO A C 1
ATOM 2474 O O . PRO A 1 328 ? 5.659 11.378 -13.918 1.00 89.00 328 PRO A O 1
ATOM 2477 N N . PRO A 1 329 ? 5.937 11.732 -16.124 1.00 88.69 329 PRO A N 1
ATOM 2478 C CA . PRO A 1 329 ? 6.424 10.382 -16.407 1.00 88.69 329 PRO A CA 1
ATOM 2479 C C . PRO A 1 329 ? 7.502 9.913 -15.424 1.00 88.69 329 PRO A C 1
ATOM 2481 O O . PRO A 1 329 ? 7.423 8.803 -14.922 1.00 88.69 329 PRO A O 1
ATOM 2484 N N . ALA A 1 330 ? 8.438 10.791 -15.047 1.00 89.06 330 ALA A N 1
ATOM 2485 C CA . ALA A 1 330 ? 9.507 10.495 -14.088 1.00 89.06 330 ALA A CA 1
ATOM 2486 C C . ALA A 1 330 ? 9.022 10.095 -12.676 1.00 89.06 330 ALA A C 1
ATOM 2488 O O . ALA A 1 330 ? 9.795 9.514 -11.920 1.00 89.06 330 ALA A O 1
ATOM 2489 N N . GLN A 1 331 ? 7.772 10.401 -12.323 1.00 90.56 331 GLN A N 1
ATOM 2490 C CA . GLN A 1 331 ? 7.156 10.112 -11.025 1.00 90.56 331 GLN A CA 1
ATOM 2491 C C . GLN A 1 331 ? 6.260 8.862 -11.056 1.00 90.56 331 GLN A C 1
ATOM 2493 O O . GLN A 1 331 ? 5.716 8.452 -10.031 1.00 90.56 331 GLN A O 1
ATOM 2498 N N . ALA A 1 332 ? 6.137 8.211 -12.216 1.00 92.94 332 ALA A N 1
ATOM 2499 C CA . ALA A 1 332 ? 5.272 7.054 -12.429 1.00 92.94 332 ALA A CA 1
ATOM 2500 C C . ALA A 1 332 ? 5.865 5.720 -11.943 1.00 92.94 332 ALA A C 1
ATOM 2502 O O . ALA A 1 332 ? 5.462 4.663 -12.421 1.00 92.94 332 ALA A O 1
ATOM 2503 N N . ALA A 1 333 ? 6.844 5.747 -11.036 1.00 94.44 333 ALA A N 1
ATOM 2504 C CA . ALA A 1 333 ? 7.384 4.538 -10.422 1.00 94.44 333 ALA A CA 1
ATOM 2505 C C . ALA A 1 333 ? 6.366 3.944 -9.439 1.00 94.44 333 ALA A C 1
ATOM 2507 O O . ALA A 1 333 ? 5.718 4.679 -8.687 1.00 94.44 333 ALA A O 1
ATOM 2508 N N . PHE A 1 334 ? 6.218 2.622 -9.429 1.00 97.25 334 PHE A N 1
ATOM 2509 C CA . PHE A 1 334 ? 5.262 1.965 -8.543 1.00 97.25 334 PHE A CA 1
ATOM 2510 C C . PHE A 1 334 ? 5.672 0.549 -8.157 1.00 97.25 334 PHE A C 1
ATOM 2512 O O . PHE A 1 334 ? 6.367 -0.157 -8.889 1.00 97.25 334 PHE A O 1
ATOM 2519 N N . ALA A 1 335 ? 5.164 0.117 -7.010 1.00 98.31 335 ALA A N 1
ATOM 2520 C CA . ALA A 1 335 ? 5.203 -1.255 -6.547 1.00 98.31 335 ALA A CA 1
ATOM 2521 C C . ALA A 1 335 ? 3.877 -1.960 -6.847 1.00 98.31 335 ALA A C 1
ATOM 2523 O O . ALA A 1 335 ? 2.819 -1.327 -6.879 1.00 98.31 335 ALA A O 1
ATOM 2524 N N . PHE A 1 336 ? 3.916 -3.280 -7.018 1.00 98.75 336 PHE A N 1
ATOM 2525 C CA . PHE A 1 336 ? 2.710 -4.095 -7.126 1.00 98.75 336 PHE A CA 1
ATOM 2526 C C . PHE A 1 336 ? 2.829 -5.437 -6.409 1.00 98.75 336 PHE A C 1
ATOM 2528 O O . PHE A 1 336 ? 3.914 -6.009 -6.292 1.00 98.75 336 PHE A O 1
ATOM 2535 N N . VAL A 1 337 ? 1.684 -5.972 -5.983 1.00 98.62 337 VAL A N 1
ATOM 2536 C CA . VAL A 1 337 ? 1.536 -7.353 -5.518 1.00 98.62 337 VAL A CA 1
ATOM 2537 C C . VAL A 1 337 ? 0.236 -7.932 -6.059 1.00 98.62 337 VAL A C 1
ATOM 2539 O O . VAL A 1 337 ? -0.812 -7.286 -6.041 1.00 98.62 337 VAL A O 1
ATOM 2542 N N . TYR A 1 338 ? 0.309 -9.163 -6.554 1.00 98.50 338 TYR A N 1
ATOM 2543 C CA . TYR A 1 338 ? -0.845 -9.943 -6.972 1.00 98.50 338 TYR A CA 1
ATOM 2544 C C . TYR A 1 338 ? -1.225 -10.949 -5.883 1.00 98.50 338 TYR A C 1
ATOM 2546 O O . TYR A 1 338 ? -0.398 -11.746 -5.429 1.00 98.50 338 TYR A O 1
ATOM 2554 N N . ILE A 1 339 ? -2.498 -10.931 -5.488 1.00 98.12 339 ILE A N 1
ATOM 2555 C CA . ILE A 1 339 ? -3.066 -11.813 -4.468 1.00 98.12 339 ILE A CA 1
ATOM 2556 C C . ILE A 1 339 ? -4.118 -12.711 -5.128 1.00 98.12 339 ILE A C 1
ATOM 2558 O O . ILE A 1 339 ? -5.212 -12.233 -5.440 1.00 98.12 339 ILE A O 1
ATOM 2562 N N . PRO A 1 340 ? -3.837 -14.009 -5.343 1.00 97.50 340 PRO A N 1
ATOM 2563 C CA . PRO A 1 340 ? -4.807 -14.907 -5.950 1.00 97.50 340 PRO A CA 1
ATOM 2564 C C . PRO A 1 340 ? -5.963 -15.200 -4.987 1.00 97.50 340 PRO A C 1
ATOM 2566 O O . PRO A 1 340 ? -5.749 -15.395 -3.790 1.00 97.50 340 PRO A O 1
ATOM 2569 N N . TYR A 1 341 ? -7.184 -15.337 -5.507 1.00 97.50 341 TYR A N 1
ATOM 2570 C CA . TYR A 1 341 ? -8.373 -15.672 -4.710 1.00 97.50 341 TYR A CA 1
ATOM 2571 C C . TYR A 1 341 ? -8.290 -17.053 -4.044 1.00 97.50 341 TYR A C 1
ATOM 2573 O O . TYR A 1 341 ? -9.027 -17.341 -3.107 1.00 97.50 341 TYR A O 1
ATOM 2581 N N . ASN A 1 342 ? -7.379 -17.916 -4.500 1.00 96.00 342 ASN A N 1
ATOM 2582 C CA . ASN A 1 342 ? -7.111 -19.218 -3.892 1.00 96.00 342 ASN A CA 1
ATOM 2583 C C . ASN A 1 342 ? -5.969 -19.204 -2.852 1.00 96.00 342 ASN A C 1
ATOM 2585 O O . ASN A 1 342 ? -5.551 -20.287 -2.420 1.00 96.00 342 ASN A O 1
ATOM 2589 N N . ALA A 1 343 ? -5.437 -18.027 -2.491 1.00 96.69 343 ALA A N 1
ATOM 2590 C CA . ALA A 1 343 ? -4.463 -17.878 -1.414 1.00 96.69 343 ALA A CA 1
ATOM 2591 C C . ALA A 1 343 ? -5.062 -18.388 -0.096 1.00 96.69 343 ALA A C 1
ATOM 2593 O O . ALA A 1 343 ? -6.208 -18.090 0.252 1.00 96.69 343 ALA A O 1
ATOM 2594 N N . ALA A 1 344 ? -4.295 -19.183 0.647 1.00 95.19 344 ALA A N 1
ATOM 2595 C CA . ALA A 1 344 ? -4.773 -19.716 1.912 1.00 95.19 344 ALA A CA 1
ATOM 2596 C C . ALA A 1 344 ? -4.803 -18.601 2.965 1.00 95.19 344 ALA A C 1
ATOM 2598 O O . ALA A 1 344 ? -3.869 -17.808 3.064 1.00 95.19 344 ALA A O 1
ATOM 2599 N N . GLY A 1 345 ? -5.892 -18.546 3.733 1.00 94.12 345 GLY A N 1
ATOM 2600 C CA . GLY A 1 345 ? -6.139 -17.488 4.715 1.00 94.12 345 GLY A CA 1
ATOM 2601 C C . GLY A 1 345 ? -6.703 -16.188 4.138 1.00 94.12 345 GLY A C 1
ATOM 2602 O O . GLY A 1 345 ? -6.962 -15.268 4.905 1.00 94.12 345 GLY A O 1
ATOM 2603 N N . LEU A 1 346 ? -6.923 -16.085 2.819 1.00 97.62 346 LEU A N 1
ATOM 2604 C CA . LEU A 1 346 ? -7.448 -14.859 2.217 1.00 97.62 346 LEU A CA 1
ATOM 2605 C C . LEU A 1 346 ? -8.878 -14.555 2.675 1.00 97.62 346 LEU A C 1
ATOM 2607 O O . LEU A 1 346 ? -9.788 -15.369 2.502 1.00 97.62 346 LEU A O 1
ATOM 2611 N N . ILE A 1 347 ? -9.065 -13.331 3.167 1.00 98.06 347 ILE A N 1
ATOM 2612 C CA . ILE A 1 347 ? -10.358 -12.655 3.234 1.00 98.06 347 ILE A CA 1
ATOM 2613 C C . ILE A 1 347 ? -10.239 -11.396 2.377 1.00 98.06 347 ILE A C 1
ATOM 2615 O O . ILE A 1 347 ? -9.538 -10.454 2.740 1.00 98.06 347 ILE A O 1
ATOM 2619 N N . GLY A 1 348 ? -10.863 -11.401 1.206 1.00 98.31 348 GLY A N 1
ATOM 2620 C CA . GLY A 1 348 ? -10.684 -10.335 0.226 1.00 98.31 348 GLY A CA 1
ATOM 2621 C C . GLY A 1 348 ? -11.558 -10.516 -1.001 1.00 98.31 348 GLY A C 1
ATOM 2622 O O . GLY A 1 348 ? -11.940 -11.639 -1.338 1.00 98.31 348 GLY A O 1
ATOM 2623 N N . ALA A 1 349 ? -11.891 -9.417 -1.667 1.00 98.69 349 ALA A N 1
ATOM 2624 C CA . ALA A 1 349 ? -12.767 -9.429 -2.831 1.00 98.69 349 ALA A CA 1
ATOM 2625 C C . ALA A 1 349 ? -12.583 -8.203 -3.715 1.00 98.69 349 ALA A C 1
ATOM 2627 O O . ALA A 1 349 ? -12.140 -7.159 -3.250 1.00 98.69 349 ALA A O 1
ATOM 2628 N N . HIS A 1 350 ? -13.000 -8.342 -4.972 1.00 98.62 350 HIS A N 1
ATOM 2629 C CA . HIS A 1 350 ? -13.351 -7.233 -5.848 1.00 98.62 350 HIS A CA 1
ATOM 2630 C C . HIS A 1 350 ? -14.844 -6.926 -5.662 1.00 98.62 350 HIS A C 1
ATOM 2632 O O . HIS A 1 350 ? -15.694 -7.793 -5.883 1.00 98.62 350 HIS A O 1
ATOM 2638 N N . ILE A 1 351 ? -15.150 -5.715 -5.211 1.00 98.69 351 ILE A N 1
ATOM 2639 C CA . ILE A 1 351 ? -16.489 -5.205 -4.925 1.00 98.69 351 ILE A CA 1
ATOM 2640 C C . ILE A 1 351 ? -16.944 -4.286 -6.058 1.00 98.69 351 ILE A C 1
ATOM 2642 O O . ILE A 1 351 ? -16.210 -3.382 -6.446 1.00 98.69 351 ILE A O 1
ATOM 2646 N N . GLU A 1 352 ? -18.171 -4.487 -6.540 1.00 98.31 352 GLU A N 1
ATOM 2647 C CA . GLU A 1 352 ? -18.842 -3.568 -7.461 1.00 98.31 352 GLU A CA 1
ATOM 2648 C C . GLU A 1 352 ? -19.307 -2.316 -6.700 1.00 98.31 352 GLU A C 1
ATOM 2650 O O . GLU A 1 352 ? -20.149 -2.392 -5.798 1.00 98.31 352 GLU A O 1
ATOM 2655 N N . GLY A 1 353 ? -18.810 -1.141 -7.079 1.00 97.69 353 GLY A N 1
ATOM 2656 C CA . GLY A 1 353 ? -19.009 0.108 -6.344 1.00 97.69 353 GLY A CA 1
ATOM 2657 C C . GLY A 1 353 ? -20.453 0.602 -6.315 1.00 97.69 353 GLY A C 1
ATOM 2658 O O . GLY A 1 353 ? -20.905 1.215 -5.355 1.00 97.69 353 GLY A O 1
ATOM 2659 N N . ARG A 1 354 ? -21.249 0.302 -7.343 1.00 97.50 354 ARG A N 1
ATOM 2660 C CA . ARG A 1 354 ? -22.642 0.786 -7.412 1.00 97.50 354 ARG A CA 1
ATOM 2661 C C . ARG A 1 354 ? -23.609 0.009 -6.526 1.00 97.50 354 ARG A C 1
ATOM 2663 O O . ARG A 1 354 ? -24.691 0.512 -6.224 1.00 97.50 354 ARG A O 1
ATOM 2670 N N . SER A 1 355 ? -23.244 -1.202 -6.118 1.00 97.88 355 SER A N 1
ATOM 2671 C CA . SER A 1 355 ? -24.116 -2.094 -5.348 1.00 97.88 355 SER A CA 1
ATOM 2672 C C . SER A 1 355 ? -23.509 -2.534 -4.014 1.00 97.88 355 SER A C 1
ATOM 2674 O O . SER A 1 355 ? -24.249 -2.908 -3.104 1.00 97.88 355 SER A O 1
ATOM 2676 N N . GLY A 1 356 ? -22.181 -2.478 -3.876 1.00 97.81 356 GLY A N 1
ATOM 2677 C CA . GLY A 1 356 ? -21.446 -3.085 -2.767 1.00 97.81 356 GLY A CA 1
ATOM 2678 C C . GLY A 1 356 ? -21.388 -4.614 -2.852 1.00 97.81 356 GLY A C 1
ATOM 2679 O O . GLY A 1 356 ? -20.952 -5.262 -1.903 1.00 97.81 356 GLY A O 1
ATOM 2680 N N . THR A 1 357 ? -21.842 -5.218 -3.955 1.00 97.88 357 THR A N 1
ATOM 2681 C CA . THR A 1 357 ? -21.828 -6.677 -4.106 1.00 97.88 357 THR A CA 1
ATOM 2682 C C . THR A 1 357 ? -20.438 -7.175 -4.511 1.00 97.88 357 THR A C 1
ATOM 2684 O O . THR A 1 357 ? -19.746 -6.518 -5.289 1.00 97.88 357 THR A O 1
ATOM 2687 N N . PRO A 1 358 ? -19.988 -8.332 -3.995 1.00 98.12 358 PRO A N 1
ATOM 2688 C CA . PRO A 1 358 ? -18.739 -8.925 -4.448 1.00 98.12 358 PRO A CA 1
ATOM 2689 C C . PRO A 1 358 ? -18.897 -9.488 -5.863 1.00 98.12 358 PRO A C 1
ATOM 2691 O O . PRO A 1 358 ? -19.730 -10.363 -6.095 1.00 98.12 358 PRO A O 1
ATOM 2694 N N . ILE A 1 359 ? -18.054 -9.028 -6.785 1.00 97.69 359 ILE A N 1
ATOM 2695 C CA . ILE A 1 359 ? -17.915 -9.590 -8.136 1.00 97.69 359 ILE A CA 1
ATOM 2696 C C . ILE A 1 359 ? -17.238 -10.960 -8.035 1.00 97.69 359 ILE A C 1
ATOM 2698 O O . ILE A 1 359 ? -17.684 -11.946 -8.620 1.00 97.69 359 ILE A O 1
ATOM 2702 N N . ILE A 1 360 ? -16.156 -11.018 -7.259 1.00 97.69 360 ILE A N 1
ATOM 2703 C CA . ILE A 1 360 ? -15.391 -12.226 -6.957 1.00 97.69 360 ILE A CA 1
ATOM 2704 C C . ILE A 1 360 ? -14.614 -12.012 -5.654 1.00 97.69 360 ILE A C 1
ATOM 2706 O O . ILE A 1 360 ? -14.187 -10.899 -5.354 1.00 97.69 360 ILE A O 1
ATOM 2710 N N . GLY A 1 361 ? -14.441 -13.063 -4.854 1.00 97.44 361 GLY A N 1
ATOM 2711 C CA . GLY A 1 361 ? -13.732 -12.972 -3.583 1.00 97.44 361 GLY A CA 1
ATOM 2712 C C . GLY A 1 361 ? -13.526 -14.317 -2.901 1.00 97.44 361 GLY A C 1
ATOM 2713 O O . GLY A 1 361 ? -13.988 -15.355 -3.377 1.00 97.44 361 GLY A O 1
ATOM 2714 N N . ALA A 1 362 ? -12.839 -14.278 -1.766 1.00 97.38 362 ALA A N 1
ATOM 2715 C CA . ALA A 1 362 ? -12.562 -15.414 -0.901 1.00 97.38 362 ALA A CA 1
ATOM 2716 C C . ALA A 1 362 ? -12.657 -15.015 0.580 1.00 97.38 362 ALA A C 1
ATOM 2718 O O . ALA A 1 362 ? -12.561 -13.838 0.933 1.00 97.38 362 ALA A O 1
ATOM 2719 N N . GLY A 1 363 ? -12.844 -16.012 1.445 1.00 96.06 363 GLY A N 1
ATOM 2720 C CA . GLY A 1 363 ? -13.005 -15.820 2.887 1.00 96.06 363 GLY A CA 1
ATOM 2721 C C . GLY A 1 363 ? -14.429 -15.447 3.308 1.00 96.06 363 GLY A C 1
ATOM 2722 O O . GLY A 1 363 ? -15.359 -15.437 2.503 1.00 96.06 363 GLY A O 1
ATOM 2723 N N . GLN A 1 364 ? -14.612 -15.197 4.606 1.00 95.19 364 GLN A N 1
ATOM 2724 C CA . GLN A 1 364 ? -15.908 -14.839 5.186 1.00 95.19 364 GLN A CA 1
ATOM 2725 C C . GLN A 1 364 ? -15.999 -13.327 5.381 1.00 95.19 364 GLN A C 1
ATOM 2727 O O . GLN A 1 364 ? -15.407 -12.764 6.303 1.00 95.19 364 GLN A O 1
ATOM 2732 N N . PHE A 1 365 ? -16.761 -12.671 4.511 1.00 97.00 365 PHE A N 1
ATOM 2733 C CA . PHE A 1 365 ? -17.064 -11.252 4.625 1.00 97.00 365 PHE A CA 1
ATOM 2734 C C . PHE A 1 365 ? -18.460 -10.935 4.073 1.00 97.00 365 PHE A C 1
ATOM 2736 O O . PHE A 1 365 ? -19.069 -11.729 3.350 1.00 97.00 365 PHE A O 1
ATOM 2743 N N . ARG A 1 366 ? -18.971 -9.754 4.418 1.00 96.94 366 ARG A N 1
ATOM 2744 C CA . ARG A 1 366 ? -20.141 -9.137 3.782 1.00 96.94 366 ARG A CA 1
ATOM 2745 C C . ARG A 1 366 ? -19.842 -7.676 3.520 1.00 96.94 366 ARG A C 1
ATOM 2747 O O . ARG A 1 366 ? -19.213 -7.048 4.360 1.00 96.94 366 ARG A O 1
ATOM 2754 N N . CYS A 1 367 ? -20.301 -7.164 2.388 1.00 98.38 367 CYS A N 1
ATOM 2755 C CA . CYS A 1 367 ? -20.186 -5.759 2.033 1.00 98.38 367 CYS A CA 1
ATOM 2756 C C . CYS A 1 367 ? -21.576 -5.216 1.691 1.00 98.38 367 CYS A C 1
ATOM 2758 O O . CYS A 1 367 ? -22.366 -5.900 1.033 1.00 98.38 367 CYS A O 1
ATOM 2760 N N . TRP A 1 368 ? -21.870 -4.006 2.154 1.00 98.38 368 TRP A N 1
ATOM 2761 C CA . TRP A 1 368 ? -23.080 -3.268 1.818 1.00 98.38 368 TRP A CA 1
ATOM 2762 C C . TRP A 1 368 ? -22.712 -1.865 1.379 1.00 98.38 368 TRP A C 1
ATOM 2764 O O . TRP A 1 368 ? -21.936 -1.179 2.040 1.00 98.38 368 TRP A O 1
ATOM 2774 N N . ARG A 1 369 ? -23.328 -1.398 0.296 1.00 98.31 369 ARG A N 1
ATOM 2775 C CA . ARG A 1 369 ? -23.279 0.015 -0.061 1.00 98.31 369 ARG A CA 1
ATOM 2776 C C . ARG A 1 369 ? -24.264 0.800 0.804 1.00 98.31 369 ARG A C 1
ATOM 2778 O O . ARG A 1 369 ? -25.461 0.518 0.790 1.00 98.31 369 ARG A O 1
ATOM 2785 N N . LEU A 1 370 ? -23.763 1.808 1.511 1.00 98.69 370 LEU A N 1
ATOM 2786 C CA . LEU A 1 370 ? -24.564 2.701 2.358 1.00 98.69 370 LEU A CA 1
ATOM 2787 C C . LEU A 1 370 ? -25.065 3.932 1.592 1.00 98.69 370 LEU A C 1
ATOM 2789 O O . LEU A 1 370 ? -26.101 4.508 1.917 1.00 98.69 370 LEU A O 1
ATOM 2793 N N . GLY A 1 371 ? -24.322 4.336 0.568 1.00 98.31 371 GLY A N 1
ATOM 2794 C CA . GLY A 1 371 ? -24.588 5.487 -0.285 1.00 98.31 371 GLY A CA 1
ATOM 2795 C C . GLY A 1 371 ? -23.455 5.653 -1.298 1.00 98.31 371 GLY A C 1
ATOM 2796 O O . GLY A 1 371 ? -22.561 4.805 -1.323 1.00 98.31 371 GLY A O 1
ATOM 2797 N N . PRO A 1 372 ? -23.481 6.712 -2.128 1.00 97.88 372 PRO A N 1
ATOM 2798 C CA . PRO A 1 372 ? -22.380 7.013 -3.037 1.00 97.88 372 PRO A CA 1
ATOM 2799 C C . PRO A 1 372 ? -21.039 6.982 -2.310 1.00 97.88 372 PRO A C 1
ATOM 2801 O O . PRO A 1 372 ? -20.899 7.647 -1.284 1.00 97.88 372 PRO A O 1
ATOM 2804 N N . GLY A 1 373 ? -20.106 6.164 -2.798 1.00 98.25 373 GLY A N 1
ATOM 2805 C CA . GLY A 1 373 ? -18.738 6.071 -2.284 1.00 98.25 373 GLY A CA 1
ATOM 2806 C C . GLY A 1 373 ? -18.594 5.649 -0.821 1.00 98.25 373 GLY A C 1
ATOM 2807 O O . GLY A 1 373 ? -17.520 5.837 -0.263 1.00 98.25 373 GLY A O 1
ATOM 2808 N N . ARG A 1 374 ? -19.635 5.105 -0.174 1.00 98.75 374 ARG A N 1
ATOM 2809 C CA . ARG A 1 374 ? -19.574 4.644 1.226 1.00 98.75 374 ARG A CA 1
ATOM 2810 C C . ARG A 1 374 ? -20.042 3.206 1.343 1.00 98.75 374 ARG A C 1
ATOM 2812 O O . ARG A 1 374 ? -21.170 2.878 0.955 1.00 98.75 374 ARG A O 1
ATOM 2819 N N . TYR A 1 375 ? -19.208 2.377 1.955 1.00 98.81 375 TYR A N 1
ATOM 2820 C CA . TYR A 1 375 ? -19.444 0.946 2.095 1.00 98.81 375 TYR A CA 1
ATOM 2821 C C . TYR A 1 375 ? -19.212 0.504 3.532 1.00 98.81 375 TYR A C 1
ATOM 2823 O O . TYR A 1 375 ? -18.310 0.992 4.205 1.00 98.81 375 TYR A O 1
ATOM 2831 N N . GLU A 1 376 ? -20.017 -0.445 3.987 1.00 98.69 376 GLU A N 1
ATOM 2832 C CA . GLU A 1 376 ? -19.816 -1.153 5.242 1.00 98.69 376 GLU A CA 1
ATOM 2833 C C . GLU A 1 376 ? -19.358 -2.575 4.940 1.00 98.69 376 GLU A C 1
ATOM 2835 O O . GLU A 1 376 ? -20.048 -3.328 4.252 1.00 98.69 376 GLU A O 1
ATOM 2840 N N . LEU A 1 377 ? -18.204 -2.946 5.476 1.00 98.31 377 LEU A N 1
ATOM 2841 C CA . LEU A 1 377 ? -17.614 -4.266 5.370 1.00 98.31 377 LEU A CA 1
ATOM 2842 C C . LEU A 1 377 ? -17.616 -4.933 6.750 1.00 98.31 377 LEU A C 1
ATOM 2844 O O . LEU A 1 377 ? -17.063 -4.421 7.719 1.00 98.31 377 LEU A O 1
ATOM 2848 N N . HIS A 1 378 ? -18.207 -6.120 6.827 1.00 97.12 378 HIS A N 1
ATOM 2849 C CA . HIS A 1 378 ? -18.094 -7.015 7.974 1.00 97.12 378 HIS A CA 1
ATOM 2850 C C . HIS A 1 378 ? -17.135 -8.153 7.639 1.00 97.12 378 HIS A C 1
ATOM 2852 O O . HIS A 1 378 ? -17.480 -9.045 6.858 1.00 97.12 378 HIS A O 1
ATOM 2858 N N . VAL A 1 379 ? -15.958 -8.141 8.262 1.00 95.69 379 VAL A N 1
ATOM 2859 C CA . VAL A 1 379 ? -14.938 -9.191 8.150 1.00 95.69 379 VAL A CA 1
ATOM 2860 C C . VAL A 1 379 ? -15.079 -10.172 9.311 1.00 95.69 379 VAL A C 1
ATOM 2862 O O . VAL A 1 379 ? -15.207 -9.763 10.463 1.00 95.69 379 VAL A O 1
ATOM 2865 N N . VAL A 1 380 ? -15.016 -11.474 9.021 1.00 93.50 380 VAL A N 1
ATOM 2866 C CA . VAL A 1 380 ? -14.907 -12.520 10.048 1.00 93.50 380 VAL A CA 1
ATOM 2867 C C . VAL A 1 380 ? -13.526 -13.163 9.939 1.00 93.50 380 VAL A C 1
ATOM 2869 O O . VAL A 1 380 ? -13.296 -13.915 8.988 1.00 93.50 380 VAL A O 1
ATOM 2872 N N . PRO A 1 381 ? -12.603 -12.882 10.884 1.00 87.75 381 PRO A N 1
ATOM 2873 C CA . PRO A 1 381 ? -11.260 -13.454 10.885 1.00 87.75 381 PRO A CA 1
ATOM 2874 C C . PRO A 1 381 ? -11.267 -14.980 10.808 1.00 87.75 381 PRO A C 1
ATOM 2876 O O . PRO A 1 381 ? -12.202 -15.644 11.272 1.00 87.75 381 PRO A O 1
ATOM 2879 N N . MET A 1 382 ? -10.199 -15.551 10.250 1.00 82.56 382 MET A N 1
ATOM 2880 C CA . MET A 1 382 ? -10.149 -16.989 9.997 1.00 82.56 382 MET A CA 1
ATOM 2881 C C . MET A 1 382 ? -10.288 -17.790 11.301 1.00 82.56 382 MET A C 1
ATOM 2883 O O . MET A 1 382 ? -9.704 -17.458 12.332 1.00 82.56 382 MET A O 1
ATOM 2887 N N . GLY A 1 383 ? -11.073 -18.869 11.250 1.00 81.25 383 GLY A N 1
ATOM 2888 C CA . GLY A 1 383 ? -11.344 -19.721 12.411 1.00 81.25 383 GLY A CA 1
ATOM 2889 C C . GLY A 1 383 ? -12.432 -19.191 13.351 1.00 81.25 383 GLY A C 1
ATOM 2890 O O . GLY A 1 383 ? -12.713 -19.844 14.354 1.00 81.25 383 GLY A O 1
ATOM 2891 N N . ARG A 1 384 ? -13.066 -18.052 13.036 1.00 82.25 384 ARG A N 1
ATOM 2892 C CA . ARG A 1 384 ? -14.272 -17.565 13.723 1.00 82.25 384 ARG A CA 1
ATOM 2893 C C . ARG A 1 384 ? -15.524 -17.788 12.866 1.00 82.25 384 ARG A C 1
ATOM 2895 O O . ARG A 1 384 ? -15.440 -18.014 11.661 1.00 82.25 384 ARG A O 1
ATOM 2902 N N . HIS A 1 385 ? -16.692 -17.726 13.502 1.00 80.50 385 HIS A N 1
ATOM 2903 C CA . HIS A 1 385 ? -18.004 -17.786 12.854 1.00 80.50 385 HIS A CA 1
ATOM 2904 C C . HIS A 1 385 ? -18.783 -16.497 13.125 1.00 80.50 385 HIS A C 1
ATOM 2906 O O . HIS A 1 385 ? -18.674 -15.947 14.212 1.00 80.50 385 HIS A O 1
ATOM 2912 N N . TYR A 1 386 ? -19.625 -16.056 12.182 1.00 81.50 386 TYR A N 1
ATOM 2913 C CA . TYR A 1 386 ? -20.436 -14.832 12.320 1.00 81.50 386 TYR A CA 1
ATOM 2914 C C . TYR A 1 386 ? -21.237 -14.728 13.625 1.00 81.50 386 TYR A C 1
ATOM 2916 O O . TYR A 1 386 ? -21.437 -13.623 14.112 1.00 81.50 386 TYR A O 1
ATOM 2924 N N . ALA A 1 387 ? -21.729 -15.849 14.159 1.00 79.69 387 ALA A N 1
ATOM 2925 C CA . ALA A 1 387 ? -22.560 -15.853 15.362 1.00 79.69 387 ALA A CA 1
ATOM 2926 C C . ALA A 1 387 ? -21.767 -15.577 16.653 1.00 79.69 387 ALA A C 1
ATOM 2928 O O . ALA A 1 387 ? -22.342 -15.065 17.607 1.00 79.69 387 ALA A O 1
ATOM 2929 N N . ASP A 1 388 ? -20.466 -15.884 16.653 1.00 77.38 388 ASP A N 1
ATOM 2930 C CA . ASP A 1 388 ? -19.616 -15.901 17.852 1.00 77.38 388 ASP A CA 1
ATOM 2931 C C . ASP A 1 388 ? -18.369 -15.012 17.693 1.00 77.38 388 ASP A C 1
ATOM 2933 O O . ASP A 1 388 ? -17.456 -15.034 18.520 1.00 77.38 388 ASP A O 1
ATOM 2937 N N . ALA A 1 389 ? -18.268 -14.274 16.585 1.00 79.69 389 ALA A N 1
ATOM 2938 C CA . ALA A 1 389 ? -17.121 -13.430 16.311 1.00 79.69 389 ALA A CA 1
ATOM 2939 C C . ALA A 1 389 ? -17.222 -12.142 17.130 1.00 79.69 389 ALA A C 1
ATOM 2941 O O . ALA A 1 389 ? -18.071 -11.294 16.864 1.00 79.69 389 ALA A O 1
ATOM 2942 N N . GLU A 1 390 ? -16.307 -11.985 18.087 1.00 87.50 390 GLU A N 1
ATOM 2943 C CA . GLU A 1 390 ? -16.040 -10.685 18.705 1.00 87.50 390 GLU A CA 1
ATOM 2944 C C . GLU A 1 390 ? -15.776 -9.623 17.624 1.00 87.50 390 GLU A C 1
ATOM 2946 O O . GLU A 1 390 ? -15.109 -9.951 16.626 1.00 87.50 390 GLU A O 1
ATOM 2951 N N . PRO A 1 391 ? -16.244 -8.373 17.825 1.00 92.81 391 PRO A N 1
ATOM 2952 C CA . PRO A 1 391 ? -15.932 -7.248 16.954 1.00 92.81 391 PRO A CA 1
ATOM 2953 C C . PRO A 1 391 ? -14.442 -7.185 16.633 1.00 92.81 391 PRO A C 1
ATOM 2955 O O . PRO A 1 391 ? -13.601 -7.235 17.534 1.00 92.81 391 PRO A O 1
ATOM 2958 N N . ILE A 1 392 ? -14.108 -7.083 15.347 1.00 95.69 392 ILE A N 1
ATOM 2959 C CA . ILE A 1 392 ? -12.720 -6.855 14.955 1.00 95.69 392 ILE A CA 1
ATOM 2960 C C . ILE A 1 392 ? -12.287 -5.452 15.362 1.00 95.69 392 ILE A C 1
ATOM 2962 O O . ILE A 1 392 ? -13.071 -4.506 15.371 1.00 95.69 392 ILE A O 1
ATOM 2966 N N . THR A 1 393 ? -11.011 -5.321 15.679 1.00 96.12 393 THR A N 1
ATOM 2967 C CA . THR A 1 393 ? -10.372 -4.040 15.971 1.00 96.12 393 THR A CA 1
ATOM 2968 C C . THR A 1 393 ? -9.102 -3.910 15.139 1.00 96.12 393 THR A C 1
ATOM 2970 O O . THR A 1 393 ? -8.651 -4.874 14.515 1.00 96.12 393 THR A O 1
ATOM 2973 N N . HIS A 1 394 ? -8.440 -2.755 15.206 1.00 95.56 394 HIS A N 1
ATOM 2974 C CA . HIS A 1 394 ? -7.099 -2.600 14.636 1.00 95.56 394 HIS A CA 1
ATOM 2975 C C . HIS A 1 394 ? -6.064 -3.587 15.211 1.00 95.56 394 HIS A C 1
ATOM 2977 O O . HIS A 1 394 ? -5.000 -3.729 14.628 1.00 95.56 394 HIS A O 1
ATOM 2983 N N . LYS A 1 395 ? -6.349 -4.297 16.318 1.00 95.44 395 LYS A N 1
ATOM 2984 C CA . LYS A 1 395 ? -5.480 -5.356 16.870 1.00 95.44 395 LYS A CA 1
ATOM 2985 C C . LYS A 1 395 ? -5.605 -6.696 16.149 1.00 95.44 395 LYS A C 1
ATOM 2987 O O . LYS A 1 395 ? -4.772 -7.573 16.371 1.00 95.44 395 LYS A O 1
ATOM 2992 N N . ASP A 1 396 ? -6.651 -6.892 15.351 1.00 96.31 396 ASP A N 1
ATOM 2993 C CA . ASP A 1 396 ? -6.926 -8.169 14.687 1.00 96.31 396 ASP A CA 1
ATOM 2994 C C . ASP A 1 396 ? -6.388 -8.210 13.248 1.00 96.31 396 ASP A C 1
ATOM 2996 O O . ASP A 1 396 ? -6.109 -9.296 12.735 1.00 96.31 396 ASP A O 1
ATOM 3000 N N . GLY A 1 397 ? -6.210 -7.055 12.603 1.00 97.00 397 GLY A N 1
ATOM 3001 C CA . GLY A 1 397 ? -5.682 -6.977 11.246 1.00 97.00 397 GLY A CA 1
ATOM 3002 C C . GLY A 1 397 ? -5.704 -5.578 10.641 1.00 97.00 397 GLY A C 1
ATOM 3003 O O . GLY A 1 397 ? -6.053 -4.591 11.293 1.00 97.00 397 GLY A O 1
ATOM 3004 N N . ALA A 1 398 ? -5.324 -5.521 9.369 1.00 98.00 398 ALA A N 1
ATOM 3005 C CA . ALA A 1 398 ? -5.284 -4.314 8.551 1.00 98.00 398 ALA A CA 1
ATOM 3006 C C . ALA A 1 398 ? -6.017 -4.539 7.220 1.00 98.00 398 ALA A C 1
ATOM 3008 O O . ALA A 1 398 ? -6.047 -5.662 6.717 1.00 98.00 398 ALA A O 1
ATOM 3009 N N . LEU A 1 399 ? -6.591 -3.486 6.632 1.00 98.56 399 LEU A N 1
ATOM 3010 C CA . LEU A 1 399 ? -7.255 -3.562 5.330 1.00 98.56 399 LEU A CA 1
ATOM 3011 C C . LEU A 1 399 ? -6.382 -2.899 4.261 1.00 98.56 399 LEU A C 1
ATOM 3013 O O . LEU A 1 399 ? -6.027 -1.732 4.392 1.00 98.56 399 LEU A O 1
ATOM 3017 N N . LEU A 1 400 ? -6.058 -3.642 3.204 1.00 98.75 400 LEU A N 1
ATOM 3018 C CA . LEU A 1 400 ? -5.520 -3.075 1.969 1.00 98.75 400 LEU A CA 1
ATOM 3019 C C . LEU A 1 400 ? -6.668 -2.754 1.020 1.00 98.75 400 LEU A C 1
ATOM 3021 O O . LEU A 1 400 ? -7.594 -3.557 0.897 1.00 98.75 400 LEU A O 1
ATOM 3025 N N . LEU A 1 401 ? -6.581 -1.618 0.335 1.00 98.81 401 LEU A N 1
ATOM 3026 C CA . LEU A 1 401 ? -7.588 -1.098 -0.584 1.00 98.81 401 LEU A CA 1
ATOM 3027 C C . LEU A 1 401 ? -6.946 -0.714 -1.919 1.00 98.81 401 LEU A C 1
ATOM 3029 O O . LEU A 1 401 ? -5.857 -0.149 -1.948 1.00 98.81 401 LEU A O 1
ATOM 3033 N N . GLN A 1 402 ? -7.633 -0.999 -3.023 1.00 98.62 402 GLN A N 1
ATOM 3034 C CA . GLN A 1 402 ? -7.213 -0.596 -4.364 1.00 98.62 402 GLN A CA 1
ATOM 3035 C C . GLN A 1 402 ? -8.434 -0.246 -5.214 1.00 98.62 402 GLN A C 1
ATOM 3037 O O . GLN A 1 402 ? -9.389 -1.017 -5.265 1.00 98.62 402 GLN A O 1
ATOM 3042 N N . VAL A 1 403 ? -8.399 0.888 -5.915 1.00 97.94 403 VAL A N 1
ATOM 3043 C CA . VAL A 1 403 ? -9.397 1.223 -6.945 1.00 97.94 403 VAL A CA 1
ATOM 3044 C C . VAL A 1 403 ? -9.255 0.259 -8.122 1.00 97.94 403 VAL A C 1
ATOM 3046 O O . VAL A 1 403 ? -8.132 0.060 -8.590 1.00 97.94 403 VAL A O 1
ATOM 3049 N N . MET A 1 404 ? -10.380 -0.313 -8.570 1.00 97.25 404 MET A N 1
ATOM 3050 C CA . MET A 1 404 ? -10.484 -1.385 -9.577 1.00 97.25 404 MET A CA 1
ATOM 3051 C C . MET A 1 404 ? -11.440 -1.059 -10.741 1.00 97.25 404 MET A C 1
ATOM 3053 O O . MET A 1 404 ? -11.823 -1.958 -11.490 1.00 97.25 404 MET A O 1
ATOM 3057 N N . SER A 1 405 ? -11.845 0.201 -10.907 1.00 95.19 405 SER A N 1
ATOM 3058 C CA . SER A 1 405 ? -12.811 0.619 -11.936 1.00 95.19 405 SER A CA 1
ATOM 3059 C C . SER A 1 405 ? -12.219 1.581 -12.959 1.00 95.19 405 SER A C 1
ATOM 3061 O O . SER A 1 405 ? -11.219 2.261 -12.723 1.00 95.19 405 SER A O 1
ATOM 3063 N N . HIS A 1 406 ? -12.866 1.624 -14.121 1.00 92.44 406 HIS A N 1
ATOM 3064 C CA . HIS A 1 406 ? -12.628 2.628 -15.148 1.00 92.44 406 HIS A CA 1
ATOM 3065 C C . HIS A 1 406 ? -13.557 3.827 -14.945 1.00 92.44 406 HIS A C 1
ATOM 3067 O O . HIS A 1 406 ? -14.628 3.713 -14.342 1.00 92.44 406 HIS A O 1
ATOM 3073 N N . ASP A 1 407 ? -13.156 4.975 -15.475 1.00 87.12 407 ASP A N 1
ATOM 3074 C CA . ASP A 1 407 ? -13.992 6.162 -15.509 1.00 87.12 407 ASP A CA 1
ATOM 3075 C C . ASP A 1 407 ? -15.210 5.925 -16.420 1.00 87.12 407 ASP A C 1
ATOM 3077 O O . ASP A 1 407 ? -15.097 5.478 -17.563 1.00 87.12 407 ASP A O 1
ATOM 3081 N N . ALA A 1 408 ? -16.405 6.213 -15.902 1.00 84.62 408 ALA A N 1
ATOM 3082 C CA . ALA A 1 408 ? -17.652 5.949 -16.617 1.00 84.62 408 ALA A CA 1
ATOM 3083 C C . ALA A 1 408 ? -17.851 6.844 -17.855 1.00 84.62 408 ALA A C 1
ATOM 3085 O O . ALA A 1 408 ? -18.633 6.494 -18.739 1.00 84.62 408 ALA A O 1
ATOM 3086 N N . ALA A 1 409 ? -17.199 8.009 -17.905 1.00 84.19 409 ALA A N 1
ATOM 3087 C CA . ALA A 1 409 ? -17.219 8.911 -19.050 1.00 84.19 409 ALA A CA 1
ATOM 3088 C C . ALA A 1 409 ? -16.109 8.580 -20.058 1.00 84.19 409 ALA A C 1
ATOM 3090 O O . ALA A 1 409 ? -16.303 8.800 -21.255 1.00 84.19 409 ALA A O 1
ATOM 3091 N N . ASN A 1 410 ? -14.983 8.023 -19.598 1.00 82.81 410 ASN A N 1
ATOM 3092 C CA . ASN A 1 410 ? -13.891 7.587 -20.459 1.00 82.81 410 ASN A CA 1
ATOM 3093 C C . ASN A 1 410 ? -13.305 6.232 -20.030 1.00 82.81 410 ASN A C 1
ATOM 3095 O O . ASN A 1 410 ? -12.477 6.142 -19.128 1.00 82.81 410 ASN A O 1
ATOM 3099 N N . HIS A 1 411 ? -13.657 5.181 -20.770 1.00 82.12 411 HIS A N 1
ATOM 3100 C CA . HIS A 1 411 ? -13.186 3.818 -20.519 1.00 82.12 411 HIS A CA 1
ATOM 3101 C C . HIS A 1 411 ? -11.680 3.627 -20.766 1.00 82.12 411 HIS A C 1
ATOM 3103 O O . HIS A 1 411 ? -11.154 2.561 -20.464 1.00 82.12 411 HIS A O 1
ATOM 3109 N N . GLU A 1 412 ? -10.983 4.623 -21.315 1.00 83.44 412 GLU A N 1
ATOM 3110 C CA . GLU A 1 412 ? -9.522 4.615 -21.422 1.00 83.44 412 GLU A CA 1
ATOM 3111 C C . GLU A 1 412 ? -8.848 5.007 -20.095 1.00 83.44 412 GLU A C 1
ATOM 3113 O O . GLU A 1 412 ? -7.646 4.799 -19.932 1.00 83.44 412 GLU A O 1
ATOM 3118 N N . HIS A 1 413 ? -9.594 5.548 -19.124 1.00 87.94 413 HIS A N 1
ATOM 3119 C CA . HIS A 1 413 ? -9.064 6.029 -17.847 1.00 87.94 413 HIS A CA 1
ATOM 3120 C C . HIS A 1 413 ? -9.492 5.124 -16.698 1.00 87.94 413 HIS A C 1
ATOM 3122 O O . HIS A 1 413 ? -10.624 4.650 -16.639 1.00 87.94 413 HIS A O 1
ATOM 3128 N N . ALA A 1 414 ? -8.577 4.889 -15.759 1.00 92.00 414 ALA A N 1
ATOM 3129 C CA . ALA A 1 414 ? -8.951 4.371 -14.456 1.00 92.00 414 ALA A CA 1
ATOM 3130 C C . ALA A 1 414 ? -9.701 5.468 -13.700 1.00 92.00 414 ALA A C 1
ATOM 3132 O O . ALA A 1 414 ? -9.413 6.661 -13.868 1.00 92.00 414 ALA A O 1
ATOM 3133 N N . GLN A 1 415 ? -10.661 5.061 -12.875 1.00 91.88 415 GLN A N 1
ATOM 3134 C CA . GLN A 1 415 ? -11.438 6.004 -12.096 1.00 91.88 415 GLN A CA 1
ATOM 3135 C C . GLN A 1 415 ? -10.517 6.813 -11.183 1.00 91.88 415 GLN A C 1
ATOM 3137 O O . GLN A 1 415 ? -9.685 6.262 -10.465 1.00 91.88 415 GLN A O 1
ATOM 3142 N N . HIS A 1 416 ? -10.688 8.131 -11.208 1.00 90.31 416 HIS A N 1
ATOM 3143 C CA . HIS A 1 416 ? -9.953 9.041 -10.348 1.00 90.31 416 HIS A CA 1
ATOM 3144 C C . HIS A 1 416 ? -10.600 9.074 -8.956 1.00 90.31 416 HIS A C 1
ATOM 3146 O O . HIS A 1 416 ? -11.420 9.932 -8.644 1.00 90.31 416 HIS A O 1
ATOM 3152 N N . ALA A 1 417 ? -10.279 8.072 -8.142 1.00 94.00 417 ALA A N 1
ATOM 3153 C CA . ALA A 1 417 ? -10.689 8.001 -6.749 1.00 94.00 417 ALA A CA 1
ATOM 3154 C C . ALA A 1 417 ? -9.519 7.549 -5.871 1.00 94.00 417 ALA A C 1
ATOM 3156 O O . ALA A 1 417 ? -8.583 6.900 -6.336 1.00 94.00 417 ALA A O 1
ATOM 3157 N N . PHE A 1 418 ? -9.598 7.857 -4.585 1.00 95.88 418 PHE A N 1
ATOM 3158 C CA . PHE A 1 418 ? -8.747 7.279 -3.554 1.00 95.88 418 PHE A CA 1
ATOM 3159 C C . PHE A 1 418 ? -9.613 6.721 -2.428 1.00 95.88 418 PHE A C 1
ATOM 3161 O O . PHE A 1 418 ? -10.776 7.105 -2.257 1.00 95.88 418 PHE A O 1
ATOM 3168 N N . LEU A 1 419 ? -9.050 5.757 -1.705 1.00 98.44 419 LEU A N 1
ATOM 3169 C CA . LEU A 1 419 ? -9.769 4.931 -0.746 1.00 98.44 419 LEU A CA 1
ATOM 3170 C C . LEU A 1 419 ? -9.177 5.098 0.651 1.00 98.44 419 LEU A C 1
ATOM 3172 O O . LEU A 1 419 ? -7.959 5.064 0.829 1.00 98.44 419 LEU A O 1
ATOM 3176 N N . SER A 1 420 ? -10.053 5.199 1.640 1.00 98.75 420 SER A N 1
ATOM 3177 C CA . SER A 1 420 ? -9.713 5.129 3.060 1.00 98.75 420 SER A CA 1
ATOM 3178 C C . SER A 1 420 ? -10.688 4.210 3.784 1.00 98.75 420 SER A C 1
ATOM 3180 O O . SER A 1 420 ? -11.754 3.873 3.257 1.00 98.75 420 SER A O 1
ATOM 3182 N N . TYR A 1 421 ? -10.334 3.789 4.995 1.00 98.81 421 TYR A N 1
ATOM 3183 C CA . TYR A 1 421 ? -11.278 3.100 5.861 1.00 98.81 421 TYR A CA 1
ATOM 3184 C C . TYR A 1 421 ? -11.152 3.506 7.323 1.00 98.81 421 TYR A C 1
ATOM 3186 O O . TYR A 1 421 ? -10.140 4.049 7.740 1.00 98.81 421 TYR A O 1
ATOM 3194 N N . ASP A 1 422 ? -12.171 3.178 8.109 1.00 98.25 422 ASP A N 1
ATOM 3195 C CA . ASP A 1 422 ? -12.148 3.246 9.569 1.00 98.25 422 ASP A CA 1
ATOM 3196 C C . ASP A 1 422 ? -12.807 1.985 10.153 1.00 98.25 422 ASP A C 1
ATOM 3198 O O . ASP A 1 422 ? -13.687 1.395 9.517 1.00 98.25 422 ASP A O 1
ATOM 3202 N N . ILE A 1 423 ? -12.385 1.549 11.342 1.00 97.94 423 ILE A N 1
ATOM 3203 C CA . ILE A 1 423 ? -12.988 0.421 12.063 1.00 97.94 423 ILE A CA 1
ATOM 3204 C C . ILE A 1 423 ? -13.775 0.971 13.248 1.00 97.94 423 ILE A C 1
ATOM 3206 O O . ILE A 1 423 ? -13.212 1.445 14.233 1.00 97.94 423 ILE A O 1
ATOM 3210 N N . ALA A 1 424 ? -15.097 0.854 13.187 1.00 97.25 424 ALA A N 1
ATOM 3211 C CA . ALA A 1 424 ? -15.950 1.284 14.282 1.00 97.25 424 ALA A CA 1
ATOM 3212 C C . ALA A 1 424 ? -15.898 0.320 15.475 1.00 97.25 424 ALA A C 1
ATOM 3214 O O . ALA A 1 424 ? -15.529 -0.847 15.366 1.00 97.25 424 ALA A O 1
ATOM 3215 N N . ALA A 1 425 ? -16.355 0.798 16.636 1.00 94.88 425 ALA A N 1
ATOM 3216 C CA . ALA A 1 425 ? -16.358 0.028 17.882 1.00 94.88 425 ALA A CA 1
ATOM 3217 C C . ALA A 1 425 ? -17.183 -1.276 17.820 1.00 94.88 425 ALA A C 1
ATOM 3219 O O . ALA A 1 425 ? -16.954 -2.188 18.610 1.00 94.88 425 ALA A O 1
ATOM 3220 N N . ASN A 1 426 ? -18.142 -1.374 16.896 1.00 94.00 426 ASN A N 1
ATOM 3221 C CA . ASN A 1 426 ? -18.931 -2.584 16.650 1.00 94.00 426 ASN A CA 1
ATOM 3222 C C . ASN A 1 426 ? -18.234 -3.589 15.707 1.00 94.00 426 ASN A C 1
ATOM 3224 O O . ASN A 1 426 ? -18.808 -4.638 15.417 1.00 94.00 426 ASN A O 1
ATOM 3228 N N . GLY A 1 427 ? -17.026 -3.281 15.224 1.00 95.62 427 GLY A N 1
ATOM 3229 C CA . GLY A 1 427 ? -16.247 -4.108 14.303 1.00 95.62 427 GLY A CA 1
ATOM 3230 C C . GLY A 1 427 ? -16.615 -3.948 12.827 1.00 95.62 427 GLY A C 1
ATOM 3231 O O . GLY A 1 427 ? -16.012 -4.614 11.986 1.00 95.62 427 GLY A O 1
ATOM 3232 N N . SER A 1 428 ? -17.575 -3.079 12.493 1.00 97.00 428 SER A N 1
ATOM 3233 C CA . SER A 1 428 ? -17.842 -2.700 11.104 1.00 97.00 428 SER A CA 1
ATOM 3234 C C . SER A 1 428 ? -16.665 -1.899 10.557 1.00 97.00 428 SER A C 1
ATOM 3236 O O . SER A 1 428 ? -16.191 -0.960 11.201 1.00 97.00 428 SER A O 1
ATOM 3238 N N . VAL A 1 429 ? -16.224 -2.236 9.349 1.00 98.50 429 VAL A N 1
ATOM 3239 C CA . VAL A 1 429 ? -15.220 -1.466 8.616 1.00 98.50 429 VAL A CA 1
ATOM 3240 C C . VAL A 1 429 ? -15.933 -0.565 7.616 1.00 98.50 429 VAL A C 1
ATOM 3242 O O . VAL A 1 429 ? -16.612 -1.055 6.717 1.00 98.50 429 VAL A O 1
ATOM 3245 N N . TYR A 1 430 ? -15.794 0.747 7.758 1.00 98.75 430 TYR A N 1
ATOM 3246 C CA . TYR A 1 430 ? -16.388 1.718 6.844 1.00 98.75 430 TYR A CA 1
ATOM 3247 C C . TYR A 1 430 ? -15.355 2.148 5.816 1.00 98.75 430 TYR A C 1
ATOM 3249 O O . TYR A 1 430 ? -14.388 2.812 6.177 1.00 98.75 430 TYR A O 1
ATOM 3257 N N . VAL A 1 431 ? -15.565 1.786 4.554 1.00 98.88 431 VAL A N 1
ATOM 3258 C CA . VAL A 1 431 ? -14.719 2.204 3.430 1.00 98.88 431 VAL A CA 1
ATOM 3259 C C . VAL A 1 431 ? -15.337 3.434 2.780 1.00 98.88 431 VAL A C 1
ATOM 3261 O O . VAL A 1 431 ? -16.537 3.440 2.480 1.00 98.88 431 VAL A O 1
ATOM 3264 N N . GLU A 1 432 ? -14.520 4.453 2.533 1.00 98.81 432 GLU A N 1
ATOM 3265 C CA . GLU A 1 432 ? -14.902 5.629 1.757 1.00 98.81 432 GLU A CA 1
ATOM 3266 C C . GLU A 1 432 ? -14.061 5.743 0.487 1.00 98.81 432 GLU A C 1
ATOM 3268 O O . GLU A 1 432 ? -12.848 5.546 0.502 1.00 98.81 432 GLU A O 1
ATOM 3273 N N . ALA A 1 433 ? -14.732 6.069 -0.615 1.00 98.44 433 ALA A N 1
ATOM 3274 C CA . ALA A 1 433 ? -14.141 6.358 -1.908 1.00 98.44 433 ALA A CA 1
ATOM 3275 C C . ALA A 1 433 ? -14.426 7.810 -2.277 1.00 98.44 433 ALA A C 1
ATOM 3277 O O . ALA A 1 433 ? -15.588 8.229 -2.347 1.00 98.44 433 ALA A O 1
ATOM 3278 N N . ARG A 1 434 ? -13.361 8.580 -2.499 1.00 96.69 434 ARG A N 1
ATOM 3279 C CA . ARG A 1 434 ? -13.438 10.024 -2.736 1.00 96.69 434 ARG A CA 1
ATOM 3280 C C . ARG A 1 434 ? -12.704 10.410 -4.007 1.00 96.69 434 ARG A C 1
ATOM 3282 O O . ARG A 1 434 ? -11.677 9.825 -4.330 1.00 96.69 434 ARG A O 1
ATOM 3289 N N . SER A 1 435 ? -13.230 11.413 -4.697 1.00 93.38 435 SER A N 1
ATOM 3290 C CA . SER A 1 435 ? -12.550 12.126 -5.778 1.00 93.38 435 SER A CA 1
ATOM 3291 C C . SER A 1 435 ? -12.291 13.550 -5.315 1.00 93.38 435 SER A C 1
ATOM 3293 O O . SER A 1 435 ? -13.207 14.219 -4.833 1.00 93.38 435 SER A O 1
ATOM 3295 N N . MET A 1 436 ? -11.063 14.026 -5.492 1.00 91.94 436 MET A N 1
ATOM 3296 C CA . MET A 1 436 ? -10.748 15.434 -5.281 1.00 91.94 436 MET A CA 1
ATOM 3297 C C . MET A 1 436 ? -11.206 16.244 -6.499 1.00 91.94 436 MET A C 1
ATOM 3299 O O . MET A 1 436 ? -11.104 15.779 -7.638 1.00 91.94 436 MET A O 1
ATOM 3303 N N . ARG A 1 437 ? -11.756 17.437 -6.258 1.00 89.62 437 ARG A N 1
ATOM 3304 C CA . ARG A 1 437 ? -12.069 18.432 -7.287 1.00 89.62 437 ARG A CA 1
ATOM 3305 C C . ARG A 1 437 ? -11.672 19.822 -6.819 1.00 89.62 437 ARG A C 1
ATOM 3307 O O . ARG A 1 437 ? -11.947 20.170 -5.670 1.00 89.62 437 ARG A O 1
ATOM 3314 N N . LYS A 1 438 ? -11.135 20.645 -7.722 1.00 85.94 438 LYS A N 1
ATOM 3315 C CA . LYS A 1 438 ? -10.884 22.065 -7.459 1.00 85.94 438 LYS A CA 1
ATOM 3316 C C . LYS A 1 438 ? -12.073 22.894 -7.946 1.00 85.94 438 LYS A C 1
ATOM 3318 O O . LYS A 1 438 ? -12.506 22.817 -9.096 1.00 85.94 438 LYS A O 1
ATOM 3323 N N . GLY A 1 439 ? -12.657 23.672 -7.042 1.00 79.81 439 GLY A N 1
ATOM 3324 C CA . GLY A 1 439 ? -13.714 24.627 -7.351 1.00 79.81 439 GLY A CA 1
ATOM 3325 C C . GLY A 1 439 ? -13.189 25.808 -8.172 1.00 79.81 439 GLY A C 1
ATOM 3326 O O . GLY A 1 439 ? -11.987 26.034 -8.278 1.00 79.81 439 GLY A O 1
ATOM 3327 N N . GLY A 1 440 ? -14.092 26.633 -8.715 1.00 77.12 440 GLY A N 1
ATOM 3328 C CA . GLY A 1 440 ? -13.707 27.812 -9.511 1.00 77.12 440 GLY A CA 1
ATOM 3329 C C . GLY A 1 440 ? -12.895 28.874 -8.748 1.00 77.12 440 GLY A C 1
ATOM 3330 O O . GLY A 1 440 ? -12.288 29.742 -9.369 1.00 77.12 440 GLY A O 1
ATOM 3331 N N . SER A 1 441 ? -12.881 28.808 -7.414 1.00 79.38 441 SER A N 1
ATOM 3332 C CA . SER A 1 441 ? -12.055 29.617 -6.507 1.00 79.38 441 SER A CA 1
ATOM 3333 C C . SER A 1 441 ? -10.708 28.971 -6.149 1.00 79.38 441 SER A C 1
ATOM 3335 O O . SER A 1 441 ? -9.936 29.587 -5.420 1.00 79.38 441 SER A O 1
ATOM 3337 N N . GLY A 1 442 ? -10.434 27.749 -6.620 1.00 80.44 442 GLY A N 1
ATOM 3338 C CA . GLY A 1 442 ? -9.290 26.930 -6.208 1.00 80.44 442 GLY A CA 1
ATOM 3339 C C . GLY A 1 442 ? -9.508 26.135 -4.915 1.00 80.44 442 GLY A C 1
ATOM 3340 O O . GLY A 1 442 ? -8.603 25.428 -4.499 1.00 80.44 442 GLY A O 1
ATOM 3341 N N . GLU A 1 443 ? -10.685 26.234 -4.286 1.00 85.38 443 GLU A N 1
ATOM 3342 C CA . GLU A 1 443 ? -11.023 25.445 -3.094 1.00 85.38 443 GLU A CA 1
ATOM 3343 C C . GLU A 1 443 ? -11.144 23.958 -3.435 1.00 85.38 443 GLU A C 1
ATOM 3345 O O . GLU A 1 443 ? -11.790 23.587 -4.416 1.00 85.38 443 GLU A O 1
ATOM 3350 N N . GLU A 1 444 ? -10.550 23.108 -2.610 1.00 89.75 444 GLU A N 1
ATOM 3351 C CA . GLU A 1 444 ? -10.604 21.661 -2.773 1.00 89.75 444 GLU A CA 1
ATOM 3352 C C . GLU A 1 444 ? -11.879 21.087 -2.162 1.00 89.75 444 GLU A C 1
ATOM 3354 O O . GLU A 1 444 ? -12.284 21.409 -1.045 1.00 89.75 444 GLU A O 1
ATOM 3359 N N . THR A 1 445 ? -12.513 20.194 -2.910 1.00 92.81 445 THR A N 1
ATOM 3360 C CA . THR A 1 445 ? -13.690 19.439 -2.484 1.00 92.81 445 THR A CA 1
ATOM 3361 C C . THR A 1 445 ? -13.424 17.955 -2.676 1.00 92.81 445 THR A C 1
ATOM 3363 O O . THR A 1 445 ? -12.738 17.556 -3.614 1.00 92.81 445 THR A O 1
ATOM 3366 N N . PHE A 1 446 ? -13.959 17.130 -1.778 1.00 95.06 446 PHE A N 1
ATOM 3367 C CA . PHE A 1 446 ? -13.712 15.688 -1.754 1.00 95.06 446 PHE A CA 1
ATOM 3368 C C . PHE A 1 446 ? -15.034 14.941 -1.856 1.00 95.06 446 PHE A C 1
ATOM 3370 O O . PHE A 1 446 ? -15.594 14.482 -0.854 1.00 95.06 446 PHE A O 1
ATOM 3377 N N . ASP A 1 447 ? -15.544 14.866 -3.080 1.00 95.44 447 ASP A N 1
ATOM 3378 C CA . ASP A 1 447 ? -16.830 14.254 -3.381 1.00 95.44 447 ASP A CA 1
ATOM 3379 C C . ASP A 1 447 ? -16.756 12.739 -3.180 1.00 95.44 447 ASP A C 1
ATOM 3381 O O . ASP A 1 447 ? -15.833 12.073 -3.651 1.00 95.44 447 ASP A O 1
ATOM 3385 N N . LEU A 1 448 ? -17.757 12.178 -2.503 1.00 97.50 448 LEU A N 1
ATOM 3386 C CA . LEU A 1 448 ? -17.918 10.730 -2.420 1.00 97.50 448 LEU A CA 1
ATOM 3387 C C . LEU A 1 448 ? -18.376 10.180 -3.772 1.00 97.50 448 LEU A C 1
ATOM 3389 O O . LEU A 1 448 ? -19.350 10.671 -4.351 1.00 97.50 448 LEU A O 1
ATOM 3393 N N . VAL A 1 449 ? -17.709 9.133 -4.250 1.00 96.12 449 VAL A N 1
ATOM 3394 C CA . VAL A 1 449 ? -17.951 8.571 -5.581 1.00 96.12 449 VAL A CA 1
ATOM 3395 C C . VAL A 1 449 ? -18.001 7.046 -5.540 1.00 96.12 449 VAL A C 1
ATOM 3397 O O . VAL A 1 449 ? -17.172 6.398 -4.909 1.00 96.12 449 VAL A O 1
ATOM 3400 N N . ASP A 1 450 ? -18.987 6.451 -6.215 1.00 97.62 450 ASP A N 1
ATOM 3401 C CA . ASP A 1 450 ? -19.009 4.997 -6.395 1.00 97.62 450 ASP A CA 1
ATOM 3402 C C . ASP A 1 450 ? -17.850 4.572 -7.290 1.00 97.62 450 ASP A C 1
ATOM 3404 O O . ASP A 1 450 ? -17.675 5.132 -8.370 1.00 97.62 450 ASP A O 1
ATOM 3408 N N . THR A 1 451 ? -17.101 3.566 -6.856 1.00 97.44 451 THR A N 1
ATOM 3409 C CA . THR A 1 451 ? -15.950 3.013 -7.567 1.00 97.44 451 THR A CA 1
ATOM 3410 C C . THR A 1 451 ? -15.857 1.533 -7.248 1.00 97.44 451 THR A C 1
ATOM 3412 O O . THR A 1 451 ? -16.080 1.148 -6.098 1.00 97.44 451 THR A O 1
ATOM 3415 N N . ASP A 1 452 ? -15.577 0.696 -8.244 1.00 98.44 452 ASP A N 1
ATOM 3416 C CA . ASP A 1 452 ? -15.232 -0.694 -7.950 1.00 98.44 452 ASP A CA 1
ATOM 3417 C C . ASP A 1 452 ? -13.882 -0.710 -7.234 1.00 98.44 452 ASP A C 1
ATOM 3419 O O . ASP A 1 452 ? -12.980 0.061 -7.578 1.00 98.44 452 ASP A O 1
ATOM 3423 N N . PHE A 1 453 ? -13.730 -1.581 -6.243 1.00 98.75 453 PHE A N 1
ATOM 3424 C CA . PHE A 1 453 ? -12.502 -1.662 -5.458 1.00 98.75 453 PHE A CA 1
ATOM 3425 C C . PHE A 1 453 ? -12.172 -3.095 -5.059 1.00 98.75 453 PHE A C 1
ATOM 3427 O O . PHE A 1 453 ? -13.055 -3.928 -4.857 1.00 98.75 453 PHE A O 1
ATOM 3434 N N . ALA A 1 454 ? -10.883 -3.386 -4.925 1.00 98.75 454 ALA A N 1
ATOM 3435 C CA . ALA A 1 454 ? -10.391 -4.596 -4.294 1.00 98.75 454 ALA A CA 1
ATOM 3436 C C . ALA A 1 454 ? -10.063 -4.311 -2.829 1.00 98.75 454 ALA A C 1
ATOM 3438 O O . ALA A 1 454 ? -9.545 -3.242 -2.497 1.00 98.75 454 ALA A O 1
ATOM 3439 N N . PHE A 1 455 ? -10.321 -5.289 -1.963 1.00 98.88 455 PHE A N 1
ATOM 3440 C CA . PHE A 1 455 ? -9.804 -5.281 -0.602 1.00 98.88 455 PHE A CA 1
ATOM 3441 C C . PHE A 1 455 ? -9.155 -6.612 -0.229 1.00 98.88 455 PHE A C 1
ATOM 3443 O O . PHE A 1 455 ? -9.578 -7.677 -0.685 1.00 98.88 455 PHE A O 1
ATOM 3450 N N . ALA A 1 456 ? -8.160 -6.551 0.652 1.00 98.69 456 ALA A N 1
ATOM 3451 C CA . ALA A 1 456 ? -7.591 -7.717 1.317 1.00 98.69 456 ALA A CA 1
ATOM 3452 C C . ALA A 1 456 ? -7.408 -7.421 2.808 1.00 98.69 456 ALA A C 1
ATOM 3454 O O . ALA A 1 456 ? -6.753 -6.449 3.181 1.00 98.69 456 ALA A O 1
ATOM 3455 N N . TRP A 1 457 ? -7.987 -8.262 3.661 1.00 98.38 457 TRP A N 1
ATOM 3456 C CA . TRP A 1 457 ? -7.767 -8.219 5.101 1.00 98.38 457 TRP A CA 1
ATOM 3457 C C . TRP A 1 457 ? -6.509 -9.007 5.462 1.00 98.38 457 TRP A C 1
ATOM 3459 O O . TRP A 1 457 ? -6.417 -10.217 5.237 1.00 98.38 457 TRP A O 1
ATOM 3469 N N . ILE A 1 458 ? -5.543 -8.308 6.042 1.00 97.94 458 ILE A N 1
ATOM 3470 C CA . ILE A 1 458 ? -4.295 -8.860 6.552 1.00 97.94 458 ILE A CA 1
ATOM 3471 C C . ILE A 1 458 ? -4.527 -9.252 8.007 1.00 97.94 458 ILE A C 1
ATOM 3473 O O . ILE A 1 458 ? -4.396 -8.435 8.915 1.00 97.94 458 ILE A O 1
ATOM 3477 N N . ASP A 1 459 ? -4.920 -10.507 8.215 1.00 97.06 459 ASP A N 1
ATOM 3478 C CA . ASP A 1 459 ? -5.135 -11.083 9.544 1.00 97.06 459 ASP A CA 1
ATOM 3479 C C . ASP A 1 459 ? -3.789 -11.251 10.268 1.00 97.06 459 ASP A C 1
ATOM 3481 O O . ASP A 1 459 ? -2.893 -11.958 9.799 1.00 97.06 459 ASP A O 1
ATOM 3485 N N . PHE A 1 460 ? -3.641 -10.608 11.427 1.00 95.81 460 PHE A N 1
ATOM 3486 C CA . PHE A 1 460 ? -2.384 -10.611 12.181 1.00 95.81 460 PHE A CA 1
ATOM 3487 C C . PHE A 1 460 ? -2.076 -11.942 12.872 1.00 95.81 460 PHE A C 1
ATOM 3489 O O . PHE A 1 460 ? -0.942 -12.164 13.305 1.00 95.81 460 PHE A O 1
ATOM 3496 N N . ARG A 1 461 ? -3.064 -12.835 12.989 1.00 94.75 461 ARG A N 1
ATOM 3497 C CA . ARG A 1 461 ? -2.916 -14.159 13.611 1.00 94.75 461 ARG A CA 1
ATOM 3498 C C . ARG A 1 461 ? -2.826 -15.264 12.567 1.00 94.75 461 ARG A C 1
ATOM 3500 O O . ARG A 1 461 ? -2.058 -16.205 12.747 1.00 94.75 461 ARG A O 1
ATOM 3507 N N . ASN A 1 462 ? -3.604 -15.146 11.494 1.00 94.56 462 ASN A N 1
ATOM 3508 C CA . ASN A 1 462 ? -3.693 -16.117 10.406 1.00 94.56 462 ASN A CA 1
ATOM 3509 C C . ASN A 1 462 ? -3.383 -15.449 9.058 1.00 94.56 462 ASN A C 1
ATOM 3511 O O . ASN A 1 462 ? -4.271 -15.328 8.211 1.00 94.56 462 ASN A O 1
ATOM 3515 N N . PRO A 1 463 ? -2.141 -14.992 8.858 1.00 93.25 463 PRO A N 1
ATOM 3516 C CA . PRO A 1 463 ? -1.770 -14.220 7.684 1.00 93.25 463 PRO A CA 1
ATOM 3517 C C . PRO A 1 463 ? -1.983 -15.012 6.398 1.00 93.25 463 PRO A C 1
ATOM 3519 O O . PRO A 1 463 ? -1.824 -16.235 6.344 1.00 93.25 463 PRO A O 1
ATOM 3522 N N . ILE A 1 464 ? -2.301 -14.275 5.340 1.00 95.81 464 ILE A N 1
ATOM 3523 C CA . ILE A 1 464 ? -2.449 -14.819 3.997 1.00 95.81 464 ILE A CA 1
ATOM 3524 C C . ILE A 1 464 ? -1.150 -15.485 3.528 1.00 95.81 464 ILE A C 1
ATOM 3526 O O . ILE A 1 464 ? -0.039 -15.027 3.809 1.00 95.81 464 ILE A O 1
ATOM 353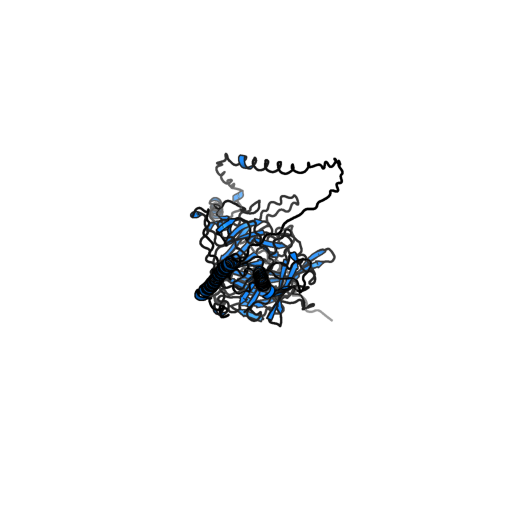0 N N . THR A 1 465 ? -1.292 -16.582 2.789 1.00 95.25 465 THR A N 1
ATOM 3531 C CA . THR A 1 465 ? -0.171 -17.335 2.219 1.00 95.25 465 THR A CA 1
ATOM 3532 C C . THR A 1 465 ? -0.457 -17.677 0.753 1.00 95.25 465 THR A C 1
ATOM 3534 O O . THR A 1 465 ? -1.589 -18.049 0.414 1.00 95.25 465 THR A O 1
ATOM 3537 N N . PRO A 1 466 ? 0.531 -17.553 -0.148 1.00 92.62 466 PRO A N 1
ATOM 3538 C CA . PRO A 1 466 ? 0.334 -17.886 -1.549 1.00 92.62 466 PRO A CA 1
ATOM 3539 C C . PRO A 1 466 ? 0.150 -19.401 -1.687 1.00 92.62 466 PRO A C 1
ATOM 3541 O O . PRO A 1 466 ? 0.750 -20.198 -0.963 1.00 92.62 466 PRO A O 1
ATOM 3544 N N . ASN A 1 467 ? -0.706 -19.823 -2.615 1.00 84.19 467 ASN A N 1
ATOM 3545 C CA . ASN A 1 467 ? -0.952 -21.243 -2.821 1.00 84.19 467 ASN A CA 1
ATOM 3546 C C . ASN A 1 467 ? 0.245 -21.876 -3.562 1.00 84.19 467 ASN A C 1
ATOM 3548 O O . ASN A 1 467 ? 0.555 -21.452 -4.676 1.00 84.19 467 ASN A O 1
ATOM 3552 N N . PRO A 1 468 ? 0.899 -22.923 -3.023 1.00 63.62 468 PRO A N 1
ATOM 3553 C CA . PRO A 1 468 ? 2.064 -23.533 -3.668 1.00 63.62 468 PRO A CA 1
ATOM 3554 C C . PRO A 1 468 ? 1.743 -24.185 -5.024 1.00 63.62 468 PRO A C 1
ATOM 3556 O O . PRO A 1 468 ? 2.653 -24.503 -5.787 1.00 63.62 468 PRO A O 1
ATOM 3559 N N . ARG A 1 469 ? 0.458 -24.399 -5.351 1.00 51.09 469 ARG A N 1
ATOM 3560 C CA . ARG A 1 469 ? 0.032 -25.058 -6.598 1.00 51.09 469 ARG A CA 1
ATOM 3561 C C . ARG A 1 469 ? 0.051 -24.161 -7.834 1.00 51.09 469 ARG A C 1
ATOM 3563 O O . ARG A 1 469 ? -0.044 -24.693 -8.935 1.00 51.09 469 ARG A O 1
ATOM 3570 N N . THR A 1 470 ? 0.190 -22.845 -7.687 1.00 51.16 470 THR A N 1
ATOM 3571 C CA . THR A 1 470 ? 0.178 -21.918 -8.832 1.00 51.16 470 THR A CA 1
ATOM 3572 C C . THR A 1 470 ? 1.505 -21.928 -9.609 1.00 51.16 470 THR A C 1
ATOM 3574 O O . THR A 1 470 ? 1.547 -21.530 -10.768 1.00 51.16 470 THR A O 1
ATOM 3577 N N . PHE A 1 471 ? 2.575 -22.495 -9.035 1.00 49.97 471 PHE A N 1
ATOM 3578 C CA . PHE A 1 471 ? 3.890 -22.644 -9.672 1.00 49.97 471 PHE A CA 1
ATOM 3579 C C . PHE A 1 471 ? 4.139 -24.059 -10.213 1.00 49.97 471 PHE A C 1
ATOM 3581 O O . PHE A 1 471 ? 5.182 -24.665 -9.984 1.00 49.97 471 PHE A O 1
ATOM 3588 N N . THR A 1 472 ? 3.187 -24.616 -10.966 1.00 40.53 472 THR A N 1
ATOM 3589 C CA . THR A 1 472 ? 3.474 -25.753 -11.866 1.00 40.53 472 THR A CA 1
ATOM 3590 C C . THR A 1 472 ? 3.879 -25.298 -13.266 1.00 40.53 472 THR A C 1
ATOM 3592 O O . THR A 1 472 ? 3.917 -26.112 -14.191 1.00 40.53 472 THR A O 1
ATOM 3595 N N . GLY A 1 473 ? 4.210 -24.013 -13.439 1.00 40.94 473 GLY A N 1
ATOM 3596 C CA . GLY A 1 473 ? 5.086 -23.586 -14.519 1.00 40.94 473 GLY A CA 1
ATOM 3597 C C . GLY A 1 473 ? 6.364 -24.392 -14.373 1.00 40.94 473 GLY A C 1
ATOM 3598 O O . GLY A 1 473 ? 7.129 -24.160 -13.444 1.00 40.94 473 GLY A O 1
ATOM 3599 N N . ARG A 1 474 ? 6.491 -25.431 -15.208 1.00 33.38 474 ARG A N 1
ATOM 3600 C CA . ARG A 1 474 ? 7.636 -26.332 -15.334 1.00 33.38 474 ARG A CA 1
ATOM 3601 C C . ARG A 1 474 ? 8.882 -25.507 -15.044 1.00 33.38 474 ARG A C 1
ATOM 3603 O O . ARG A 1 474 ? 9.263 -24.730 -15.914 1.00 33.38 474 ARG A O 1
ATOM 3610 N N . LEU A 1 475 ? 9.446 -25.626 -13.830 1.00 38.66 475 LEU A N 1
ATOM 3611 C CA . LEU A 1 475 ? 10.741 -25.027 -13.507 1.00 38.66 475 LEU A CA 1
ATOM 3612 C C . LEU A 1 475 ? 11.601 -25.351 -14.727 1.00 38.66 475 LEU A C 1
ATOM 3614 O O . LEU A 1 475 ? 11.697 -26.553 -15.027 1.00 38.66 475 LEU A O 1
ATOM 3618 N N . PRO A 1 476 ? 12.073 -24.355 -15.511 1.00 39.16 476 PRO A N 1
ATOM 3619 C CA . PRO A 1 476 ? 12.892 -24.633 -16.680 1.00 39.16 476 PRO A CA 1
ATOM 3620 C C . PRO A 1 476 ? 13.947 -25.586 -16.173 1.00 39.16 476 PRO A C 1
ATOM 3622 O O . PRO A 1 476 ? 14.577 -25.260 -15.165 1.00 39.16 476 PRO A O 1
ATOM 3625 N N . HIS A 1 477 ? 13.925 -26.800 -16.747 1.00 37.69 477 HIS A N 1
ATOM 3626 C CA . HIS A 1 477 ? 14.582 -28.003 -16.250 1.00 37.69 477 HIS A CA 1
ATOM 3627 C C . HIS A 1 477 ? 15.699 -27.594 -15.320 1.00 37.69 477 HIS A C 1
ATOM 3629 O O . HIS A 1 477 ? 16.658 -27.000 -15.803 1.00 37.69 477 HIS A O 1
ATOM 3635 N N . MET A 1 478 ? 15.494 -27.807 -14.014 1.00 38.91 478 MET A N 1
ATOM 3636 C CA . MET A 1 478 ? 16.524 -27.701 -12.992 1.00 38.91 478 MET A CA 1
ATOM 3637 C C . MET A 1 478 ? 17.817 -28.136 -13.667 1.00 38.91 478 MET A C 1
ATOM 3639 O O . MET A 1 478 ? 17.929 -29.318 -13.994 1.00 38.91 478 MET A O 1
ATOM 3643 N N . ILE A 1 479 ? 18.668 -27.170 -14.033 1.00 43.97 479 ILE A N 1
ATOM 3644 C CA . ILE A 1 479 ? 19.881 -27.438 -14.794 1.00 43.97 479 ILE A CA 1
ATOM 3645 C C . ILE A 1 479 ? 20.673 -28.290 -13.820 1.00 43.97 479 ILE A C 1
ATOM 3647 O O . ILE A 1 479 ? 21.216 -27.780 -12.835 1.00 43.97 479 ILE A O 1
ATOM 3651 N N . GLN A 1 480 ? 20.583 -29.612 -13.986 1.00 42.41 480 GLN A N 1
ATOM 3652 C CA . GLN A 1 480 ? 21.354 -30.544 -13.195 1.00 42.41 480 GLN A CA 1
ATOM 3653 C C . GLN A 1 480 ? 22.793 -30.094 -13.395 1.00 42.41 480 GLN A C 1
ATOM 3655 O O . GLN A 1 480 ? 23.176 -29.699 -14.497 1.00 42.41 480 GLN A O 1
ATOM 3660 N N . GLU A 1 481 ? 23.586 -30.104 -12.329 1.00 47.31 481 GLU A N 1
ATOM 3661 C CA . GLU A 1 481 ? 24.984 -29.658 -12.352 1.00 47.31 481 GLU A CA 1
ATOM 3662 C C . GLU A 1 481 ? 25.770 -30.234 -13.550 1.00 47.31 481 GLU A C 1
ATOM 3664 O O . GLU A 1 481 ? 26.724 -29.620 -14.023 1.00 47.31 481 GLU A O 1
ATOM 3669 N N . THR A 1 482 ? 25.317 -31.362 -14.105 1.00 53.06 482 THR A N 1
ATOM 3670 C CA 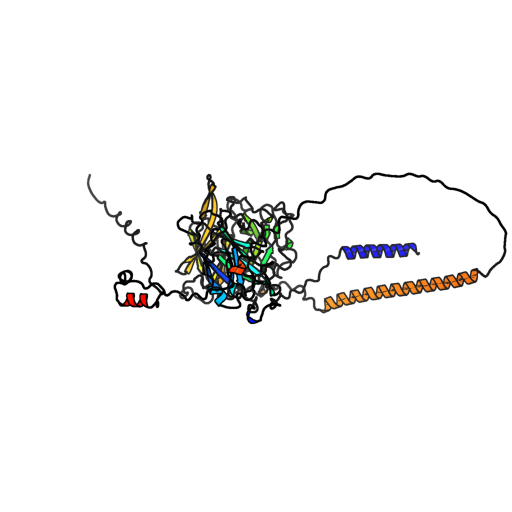. THR A 1 482 ? 25.766 -31.972 -15.359 1.00 53.06 482 THR A CA 1
ATOM 3671 C C . THR A 1 482 ? 25.877 -31.018 -16.550 1.00 53.06 482 THR A C 1
ATOM 3673 O O . THR A 1 482 ? 26.829 -31.162 -17.314 1.00 53.06 482 THR A O 1
ATOM 3676 N N . ASP A 1 483 ? 24.979 -30.047 -16.715 1.00 49.06 483 ASP A N 1
ATOM 3677 C CA . ASP A 1 483 ? 24.923 -29.186 -17.910 1.00 49.06 483 ASP A CA 1
ATOM 3678 C C . ASP A 1 483 ? 25.946 -28.039 -17.846 1.00 49.06 483 ASP A C 1
ATOM 3680 O O . ASP A 1 483 ? 26.595 -27.705 -18.840 1.00 49.06 483 ASP A O 1
ATOM 3684 N N . PHE A 1 484 ? 26.187 -27.493 -16.648 1.00 63.12 484 PHE A N 1
ATOM 3685 C CA . PHE A 1 484 ? 27.289 -26.551 -16.423 1.00 63.12 484 PHE A CA 1
ATOM 3686 C C . PHE A 1 484 ? 28.642 -27.244 -16.617 1.00 63.12 484 PHE A C 1
ATOM 3688 O O . PHE A 1 484 ? 29.521 -26.735 -17.319 1.00 63.12 484 PHE A O 1
ATOM 3695 N N . TRP A 1 485 ? 28.796 -28.445 -16.046 1.00 67.12 485 TRP A N 1
ATOM 3696 C CA . TRP A 1 485 ? 30.024 -29.217 -16.200 1.00 67.12 485 TRP A CA 1
ATOM 3697 C C . TRP A 1 485 ? 30.256 -29.644 -17.648 1.00 67.12 485 TRP A C 1
ATOM 3699 O O . TRP A 1 485 ? 31.397 -29.568 -18.092 1.00 67.12 485 TRP A O 1
ATOM 3709 N N . THR A 1 486 ? 29.224 -30.008 -18.419 1.00 70.81 486 THR A N 1
ATOM 3710 C CA . THR A 1 486 ? 29.384 -30.314 -19.854 1.00 70.81 486 THR A CA 1
ATOM 3711 C C . THR A 1 486 ? 29.722 -29.078 -20.679 1.00 70.81 486 THR A C 1
ATOM 3713 O O . THR A 1 486 ? 30.615 -29.169 -21.520 1.00 70.81 486 THR A O 1
ATOM 3716 N N . GLY A 1 487 ? 29.110 -27.917 -20.420 1.00 71.12 487 GLY A N 1
ATOM 3717 C CA . GLY A 1 487 ? 29.467 -26.664 -21.098 1.00 71.12 487 GLY A CA 1
ATOM 3718 C C . GLY A 1 487 ? 30.931 -26.263 -20.872 1.00 71.12 487 GLY A C 1
ATOM 3719 O O . GLY A 1 487 ? 31.661 -25.956 -21.824 1.00 71.12 487 GLY A O 1
ATOM 3720 N N . LEU A 1 488 ? 31.400 -26.354 -19.623 1.00 78.81 488 LEU A N 1
ATOM 3721 C CA . LEU A 1 488 ? 32.801 -26.117 -19.274 1.00 78.81 488 LEU A CA 1
ATOM 3722 C C . LEU A 1 488 ? 33.727 -27.161 -19.925 1.00 78.81 488 LEU A C 1
ATOM 3724 O O . LEU A 1 488 ? 34.752 -26.794 -20.501 1.00 78.81 488 LEU A O 1
ATOM 3728 N N . PHE A 1 489 ? 33.353 -28.447 -19.902 1.00 78.69 489 PHE A N 1
ATOM 3729 C CA . PHE A 1 489 ? 34.151 -29.525 -20.500 1.00 78.69 489 PHE A CA 1
ATOM 3730 C C . PHE A 1 489 ? 34.295 -29.368 -22.014 1.00 78.69 489 PHE A C 1
ATOM 3732 O O . PHE A 1 489 ? 35.399 -29.498 -22.539 1.00 78.69 489 PHE A O 1
ATOM 3739 N N . VAL A 1 490 ? 33.203 -29.060 -22.721 1.00 80.31 490 VAL A N 1
ATOM 3740 C CA . VAL A 1 490 ? 33.210 -28.858 -24.177 1.00 80.31 490 VAL A CA 1
ATOM 3741 C C . VAL A 1 490 ? 34.081 -27.659 -24.537 1.00 80.31 490 VAL A C 1
ATOM 3743 O O . VAL A 1 490 ? 34.908 -27.760 -25.442 1.00 80.31 490 VAL A O 1
ATOM 3746 N N . THR A 1 491 ? 33.974 -26.558 -23.791 1.00 81.50 491 THR A N 1
ATOM 3747 C CA . THR A 1 491 ? 34.786 -25.356 -24.033 1.00 81.50 491 THR A CA 1
ATOM 3748 C C . THR A 1 491 ? 36.277 -25.645 -23.846 1.00 81.50 491 THR A C 1
ATOM 3750 O O . THR A 1 491 ? 37.079 -25.366 -24.740 1.00 81.50 491 THR A O 1
ATOM 3753 N N . VAL A 1 492 ? 36.660 -26.278 -22.731 1.00 87.38 492 VAL A N 1
ATOM 3754 C CA . VAL A 1 492 ? 38.059 -26.653 -22.456 1.00 87.38 492 VAL A CA 1
ATOM 3755 C C . VAL A 1 492 ? 38.582 -27.659 -23.489 1.00 87.38 492 VAL A C 1
ATOM 3757 O O . VAL A 1 492 ? 39.726 -27.546 -23.942 1.00 87.38 492 VAL A O 1
ATOM 3760 N N . PHE A 1 493 ? 37.754 -28.616 -23.911 1.00 87.31 493 PHE A N 1
ATOM 3761 C CA . PHE A 1 493 ? 38.118 -29.624 -24.906 1.00 87.31 493 PHE A CA 1
ATOM 3762 C C . PHE A 1 493 ? 38.356 -29.012 -26.294 1.00 87.31 493 PHE A C 1
ATOM 3764 O O . PHE A 1 493 ? 39.377 -29.297 -26.925 1.00 87.31 493 PHE A O 1
ATOM 3771 N N . VAL A 1 494 ? 37.472 -28.118 -26.749 1.00 86.12 494 VAL A N 1
ATOM 3772 C CA . VAL A 1 494 ? 37.621 -27.413 -28.033 1.00 86.12 494 VAL A CA 1
ATOM 3773 C C . VAL A 1 494 ? 38.861 -26.517 -28.024 1.00 86.12 494 VAL A C 1
ATOM 3775 O O . VAL A 1 494 ? 39.654 -26.570 -28.967 1.00 86.12 494 VAL A O 1
ATOM 3778 N N . TYR A 1 495 ? 39.098 -25.762 -26.945 1.00 85.38 495 TYR A N 1
ATOM 3779 C CA . TYR A 1 495 ? 40.316 -24.954 -26.805 1.00 85.38 495 TYR A CA 1
ATOM 3780 C C . TYR A 1 495 ? 41.587 -25.812 -26.846 1.00 85.38 495 TYR A C 1
ATOM 3782 O O . TYR A 1 495 ? 42.554 -25.460 -27.525 1.00 85.38 495 TYR A O 1
ATOM 3790 N N . SER A 1 496 ? 41.575 -26.968 -26.182 1.00 87.94 496 SER A N 1
ATOM 3791 C CA . SER A 1 496 ? 42.708 -27.901 -26.181 1.00 87.94 496 SER A CA 1
ATOM 3792 C C . SER A 1 496 ? 42.987 -28.472 -27.577 1.00 87.94 496 SER A C 1
ATOM 3794 O O . SER A 1 496 ? 44.146 -28.552 -27.988 1.00 87.94 496 SER A O 1
ATOM 3796 N N . LEU A 1 497 ? 41.943 -28.807 -28.345 1.00 88.88 497 LEU A N 1
ATOM 3797 C CA . LEU A 1 497 ? 42.070 -29.263 -29.735 1.00 88.88 497 LEU A CA 1
ATOM 3798 C C . LEU A 1 497 ? 42.622 -28.176 -30.664 1.00 88.88 497 LEU A C 1
ATOM 3800 O O . LEU A 1 497 ? 43.473 -28.471 -31.506 1.00 88.88 497 LEU A O 1
ATOM 3804 N N . LEU A 1 498 ? 42.183 -26.925 -30.503 1.00 89.38 498 LEU A N 1
ATOM 3805 C CA . LEU A 1 498 ? 42.685 -25.799 -31.295 1.00 89.38 498 LEU A CA 1
ATOM 3806 C C . LEU A 1 498 ? 44.166 -25.522 -31.011 1.00 89.38 498 LEU A C 1
ATOM 3808 O O . LEU A 1 498 ? 44.947 -25.336 -31.947 1.00 89.38 498 LEU A O 1
ATOM 3812 N N . LEU A 1 499 ? 44.579 -25.563 -29.740 1.00 89.50 499 LEU A N 1
ATOM 3813 C CA . LEU A 1 499 ? 45.986 -25.420 -29.356 1.00 89.50 499 LEU A CA 1
ATOM 3814 C C . LEU A 1 499 ? 46.846 -26.574 -29.889 1.00 89.50 499 LEU A C 1
ATOM 3816 O O . LEU A 1 499 ? 47.943 -26.338 -30.400 1.00 89.50 499 LEU A O 1
ATOM 3820 N N . LEU A 1 500 ? 46.336 -27.809 -29.844 1.00 90.81 500 LEU A N 1
ATOM 3821 C CA . LEU A 1 500 ? 47.008 -28.972 -30.425 1.00 90.81 500 LEU A CA 1
ATOM 3822 C C . LEU A 1 500 ? 47.186 -28.812 -31.944 1.00 90.81 500 LEU A C 1
ATOM 3824 O O . LEU A 1 500 ? 48.285 -29.015 -32.463 1.00 90.81 500 LEU A O 1
ATOM 3828 N N . ALA A 1 501 ? 46.130 -28.411 -32.656 1.00 88.69 501 ALA A N 1
ATOM 3829 C CA . ALA A 1 501 ? 46.172 -28.188 -34.099 1.00 88.69 501 ALA A CA 1
ATOM 3830 C C . ALA A 1 501 ? 47.167 -27.078 -34.476 1.00 88.69 501 ALA A C 1
ATOM 3832 O O . ALA A 1 501 ? 47.960 -27.252 -35.405 1.00 88.69 501 ALA A O 1
ATOM 3833 N N . ALA A 1 502 ? 47.191 -25.975 -33.721 1.00 87.94 502 ALA A N 1
ATOM 3834 C CA . ALA A 1 502 ? 48.166 -24.901 -33.898 1.00 87.94 502 ALA A CA 1
ATOM 3835 C C . ALA A 1 502 ? 49.611 -25.388 -33.670 1.00 87.94 502 ALA A C 1
ATOM 3837 O O . ALA A 1 502 ? 50.503 -25.081 -34.465 1.00 87.94 502 ALA A O 1
ATOM 3838 N N . GLY A 1 503 ? 49.841 -26.206 -32.637 1.00 92.12 503 GLY A N 1
ATOM 3839 C CA . GLY A 1 503 ? 51.143 -26.821 -32.363 1.00 92.12 503 GLY A CA 1
ATOM 3840 C C . GLY A 1 503 ? 51.614 -27.751 -33.488 1.00 92.12 503 GLY A C 1
ATOM 3841 O O . GLY A 1 503 ? 52.752 -27.648 -33.954 1.00 92.12 503 GLY A O 1
ATOM 3842 N N . LEU A 1 504 ? 50.727 -28.615 -33.987 1.00 91.50 504 LEU A N 1
ATOM 3843 C CA . LEU A 1 504 ? 51.006 -29.506 -35.120 1.00 91.50 504 LEU A CA 1
ATOM 3844 C C . LEU A 1 504 ? 51.299 -28.722 -36.406 1.00 91.50 504 LEU A C 1
ATOM 3846 O O . LEU A 1 504 ? 52.210 -29.077 -37.158 1.00 91.50 504 LEU A O 1
ATOM 3850 N N . TYR A 1 505 ? 50.577 -27.626 -36.640 1.00 89.56 505 TYR A N 1
ATOM 3851 C CA . TYR A 1 505 ? 50.806 -26.749 -37.784 1.00 89.56 505 TYR A CA 1
ATOM 3852 C C . TYR A 1 505 ? 52.175 -26.051 -37.718 1.00 89.56 505 TYR A C 1
ATOM 3854 O O . TYR A 1 505 ? 52.902 -26.007 -38.715 1.00 89.56 505 TYR A O 1
ATOM 3862 N N . LEU A 1 506 ? 52.587 -25.577 -36.538 1.00 89.56 506 LEU A N 1
ATOM 3863 C CA . LEU A 1 506 ? 53.923 -25.009 -36.331 1.00 89.56 506 LEU A CA 1
ATOM 3864 C C . LEU A 1 506 ? 55.031 -26.046 -36.562 1.00 89.56 506 LEU A C 1
ATOM 3866 O O . LEU A 1 506 ? 56.020 -25.751 -37.242 1.00 89.56 506 LEU A O 1
ATOM 3870 N N . LEU A 1 507 ? 54.858 -27.278 -36.074 1.00 90.19 507 LEU A N 1
ATOM 3871 C CA . LEU A 1 507 ? 55.789 -28.381 -36.342 1.00 90.19 507 LEU A CA 1
ATOM 3872 C C . LEU A 1 507 ? 55.892 -28.688 -37.841 1.00 90.19 507 LEU A C 1
ATOM 3874 O O . LEU A 1 507 ? 56.995 -28.871 -38.364 1.00 90.19 507 LEU A O 1
ATOM 3878 N N . TYR A 1 508 ? 54.761 -28.685 -38.547 1.00 90.44 508 TYR A N 1
ATOM 3879 C CA . TYR A 1 508 ? 54.713 -28.885 -39.993 1.00 90.44 508 TYR A CA 1
ATOM 3880 C C . TYR A 1 508 ? 55.482 -27.794 -40.757 1.00 90.44 508 TYR A C 1
ATOM 3882 O O . TYR A 1 508 ? 56.343 -28.118 -41.580 1.00 90.44 508 TYR A O 1
ATOM 3890 N N . ILE A 1 509 ? 55.266 -26.512 -40.432 1.00 88.44 509 ILE A N 1
ATOM 3891 C CA . ILE A 1 509 ? 56.025 -25.392 -41.023 1.00 88.44 509 ILE A CA 1
ATOM 3892 C C . ILE A 1 509 ? 57.523 -25.539 -40.745 1.00 88.44 509 ILE A C 1
ATOM 3894 O O . ILE A 1 509 ? 58.347 -25.339 -41.640 1.00 88.44 509 ILE A O 1
ATOM 3898 N N . THR A 1 510 ? 57.887 -25.905 -39.517 1.00 88.56 510 THR A N 1
ATOM 3899 C CA . THR A 1 510 ? 59.291 -26.064 -39.116 1.00 88.56 510 THR A CA 1
ATOM 3900 C C . THR A 1 510 ? 59.962 -27.186 -39.911 1.00 88.56 510 THR A C 1
ATOM 3902 O O . THR A 1 510 ? 61.093 -27.030 -40.377 1.00 88.56 510 THR A O 1
ATOM 3905 N N . ARG A 1 511 ? 59.243 -28.290 -40.153 1.00 90.19 511 ARG A N 1
ATOM 3906 C CA . ARG A 1 511 ? 59.715 -29.395 -40.995 1.00 90.19 511 ARG A CA 1
ATOM 3907 C C . ARG A 1 511 ? 59.923 -28.950 -42.441 1.00 90.19 511 ARG A C 1
ATOM 3909 O O . ARG A 1 511 ? 61.000 -29.201 -42.973 1.00 90.19 511 ARG A O 1
ATOM 3916 N N . ILE A 1 512 ? 58.962 -28.237 -43.039 1.00 88.12 512 ILE A N 1
ATOM 3917 C CA . ILE A 1 512 ? 59.100 -27.691 -44.402 1.00 88.12 512 ILE A CA 1
ATOM 3918 C C . ILE A 1 512 ? 60.317 -26.774 -44.498 1.00 88.12 512 ILE A C 1
ATOM 3920 O O . ILE A 1 512 ? 61.116 -26.925 -45.419 1.00 88.12 512 ILE A O 1
ATOM 3924 N N . ARG A 1 513 ? 60.494 -25.851 -43.543 1.00 87.19 513 ARG A N 1
ATOM 3925 C CA . ARG A 1 513 ? 61.651 -24.942 -43.526 1.00 87.19 513 ARG A CA 1
ATOM 3926 C C . ARG A 1 513 ? 62.969 -25.704 -43.465 1.00 87.19 513 ARG A C 1
ATOM 3928 O O . ARG A 1 513 ? 63.893 -25.366 -44.195 1.00 87.19 513 ARG A O 1
ATOM 3935 N N . ARG A 1 514 ? 63.046 -26.758 -42.649 1.00 87.44 514 ARG A N 1
ATOM 3936 C CA . ARG A 1 514 ? 64.244 -27.600 -42.548 1.00 87.44 514 ARG A CA 1
ATOM 3937 C C . ARG A 1 514 ? 64.523 -28.354 -43.850 1.00 87.44 514 ARG A C 1
ATOM 3939 O O . ARG A 1 514 ? 65.668 -28.413 -44.280 1.00 87.44 514 ARG A O 1
ATOM 3946 N N . THR A 1 515 ? 63.493 -28.889 -44.505 1.00 85.44 515 THR A N 1
ATOM 3947 C CA . THR A 1 515 ? 63.639 -29.559 -45.807 1.00 85.44 515 THR A CA 1
ATOM 3948 C C . THR A 1 515 ? 64.034 -28.577 -46.913 1.00 85.44 515 THR A C 1
ATOM 3950 O O . THR A 1 515 ? 64.891 -28.901 -47.729 1.00 85.44 515 THR A O 1
ATOM 3953 N N . ALA A 1 516 ? 63.473 -27.365 -46.911 1.00 82.12 516 ALA A N 1
ATOM 3954 C CA . ALA A 1 516 ? 63.827 -26.306 -47.853 1.00 82.12 516 ALA A CA 1
ATOM 3955 C C . ALA A 1 516 ? 65.270 -25.815 -47.656 1.00 82.12 516 ALA A C 1
ATOM 3957 O O . ALA A 1 516 ? 65.983 -25.643 -48.637 1.00 82.12 516 ALA A O 1
ATOM 3958 N N . ALA A 1 517 ? 65.726 -25.660 -46.409 1.00 82.38 517 ALA A N 1
ATOM 3959 C CA . ALA A 1 517 ? 67.111 -25.301 -46.104 1.00 82.38 517 ALA A CA 1
ATOM 3960 C C . ALA A 1 517 ? 68.101 -26.363 -46.612 1.00 82.38 517 ALA A C 1
ATOM 3962 O O . ALA A 1 517 ? 69.072 -26.020 -47.277 1.00 82.38 517 ALA A O 1
ATOM 3963 N N . LEU A 1 518 ? 67.806 -27.652 -46.401 1.00 82.69 518 LEU A N 1
ATOM 3964 C CA . LEU A 1 518 ? 68.630 -28.756 -46.914 1.00 82.69 518 LEU A CA 1
ATOM 3965 C C . LEU A 1 518 ? 68.622 -28.846 -48.450 1.00 82.69 518 LEU A C 1
ATOM 3967 O O . LEU A 1 518 ? 69.618 -29.239 -49.054 1.00 82.69 518 LEU A O 1
ATOM 3971 N N . ALA A 1 519 ? 67.507 -28.495 -49.097 1.00 74.31 519 ALA A N 1
ATOM 3972 C CA . ALA A 1 519 ? 67.428 -28.420 -50.556 1.00 74.31 519 ALA A CA 1
ATOM 3973 C C . ALA A 1 519 ? 68.226 -27.227 -51.109 1.00 74.31 519 ALA A C 1
ATOM 3975 O O . ALA A 1 519 ? 68.891 -27.358 -52.133 1.00 74.31 519 ALA A O 1
ATOM 3976 N N . PHE A 1 520 ? 68.196 -26.089 -50.413 1.00 78.56 520 PHE A N 1
ATOM 3977 C CA . PHE A 1 520 ? 68.955 -24.895 -50.776 1.00 78.56 520 PHE A CA 1
ATOM 3978 C C . PHE A 1 520 ? 70.466 -25.109 -50.614 1.00 78.56 520 PHE A C 1
ATOM 3980 O O . PHE A 1 520 ? 71.231 -24.758 -51.507 1.00 78.56 520 PHE A O 1
ATOM 3987 N N . GLU A 1 521 ? 70.892 -25.780 -49.542 1.00 75.69 521 GLU A N 1
ATOM 3988 C CA . GLU A 1 521 ? 72.297 -26.131 -49.305 1.00 75.69 521 GLU A CA 1
ATOM 3989 C C . GLU A 1 521 ? 72.853 -27.058 -50.405 1.00 75.69 521 GLU A C 1
ATOM 3991 O O . GLU A 1 521 ? 73.976 -26.866 -50.869 1.00 75.69 521 GLU A O 1
ATOM 3996 N N . ARG A 1 522 ? 72.028 -27.982 -50.929 1.00 65.06 522 ARG A N 1
ATOM 3997 C CA . ARG A 1 522 ? 72.371 -28.817 -52.100 1.00 65.06 522 ARG A CA 1
ATOM 3998 C C . ARG A 1 522 ? 72.427 -28.054 -53.424 1.00 65.06 522 ARG A C 1
ATOM 4000 O O . ARG A 1 522 ? 73.110 -28.500 -54.339 1.00 65.06 522 ARG A O 1
ATOM 4007 N N . LEU A 1 523 ? 71.703 -26.944 -53.550 1.00 61.91 523 LEU A N 1
ATOM 4008 C CA . LEU A 1 523 ? 71.726 -26.104 -54.752 1.00 61.91 523 LEU A CA 1
ATOM 4009 C C . LEU A 1 523 ? 72.904 -25.119 -54.732 1.00 61.91 523 LEU A C 1
ATOM 4011 O O . LEU A 1 523 ? 73.437 -24.798 -55.790 1.00 61.91 523 LEU A O 1
ATOM 4015 N N . SER A 1 524 ? 73.364 -24.702 -53.547 1.00 57.94 524 SER A N 1
ATOM 4016 C CA . SER A 1 524 ? 74.488 -23.766 -53.393 1.00 57.94 524 SER A CA 1
ATOM 4017 C C . SER A 1 524 ? 75.884 -24.365 -53.620 1.00 57.94 524 SER A C 1
ATOM 4019 O O . SER A 1 524 ? 76.859 -23.622 -53.639 1.00 57.94 524 SER A O 1
ATOM 4021 N N . THR A 1 525 ? 76.010 -25.681 -53.819 1.00 52.41 525 THR A N 1
ATOM 4022 C CA . THR A 1 525 ? 77.299 -26.343 -54.105 1.00 52.41 525 THR A CA 1
ATOM 4023 C C . THR A 1 525 ? 77.644 -26.446 -55.594 1.00 52.41 525 THR A C 1
ATOM 4025 O O . THR A 1 525 ? 78.619 -27.113 -55.933 1.00 52.41 525 THR A O 1
ATOM 4028 N N . THR A 1 526 ? 76.887 -25.802 -56.488 1.00 49.34 526 THR A N 1
ATOM 4029 C CA . THR A 1 526 ? 77.148 -25.865 -57.936 1.00 49.34 526 THR A CA 1
ATOM 4030 C C . THR A 1 526 ? 77.522 -24.493 -58.492 1.00 49.34 526 THR A C 1
ATOM 4032 O O . THR A 1 526 ? 76.731 -23.557 -58.449 1.00 49.34 526 THR A O 1
ATOM 4035 N N . ASP A 1 527 ? 78.740 -24.448 -59.028 1.00 40.50 527 ASP A N 1
ATOM 4036 C CA . ASP A 1 527 ? 79.331 -23.476 -59.947 1.00 40.50 527 ASP A CA 1
ATOM 4037 C C . ASP A 1 527 ? 79.696 -22.068 -59.455 1.00 40.50 527 ASP A C 1
ATOM 4039 O O . ASP A 1 527 ? 78.945 -21.095 -59.465 1.00 40.50 527 ASP A O 1
ATOM 4043 N N . SER A 1 528 ? 80.991 -21.974 -59.157 1.00 44.00 528 SER A N 1
ATOM 4044 C CA . SER A 1 528 ? 81.834 -20.795 -59.269 1.00 44.00 528 SER A CA 1
ATOM 4045 C C . SER A 1 528 ? 81.967 -20.309 -60.720 1.00 44.00 528 SER A C 1
ATOM 4047 O O . SER A 1 528 ? 82.486 -21.042 -61.559 1.00 44.00 528 SER A O 1
ATOM 4049 N N . HIS A 1 529 ? 81.667 -19.035 -60.984 1.00 36.16 529 HIS A N 1
ATOM 4050 C CA . HIS A 1 529 ? 82.483 -18.214 -61.887 1.00 36.16 529 HIS A CA 1
ATOM 4051 C C . HIS A 1 529 ? 82.320 -16.712 -61.576 1.00 36.16 529 HIS A C 1
ATOM 4053 O O . HIS A 1 529 ? 81.193 -16.252 -61.394 1.00 36.16 529 HIS A O 1
ATOM 4059 N N . PRO A 1 530 ? 83.419 -15.932 -61.498 1.00 42.25 530 PRO A N 1
ATOM 4060 C CA . PRO A 1 530 ? 83.373 -14.516 -61.154 1.00 42.25 530 PRO A CA 1
ATOM 4061 C C . PRO A 1 530 ? 83.383 -13.631 -62.409 1.00 42.25 530 PRO A C 1
ATOM 4063 O O . PRO A 1 530 ? 84.127 -13.889 -63.356 1.00 42.25 530 PRO A O 1
ATOM 4066 N N . SER A 1 531 ? 82.637 -12.527 -62.383 1.00 35.56 531 SER A N 1
ATOM 4067 C CA . SER A 1 531 ? 82.840 -11.412 -63.312 1.00 35.56 531 SER A CA 1
ATOM 4068 C C . SER A 1 531 ? 82.690 -10.060 -62.611 1.00 35.56 531 SER A C 1
ATOM 4070 O O . SER A 1 531 ? 81.785 -9.836 -61.811 1.00 35.56 531 SER A O 1
ATOM 4072 N N . HIS A 1 532 ? 83.652 -9.200 -62.928 1.00 35.41 532 HIS A N 1
ATOM 4073 C CA . HIS A 1 532 ? 84.017 -7.905 -62.361 1.00 35.41 532 HIS A CA 1
ATOM 4074 C C . HIS A 1 532 ? 83.082 -6.717 -62.710 1.00 35.41 532 HIS A C 1
ATOM 4076 O O . HIS A 1 532 ? 82.706 -6.597 -63.867 1.00 35.41 532 HIS A O 1
ATOM 4082 N N . PHE A 1 533 ? 82.897 -5.806 -61.723 1.00 32.06 533 PHE A N 1
ATOM 4083 C CA . PHE A 1 533 ? 82.872 -4.305 -61.749 1.00 32.06 533 PHE A CA 1
ATOM 4084 C C . PHE A 1 533 ? 81.933 -3.504 -62.707 1.00 32.06 533 PHE A C 1
ATOM 4086 O O . PHE A 1 533 ? 81.472 -4.059 -63.694 1.00 32.06 533 PHE A O 1
ATOM 4093 N N . PRO A 1 534 ? 81.768 -2.150 -62.575 1.00 49.53 534 PRO A N 1
ATOM 4094 C CA . PRO A 1 534 ? 81.796 -1.223 -61.411 1.00 49.53 534 PRO A CA 1
ATOM 4095 C C . PRO A 1 534 ? 80.691 -0.099 -61.386 1.00 49.53 534 PRO A C 1
ATOM 4097 O O . PRO A 1 534 ? 80.063 0.200 -62.391 1.00 49.53 534 PRO A O 1
ATOM 4100 N N . LEU A 1 535 ? 80.564 0.566 -60.216 1.00 35.75 535 LEU A N 1
ATOM 4101 C CA . LEU A 1 535 ? 80.341 2.010 -59.875 1.00 35.75 535 LEU A CA 1
ATOM 4102 C C . LEU A 1 535 ? 79.358 2.974 -60.608 1.00 35.75 535 LEU A C 1
ATOM 4104 O O . LEU A 1 535 ? 79.428 3.175 -61.813 1.00 35.75 535 LEU A O 1
ATOM 4108 N N . GLY A 1 536 ? 78.650 3.776 -59.782 1.00 30.94 536 GLY A N 1
ATOM 4109 C CA . GLY A 1 536 ? 78.153 5.156 -60.034 1.00 30.94 536 GLY A CA 1
ATOM 4110 C C . GLY A 1 536 ? 77.008 5.548 -59.066 1.00 30.94 536 GLY A C 1
ATOM 4111 O O . GLY A 1 536 ? 75.977 4.893 -59.100 1.00 30.94 536 GLY A O 1
ATOM 4112 N N . GLN A 1 537 ? 77.215 6.368 -58.011 1.00 33.97 537 GLN A N 1
ATOM 4113 C CA . GLN A 1 537 ? 77.015 7.849 -57.914 1.00 33.97 537 GLN A CA 1
ATOM 4114 C C . GLN A 1 537 ? 75.569 8.319 -58.24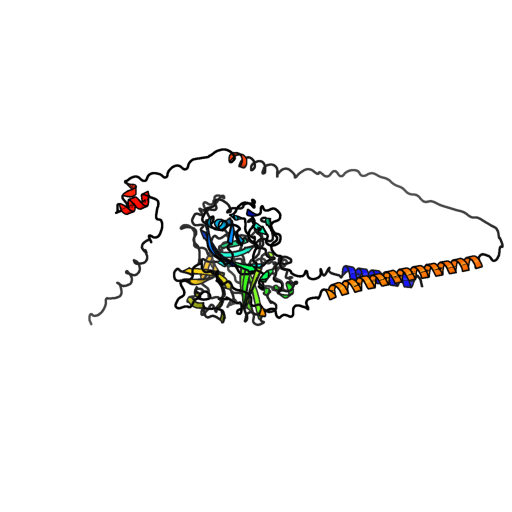5 1.00 33.97 537 GLN A C 1
ATOM 4116 O O . GLN A 1 537 ? 75.008 7.824 -59.207 1.00 33.97 537 GLN A O 1
ATOM 4121 N N . THR A 1 538 ? 74.856 9.259 -57.593 1.00 34.97 538 THR A N 1
ATOM 4122 C CA . THR A 1 538 ? 75.092 10.331 -56.587 1.00 34.97 538 THR A CA 1
ATOM 4123 C C . THR A 1 538 ? 73.747 11.041 -56.274 1.00 34.97 538 THR A C 1
ATOM 4125 O O . THR A 1 538 ? 72.846 10.968 -57.103 1.00 34.97 538 THR A O 1
ATOM 4128 N N . ALA A 1 539 ? 73.718 11.852 -55.192 1.00 34.50 539 ALA A N 1
ATOM 4129 C CA . ALA A 1 539 ? 72.941 13.109 -54.999 1.00 34.50 539 ALA A CA 1
ATOM 4130 C C . ALA A 1 539 ? 71.419 13.015 -54.691 1.00 34.50 539 ALA A C 1
ATOM 4132 O O . ALA A 1 539 ? 70.750 12.108 -55.156 1.00 34.50 539 ALA A O 1
ATOM 4133 N N . SER A 1 540 ? 70.761 13.920 -53.947 1.00 34.75 540 SER A N 1
ATOM 4134 C CA . SER A 1 540 ? 71.140 15.108 -53.152 1.00 34.75 540 SER A CA 1
ATOM 4135 C C . SER A 1 540 ? 69.914 15.627 -52.367 1.00 34.75 540 SER A C 1
ATOM 4137 O O . SER A 1 540 ? 68.773 15.315 -52.691 1.00 34.75 540 SER A O 1
ATOM 4139 N N . GLU A 1 541 ? 70.204 16.461 -51.368 1.00 34.72 541 GLU A N 1
ATOM 4140 C CA . GLU A 1 541 ? 69.368 17.282 -50.476 1.00 34.72 541 GLU A CA 1
ATOM 4141 C C . GLU A 1 541 ? 68.149 18.012 -51.083 1.00 34.72 541 GLU A C 1
ATOM 4143 O O . GLU A 1 541 ? 68.187 18.437 -52.232 1.00 34.72 541 GLU A O 1
ATOM 4148 N N . THR A 1 542 ? 67.155 18.355 -50.242 1.00 37.19 542 THR A N 1
ATOM 4149 C CA . THR A 1 542 ? 66.668 19.749 -50.090 1.00 37.19 542 THR A CA 1
ATOM 4150 C C . THR A 1 542 ? 66.057 19.979 -48.695 1.00 37.19 542 THR A C 1
ATOM 4152 O O . THR A 1 542 ? 65.432 19.107 -48.101 1.00 37.19 542 THR A O 1
ATOM 4155 N N . ARG A 1 543 ? 66.286 21.193 -48.190 1.00 36.22 543 ARG A N 1
ATOM 4156 C CA . ARG A 1 543 ? 66.152 21.748 -46.836 1.00 36.22 543 ARG A CA 1
ATOM 4157 C C . ARG A 1 543 ? 65.187 22.949 -46.879 1.00 36.22 543 ARG A C 1
ATOM 4159 O O . ARG A 1 543 ? 65.259 23.697 -47.849 1.00 36.22 543 ARG A O 1
ATOM 4166 N N . ARG A 1 544 ? 64.369 23.186 -45.839 1.00 34.22 544 ARG A N 1
ATOM 4167 C CA . ARG A 1 544 ? 63.768 24.481 -45.377 1.00 34.22 544 ARG A CA 1
ATOM 4168 C C . ARG A 1 544 ? 62.834 24.161 -44.187 1.00 34.22 544 ARG A C 1
ATOM 4170 O O . ARG A 1 544 ? 62.128 23.172 -44.276 1.00 34.22 544 ARG A O 1
ATOM 4177 N N . GLY A 1 545 ? 62.751 24.864 -43.054 1.00 32.06 545 GLY A N 1
ATOM 4178 C CA . GLY A 1 545 ? 63.293 26.149 -42.595 1.00 32.06 545 GLY A CA 1
ATOM 4179 C C . GLY A 1 545 ? 62.175 27.012 -41.964 1.00 32.06 545 GLY A C 1
ATOM 4180 O O . GLY A 1 545 ? 61.193 27.263 -42.649 1.00 32.06 545 GLY A O 1
ATOM 4181 N N . GLY A 1 546 ? 62.361 27.490 -40.717 1.00 31.31 546 GLY A N 1
ATOM 4182 C CA . GLY A 1 546 ? 61.577 28.551 -40.026 1.00 31.31 546 GLY A CA 1
ATOM 4183 C C . GLY A 1 546 ? 60.783 28.047 -38.802 1.00 31.31 546 GLY A C 1
ATOM 4184 O O . GLY A 1 546 ? 59.908 27.214 -38.979 1.00 31.31 546 GLY A O 1
ATOM 4185 N N . ALA A 1 547 ? 61.141 28.327 -37.533 1.00 33.50 547 ALA A N 1
ATOM 4186 C CA . ALA A 1 547 ? 61.082 29.603 -36.774 1.00 33.50 547 ALA A CA 1
ATOM 4187 C C . ALA A 1 547 ? 59.649 30.178 -36.710 1.00 33.50 547 ALA A C 1
ATOM 4189 O O . ALA A 1 547 ? 59.016 30.281 -37.747 1.00 33.50 547 ALA A O 1
ATOM 4190 N N . GLY A 1 548 ? 59.051 30.608 -35.598 1.00 32.16 548 GLY A N 1
ATOM 4191 C CA . GLY A 1 548 ? 59.452 30.827 -34.209 1.00 32.16 548 GLY A CA 1
ATOM 4192 C C . GLY A 1 548 ? 58.426 31.790 -33.567 1.00 32.16 548 GLY A C 1
ATOM 4193 O O . GLY A 1 548 ? 57.832 32.589 -34.280 1.00 32.16 548 GLY A O 1
ATOM 4194 N N . ALA A 1 549 ? 58.280 31.719 -32.239 1.00 34.91 549 ALA A N 1
ATOM 4195 C CA . ALA A 1 549 ? 57.676 32.698 -31.316 1.00 34.91 549 ALA A CA 1
ATOM 4196 C C . ALA A 1 549 ? 56.158 33.009 -31.379 1.00 34.91 549 ALA A C 1
ATOM 4198 O O . ALA A 1 549 ? 55.616 33.472 -32.374 1.00 34.91 549 ALA A O 1
ATOM 4199 N N . GLY A 1 550 ? 55.515 32.866 -30.213 1.00 30.52 550 GLY A N 1
ATOM 4200 C CA . GLY A 1 550 ? 54.162 33.339 -29.911 1.00 30.52 550 GLY A CA 1
ATOM 4201 C C . GLY A 1 550 ? 53.774 33.016 -28.465 1.00 30.52 550 GLY A C 1
ATOM 4202 O O . GLY A 1 550 ? 53.017 32.086 -28.224 1.00 30.52 550 GLY A O 1
ATOM 4203 N N . MET A 1 551 ? 54.365 33.740 -27.507 1.00 34.06 551 MET A N 1
ATOM 4204 C CA . MET A 1 551 ? 53.927 33.796 -26.106 1.00 34.06 551 MET A CA 1
ATOM 4205 C C . MET A 1 551 ? 52.566 34.496 -25.988 1.00 34.06 551 MET A C 1
ATOM 4207 O O . MET A 1 551 ? 52.326 35.470 -26.698 1.00 34.06 551 MET A O 1
ATOM 4211 N N . GLY A 1 552 ? 51.774 34.101 -24.987 1.00 34.69 552 GLY A N 1
ATOM 4212 C CA . GLY A 1 552 ? 50.764 34.968 -24.373 1.00 34.69 552 GLY A CA 1
ATOM 4213 C C . GLY A 1 552 ? 49.394 34.317 -24.227 1.00 34.69 552 GLY A C 1
ATOM 4214 O O . GLY A 1 552 ? 48.551 34.452 -25.102 1.00 34.69 552 GLY A O 1
ATOM 4215 N N . GLY A 1 553 ? 49.167 33.646 -23.100 1.00 32.34 553 GLY A N 1
ATOM 4216 C CA . GLY A 1 553 ? 47.865 33.096 -22.729 1.00 32.34 553 GLY A CA 1
ATOM 4217 C C . GLY A 1 553 ? 47.848 32.729 -21.253 1.00 32.34 553 GLY A C 1
ATOM 4218 O O . GLY A 1 553 ? 47.903 31.554 -20.911 1.00 32.34 553 GLY A O 1
ATOM 4219 N N . GLY A 1 554 ? 47.868 33.746 -20.389 1.00 37.84 554 GLY A N 1
ATOM 4220 C CA . GLY A 1 554 ? 47.490 33.593 -18.989 1.00 37.84 554 GLY A CA 1
ATOM 4221 C C . GLY A 1 554 ? 45.970 33.529 -18.905 1.00 37.84 554 GLY A C 1
ATOM 4222 O O . GLY A 1 554 ? 45.295 34.417 -19.423 1.00 37.84 554 GLY A O 1
ATOM 4223 N N . LEU A 1 555 ? 45.452 32.472 -18.291 1.00 36.12 555 LEU A N 1
ATOM 4224 C CA . LEU A 1 555 ? 44.070 32.396 -17.847 1.00 36.12 555 LEU A CA 1
ATOM 4225 C C . LEU A 1 555 ? 44.077 32.041 -16.365 1.00 36.12 555 LEU A C 1
ATOM 4227 O O . LEU A 1 555 ? 44.700 31.063 -15.951 1.00 36.12 555 LEU A O 1
ATOM 4231 N N . ASP A 1 556 ? 43.429 32.929 -15.619 1.00 35.88 556 ASP A N 1
ATOM 4232 C CA . ASP A 1 556 ? 43.160 32.893 -14.192 1.00 35.88 556 ASP A CA 1
ATOM 4233 C C . ASP A 1 556 ? 42.591 31.548 -13.743 1.00 35.88 556 ASP A C 1
ATOM 4235 O O . ASP A 1 556 ? 41.582 31.069 -14.258 1.00 35.88 556 ASP A O 1
ATOM 4239 N N . SER A 1 557 ? 43.206 30.990 -12.705 1.00 36.88 557 SER A N 1
ATOM 4240 C CA . SER A 1 557 ? 42.619 29.958 -11.861 1.00 36.88 557 SER A CA 1
ATOM 4241 C C . SER A 1 557 ? 42.675 30.440 -10.413 1.00 36.88 557 SER A C 1
ATOM 4243 O O . SER A 1 557 ? 43.608 30.122 -9.675 1.00 36.88 557 SER A O 1
ATOM 4245 N N . SER A 1 558 ? 41.695 31.246 -10.016 1.00 39.47 558 SER A N 1
ATOM 4246 C CA . SER A 1 558 ? 41.384 31.503 -8.609 1.00 39.47 558 SER A CA 1
ATOM 4247 C C . SER A 1 558 ? 39.975 32.075 -8.499 1.00 39.47 558 SER A C 1
ATOM 4249 O O . SER A 1 558 ? 39.764 33.232 -8.854 1.00 39.47 558 SER A O 1
ATOM 4251 N N . ASN A 1 559 ? 39.028 31.247 -8.061 1.00 39.28 559 ASN A N 1
ATOM 4252 C CA . ASN A 1 559 ? 37.930 31.582 -7.148 1.00 39.28 559 ASN A CA 1
ATOM 4253 C C . ASN A 1 559 ? 36.880 30.477 -7.233 1.00 39.28 559 ASN A C 1
ATOM 4255 O O . ASN A 1 559 ? 36.185 30.391 -8.235 1.00 39.28 559 ASN A O 1
ATOM 4259 N N . GLU A 1 560 ? 36.821 29.650 -6.192 1.00 38.31 560 GLU A N 1
ATOM 4260 C CA . GLU A 1 560 ? 35.617 29.066 -5.579 1.00 38.31 560 GLU A CA 1
ATOM 4261 C C . GLU A 1 560 ? 36.064 27.886 -4.717 1.00 38.31 560 GLU A C 1
ATOM 4263 O O . GLU A 1 560 ? 36.017 26.735 -5.130 1.00 38.31 560 GLU A O 1
ATOM 4268 N N . ASP A 1 561 ? 36.573 28.193 -3.524 1.00 38.12 561 ASP A N 1
ATOM 4269 C CA . ASP A 1 561 ? 36.730 27.196 -2.464 1.00 38.12 561 ASP A CA 1
ATOM 4270 C C . ASP A 1 561 ? 36.823 27.921 -1.111 1.00 38.12 561 ASP A C 1
ATOM 4272 O O . ASP A 1 561 ? 37.891 28.028 -0.521 1.00 38.12 561 ASP A O 1
ATOM 4276 N N . ASP A 1 562 ? 35.716 28.536 -0.666 1.00 37.03 562 ASP A N 1
ATOM 4277 C CA . ASP A 1 562 ? 35.643 29.156 0.673 1.00 37.03 562 ASP A CA 1
ATOM 4278 C C . ASP A 1 562 ? 34.204 29.385 1.204 1.00 37.03 562 ASP A C 1
ATOM 4280 O O . ASP A 1 562 ? 33.895 30.411 1.808 1.00 37.03 562 ASP A O 1
ATOM 4284 N N . SER A 1 563 ? 33.286 28.419 1.035 1.00 36.59 563 SER A N 1
ATOM 4285 C CA . SER A 1 563 ? 31.967 28.463 1.715 1.00 36.59 563 SER A CA 1
ATOM 4286 C C . SER A 1 563 ? 31.620 27.246 2.584 1.00 36.59 563 SER A C 1
ATOM 4288 O O . SER A 1 563 ? 30.585 27.245 3.246 1.00 36.59 563 SER A O 1
ATOM 4290 N N . ILE A 1 564 ? 32.507 26.251 2.713 1.00 39.72 564 ILE A N 1
ATOM 4291 C CA . ILE A 1 564 ? 32.247 25.022 3.498 1.00 39.72 564 ILE A CA 1
ATOM 4292 C C . ILE A 1 564 ? 33.258 24.858 4.645 1.00 39.72 564 ILE A C 1
ATOM 4294 O O . ILE A 1 564 ? 33.801 23.786 4.900 1.00 39.72 564 ILE A O 1
ATOM 4298 N N . ARG A 1 565 ? 33.539 25.946 5.371 1.00 35.91 565 ARG A N 1
ATOM 4299 C CA . ARG A 1 565 ? 34.260 25.886 6.663 1.00 35.91 565 ARG A CA 1
ATOM 4300 C C . ARG A 1 565 ? 33.607 26.674 7.803 1.00 35.91 565 ARG A C 1
ATOM 4302 O O . ARG A 1 565 ? 34.070 26.582 8.934 1.00 35.91 565 ARG A O 1
ATOM 4309 N N . GLY A 1 566 ? 32.487 27.356 7.547 1.00 35.69 566 GLY A N 1
ATOM 4310 C CA . GLY A 1 566 ? 31.717 28.076 8.573 1.00 35.69 566 GLY A CA 1
ATOM 4311 C C . GLY A 1 566 ? 30.619 27.260 9.271 1.00 35.69 566 GLY A C 1
ATOM 4312 O O . GLY A 1 566 ? 30.224 27.611 10.376 1.00 35.69 566 GLY A O 1
ATOM 4313 N N . ALA A 1 567 ? 30.141 26.161 8.674 1.00 37.75 567 ALA A N 1
ATOM 4314 C CA . ALA A 1 567 ? 28.979 25.420 9.187 1.00 37.75 567 ALA A CA 1
ATOM 4315 C C . ALA A 1 567 ? 29.324 24.201 10.069 1.00 37.75 567 ALA A C 1
ATOM 4317 O O . ALA A 1 567 ? 28.477 23.737 10.824 1.00 37.75 567 ALA A O 1
ATOM 4318 N N . LEU A 1 568 ? 30.568 23.705 10.038 1.00 34.88 568 LEU A N 1
ATOM 4319 C CA . LEU A 1 568 ? 30.960 22.502 10.793 1.00 34.88 568 LEU A CA 1
ATOM 4320 C C . LEU A 1 568 ? 31.492 22.789 12.209 1.00 34.88 568 LEU A C 1
ATOM 4322 O O . LEU A 1 568 ? 31.535 21.893 13.046 1.00 34.88 568 LEU A O 1
ATOM 4326 N N . LEU A 1 569 ? 31.875 24.036 12.502 1.00 33.97 569 LEU A N 1
ATOM 4327 C CA . LEU A 1 569 ? 32.401 24.433 13.817 1.00 33.97 569 LEU A CA 1
ATOM 4328 C C . LEU A 1 569 ? 31.309 24.918 14.789 1.00 33.97 569 LEU A C 1
ATOM 4330 O O . LEU A 1 569 ? 31.552 24.968 15.990 1.00 33.97 569 LEU A O 1
ATOM 4334 N N . GLY A 1 570 ? 30.095 25.201 14.299 1.00 37.06 570 GLY A N 1
ATOM 4335 C CA . GLY A 1 570 ? 28.943 25.561 15.139 1.00 37.06 570 GLY A CA 1
ATOM 4336 C C . GLY A 1 570 ? 28.245 24.363 15.796 1.00 37.06 570 GLY A C 1
ATOM 4337 O O . GLY A 1 570 ? 27.737 24.486 16.905 1.00 37.06 570 GLY A O 1
ATOM 4338 N N . GLN A 1 571 ? 28.270 23.183 15.165 1.00 39.66 571 GLN A N 1
ATOM 4339 C CA . GLN A 1 571 ? 27.593 21.985 15.686 1.00 39.66 571 GLN A CA 1
ATOM 4340 C C . GLN A 1 571 ? 28.413 21.217 16.732 1.00 39.66 571 GLN A C 1
ATOM 4342 O O . GLN A 1 571 ? 27.848 20.615 17.644 1.00 39.66 571 GLN A O 1
ATOM 4347 N N . GLN A 1 572 ? 29.746 21.278 16.669 1.00 36.06 572 GLN A N 1
ATOM 4348 C CA . GLN A 1 572 ? 30.602 20.551 17.613 1.00 36.06 572 GLN A CA 1
ATOM 4349 C C . GLN A 1 572 ? 30.687 21.222 18.995 1.00 36.06 572 GLN A C 1
ATOM 4351 O O . GLN A 1 572 ? 31.000 20.564 19.987 1.00 36.06 572 GLN A O 1
ATOM 4356 N N . GLN A 1 573 ? 30.358 22.515 19.086 1.00 34.88 573 GLN A N 1
ATOM 4357 C CA . GLN A 1 573 ? 30.414 23.273 20.339 1.00 34.88 573 GLN A CA 1
ATOM 4358 C C . GLN A 1 573 ? 29.092 23.245 21.128 1.00 34.88 573 GLN A C 1
ATOM 4360 O O . GLN A 1 573 ? 29.087 23.546 22.320 1.00 34.88 573 GLN A O 1
ATOM 4365 N N . GLN A 1 574 ? 27.991 22.795 20.513 1.00 36.25 574 GLN A N 1
ATOM 4366 C CA . GLN A 1 574 ? 26.709 22.571 21.197 1.00 36.25 574 GLN A CA 1
ATOM 4367 C C . GLN A 1 574 ? 26.594 21.165 21.814 1.00 36.25 574 GLN A C 1
ATOM 4369 O O . GLN A 1 574 ? 25.918 21.000 22.826 1.00 36.25 574 GLN A O 1
ATOM 4374 N N . GLN A 1 575 ? 27.325 20.171 21.293 1.00 40.25 575 GLN A N 1
ATOM 4375 C CA . GLN A 1 575 ? 27.356 18.813 21.859 1.00 40.25 575 GLN A CA 1
ATOM 4376 C C . GLN A 1 575 ? 28.287 18.660 23.077 1.00 40.25 575 GLN A C 1
ATOM 4378 O O . GLN A 1 575 ? 28.111 17.734 23.864 1.00 40.25 575 GLN A O 1
ATOM 4383 N N . GLN A 1 576 ? 29.233 19.579 23.305 1.00 34.59 576 GLN A N 1
ATOM 4384 C CA . GLN A 1 576 ? 30.108 19.525 24.489 1.00 34.59 576 GLN A CA 1
ATOM 4385 C C . GLN A 1 576 ? 29.483 20.122 25.763 1.00 34.59 576 GLN A C 1
ATOM 4387 O O . GLN A 1 576 ? 29.965 19.835 26.856 1.00 34.59 576 GLN A O 1
ATOM 4392 N N . ASN A 1 577 ? 28.378 20.871 25.661 1.00 34.03 577 ASN A N 1
ATOM 4393 C CA . ASN A 1 577 ? 27.706 21.461 26.829 1.00 34.03 577 ASN A CA 1
ATOM 4394 C C . ASN A 1 577 ? 26.636 20.563 27.480 1.00 34.03 577 ASN A C 1
ATOM 4396 O O . ASN A 1 577 ? 26.133 20.916 28.541 1.00 34.03 577 ASN A O 1
ATOM 4400 N N . TYR A 1 578 ? 26.330 19.388 26.917 1.00 38.97 578 TYR A N 1
ATOM 4401 C CA . TYR A 1 578 ? 25.423 18.404 27.540 1.00 38.97 578 TYR A CA 1
ATOM 4402 C C . TYR A 1 578 ? 26.151 17.227 28.210 1.00 38.97 578 TYR A C 1
ATOM 4404 O O . TYR A 1 578 ? 25.525 16.335 28.776 1.00 38.97 578 TYR A O 1
ATOM 4412 N N . GLY A 1 579 ? 27.487 17.243 28.200 1.00 34.59 579 GLY A N 1
ATOM 4413 C CA . GLY A 1 579 ? 28.336 16.170 28.713 1.00 34.59 579 GLY A CA 1
ATOM 4414 C C . GLY A 1 579 ? 28.946 16.416 30.093 1.00 34.59 579 GLY A C 1
ATOM 4415 O O . GLY A 1 579 ? 30.039 15.921 30.329 1.00 34.59 579 GLY A O 1
ATOM 4416 N N . ALA A 1 580 ? 28.326 17.192 30.989 1.00 38.12 580 ALA A N 1
ATOM 4417 C CA . ALA A 1 580 ? 28.705 17.220 32.410 1.00 38.12 580 ALA A CA 1
ATOM 4418 C C . ALA A 1 580 ? 27.681 17.986 33.266 1.00 38.12 580 ALA A C 1
ATOM 4420 O O . ALA A 1 580 ? 27.753 19.205 33.388 1.00 38.12 580 ALA A O 1
ATOM 4421 N N . GLY A 1 581 ? 26.795 17.252 33.944 1.00 32.56 581 GLY A N 1
ATOM 4422 C CA . GLY A 1 581 ? 26.123 17.729 35.155 1.00 32.56 581 GLY A CA 1
ATOM 4423 C C . GLY A 1 581 ? 24.609 17.890 35.055 1.00 32.56 581 GLY A C 1
ATOM 4424 O O . GLY A 1 581 ? 24.132 18.932 34.636 1.00 32.56 581 GLY A O 1
ATOM 4425 N N . ALA A 1 582 ? 23.873 16.887 35.544 1.00 30.19 582 ALA A N 1
ATOM 4426 C CA . ALA A 1 582 ? 22.647 17.063 36.331 1.00 30.19 582 ALA A CA 1
ATOM 4427 C C . ALA A 1 582 ? 22.088 15.690 36.740 1.00 30.19 582 ALA A C 1
ATOM 4429 O O . ALA A 1 582 ? 21.211 15.135 36.089 1.00 30.19 582 ALA A O 1
ATOM 4430 N N . SER A 1 583 ? 22.543 15.150 37.873 1.00 35.84 583 SER A N 1
ATOM 4431 C CA . SER A 1 583 ? 21.650 14.337 38.701 1.00 35.84 583 SER A CA 1
ATOM 4432 C C . SER A 1 583 ? 20.700 15.306 39.411 1.00 35.84 583 SER A C 1
ATOM 4434 O O . SER A 1 583 ? 20.954 15.706 40.548 1.00 35.84 583 SER A O 1
ATOM 4436 N N . GLN A 1 584 ? 19.660 15.774 38.721 1.00 30.28 584 GLN A N 1
ATOM 4437 C CA . GLN A 1 584 ? 18.547 16.426 39.401 1.00 30.28 584 GLN A CA 1
ATOM 4438 C C . GLN A 1 584 ? 17.596 15.333 39.874 1.00 30.28 584 GLN A C 1
ATOM 4440 O O . GLN A 1 584 ? 17.046 14.572 39.082 1.00 30.28 584 GLN A O 1
ATOM 4445 N N . ALA A 1 585 ? 17.476 15.222 41.195 1.00 33.75 585 ALA A N 1
ATOM 4446 C CA . ALA A 1 585 ? 16.401 14.482 41.822 1.00 33.75 585 ALA A CA 1
ATOM 4447 C C . ALA A 1 585 ? 15.068 15.026 41.293 1.00 33.75 585 ALA A C 1
ATOM 4449 O O . ALA A 1 585 ? 14.882 16.241 41.237 1.00 33.75 585 ALA A O 1
ATOM 4450 N N . LEU A 1 586 ? 14.170 14.120 40.904 1.00 31.77 586 LEU A N 1
ATOM 4451 C CA . LEU A 1 586 ? 12.776 14.436 40.617 1.00 31.77 586 LEU A CA 1
ATOM 4452 C C . LEU A 1 586 ? 12.217 15.255 41.785 1.00 31.77 586 LEU A C 1
ATOM 4454 O O . LEU A 1 586 ? 12.200 14.781 42.924 1.00 31.77 586 LEU A O 1
ATOM 4458 N N . SER A 1 587 ? 11.788 16.486 41.511 1.00 34.19 587 SER A N 1
ATOM 4459 C CA . SER A 1 587 ? 10.969 17.243 42.451 1.00 34.19 587 SER A CA 1
ATOM 4460 C C . SER A 1 587 ? 9.703 16.432 42.754 1.00 34.19 587 SER A C 1
ATOM 4462 O O . SER A 1 587 ? 9.128 15.857 41.824 1.00 34.19 587 SER A O 1
ATOM 4464 N N . PRO A 1 588 ? 9.258 16.352 44.020 1.00 35.00 588 PRO A N 1
ATOM 4465 C CA . PRO A 1 588 ? 7.981 15.730 44.337 1.00 35.00 588 PRO A CA 1
ATOM 4466 C C . PRO A 1 588 ? 6.854 16.468 43.605 1.00 35.00 588 PRO A C 1
ATOM 4468 O O . PRO A 1 588 ? 6.920 17.686 43.420 1.00 35.00 588 PRO A O 1
ATOM 4471 N N . LEU A 1 589 ? 5.842 15.709 43.172 1.00 40.78 589 LEU A N 1
ATOM 4472 C CA . LEU A 1 589 ? 4.601 16.260 42.627 1.00 40.78 589 LEU A CA 1
ATOM 4473 C C . LEU A 1 589 ? 4.045 17.321 43.594 1.00 40.78 589 LEU A C 1
ATOM 4475 O O . LEU A 1 589 ? 4.166 17.139 44.809 1.00 40.78 589 LEU A O 1
ATOM 4479 N N . PRO A 1 590 ? 3.456 18.416 43.085 1.00 42.56 590 PRO A N 1
ATOM 4480 C CA . PRO A 1 590 ? 2.811 19.403 43.940 1.00 42.56 590 PRO A CA 1
ATOM 4481 C C . PRO A 1 590 ? 1.731 18.714 44.786 1.00 42.56 590 PRO A C 1
ATOM 4483 O O . PRO A 1 590 ? 0.896 17.984 44.251 1.00 42.56 590 PRO A O 1
ATOM 4486 N N . GLU A 1 591 ? 1.775 18.909 46.108 1.00 52.88 591 GLU A N 1
ATOM 4487 C CA . GLU A 1 591 ? 0.665 18.544 46.990 1.00 52.88 591 GLU A CA 1
ATOM 4488 C C . GLU A 1 591 ? -0.574 19.309 46.519 1.00 52.88 591 GLU A C 1
ATOM 4490 O O . GLU A 1 591 ? -0.570 20.539 46.505 1.00 52.88 591 GLU A O 1
ATOM 4495 N N . LEU A 1 592 ? -1.610 18.577 46.103 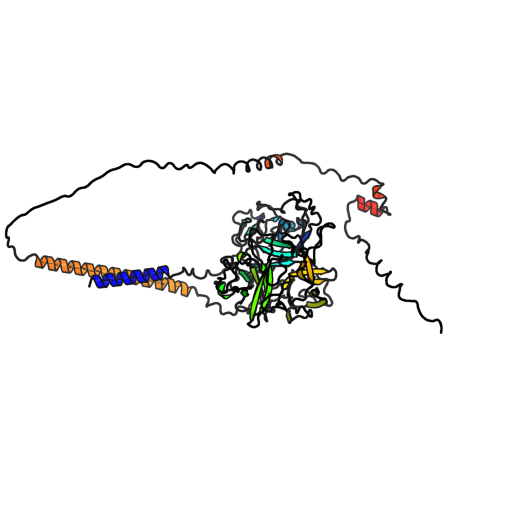1.00 59.84 592 LEU A N 1
ATOM 4496 C CA . LEU A 1 592 ? -2.938 19.145 45.890 1.00 59.84 592 LEU A CA 1
ATOM 4497 C C . LEU A 1 592 ? -3.448 19.653 47.239 1.00 59.84 592 LEU A C 1
ATOM 4499 O O . LEU A 1 592 ? -3.402 18.917 48.233 1.00 59.84 592 LEU A O 1
ATOM 4503 N N . ASP A 1 593 ? -3.902 20.902 47.284 1.00 71.69 593 ASP A N 1
ATOM 4504 C CA . ASP A 1 593 ? -4.496 21.458 48.492 1.00 71.69 593 ASP A CA 1
ATOM 4505 C C . ASP A 1 593 ? -5.904 20.873 48.736 1.00 71.69 593 ASP A C 1
ATOM 4507 O O . ASP A 1 593 ? -6.497 20.189 47.898 1.00 71.69 593 ASP A O 1
ATOM 4511 N N . GLU A 1 594 ? -6.437 21.054 49.947 1.00 64.44 594 GLU A N 1
ATOM 4512 C CA . GLU A 1 594 ? -7.761 20.520 50.310 1.00 64.44 594 GLU A CA 1
ATOM 4513 C C . GLU A 1 594 ? -8.911 21.202 49.537 1.00 64.44 594 GLU A C 1
ATOM 4515 O O . GLU A 1 594 ? -10.015 20.653 49.499 1.00 64.44 594 GLU A O 1
ATOM 4520 N N . ASP A 1 595 ? -8.654 22.341 48.883 1.00 68.50 595 ASP A N 1
ATOM 4521 C CA . ASP A 1 595 ? -9.632 23.047 48.053 1.00 68.50 595 ASP A CA 1
ATOM 4522 C C . ASP A 1 595 ? -9.740 22.401 46.655 1.00 68.50 595 ASP A C 1
ATOM 4524 O O . ASP A 1 595 ? -10.852 22.233 46.144 1.00 68.50 595 ASP A O 1
ATOM 4528 N N . ASP A 1 596 ? -8.634 21.905 46.088 1.00 65.12 596 ASP A N 1
ATOM 4529 C CA . ASP A 1 596 ? -8.611 21.124 44.839 1.00 65.12 596 ASP A CA 1
ATOM 4530 C C . ASP A 1 596 ? -9.309 19.755 44.975 1.00 65.12 596 ASP A C 1
ATOM 4532 O O . ASP A 1 596 ? -9.833 19.191 44.010 1.00 65.12 596 ASP A O 1
ATOM 4536 N N . LEU A 1 597 ? -9.372 19.214 46.195 1.00 64.12 597 LEU A N 1
ATOM 4537 C CA . LEU A 1 597 ? -10.019 17.932 46.496 1.00 64.12 597 LEU A CA 1
ATOM 4538 C C . LEU A 1 597 ? -11.519 18.056 46.804 1.00 64.12 597 LEU A C 1
ATOM 4540 O O . LEU A 1 597 ? -12.205 17.038 46.952 1.00 64.12 597 LEU A O 1
ATOM 4544 N N . ALA A 1 598 ? -12.050 19.279 46.883 1.00 71.56 598 ALA A N 1
ATOM 4545 C CA . ALA A 1 598 ? -13.457 19.536 47.187 1.00 71.56 598 ALA A CA 1
ATOM 4546 C C . ALA A 1 598 ? -14.418 19.151 46.045 1.00 71.56 598 ALA A C 1
ATOM 4548 O O . ALA A 1 598 ? -15.620 19.050 46.278 1.00 71.56 598 ALA A O 1
ATOM 4549 N N . VAL A 1 599 ? -13.898 18.899 44.838 1.00 73.25 599 VAL A N 1
ATOM 4550 C CA . VAL A 1 599 ? -14.674 18.438 43.669 1.00 73.25 599 VAL A CA 1
ATOM 4551 C C . VAL A 1 599 ? -15.096 16.965 43.789 1.00 73.25 599 VAL A C 1
ATOM 4553 O O . VAL A 1 599 ? -16.018 16.537 43.099 1.00 73.25 599 VAL A O 1
ATOM 4556 N N . PHE A 1 600 ? -14.466 16.193 44.680 1.00 78.25 600 PHE A N 1
ATOM 4557 C CA . PHE A 1 600 ? -14.797 14.786 44.901 1.00 78.25 600 PHE A CA 1
ATOM 4558 C C . PHE A 1 600 ? -15.793 14.637 46.058 1.00 78.25 600 PHE A C 1
ATOM 4560 O O . PHE A 1 600 ? -15.521 15.051 47.197 1.00 78.25 600 PHE A O 1
ATOM 4567 N N . ASP A 1 601 ? -16.944 14.035 45.747 1.00 69.88 601 ASP A N 1
ATOM 4568 C CA . ASP A 1 601 ? -18.114 13.923 46.626 1.00 69.88 601 ASP A CA 1
ATOM 4569 C C . ASP A 1 601 ? -17.910 12.905 47.761 1.00 69.88 601 ASP A C 1
ATOM 4571 O O . ASP A 1 601 ? -18.629 12.931 48.764 1.00 69.88 601 ASP A O 1
ATOM 4575 N N . SER A 1 602 ? -16.911 12.022 47.648 1.00 85.81 602 SER A N 1
ATOM 4576 C CA . SER A 1 602 ? -16.643 10.977 48.637 1.00 85.81 602 SER A CA 1
ATOM 4577 C C . SER A 1 602 ? -15.202 10.972 49.158 1.00 85.81 602 SER A C 1
ATOM 4579 O O . SER A 1 602 ? -14.243 11.302 48.461 1.00 85.81 602 SER A O 1
ATOM 4581 N N . ALA A 1 603 ? -15.035 10.557 50.420 1.00 72.81 603 ALA A N 1
ATOM 4582 C CA . ALA A 1 603 ? -13.718 10.387 51.040 1.00 72.81 603 ALA A CA 1
ATOM 4583 C C . ALA A 1 603 ? -12.871 9.303 50.339 1.00 72.81 603 ALA A C 1
ATOM 4585 O O . ALA A 1 603 ? -11.647 9.388 50.343 1.00 72.81 603 ALA A O 1
ATOM 4586 N N . GLU A 1 604 ? -13.528 8.327 49.706 1.00 70.06 604 GLU A N 1
ATOM 4587 C CA . GLU A 1 604 ? -12.902 7.226 48.965 1.00 70.06 604 GLU A CA 1
ATOM 4588 C C . GLU A 1 604 ? -12.293 7.703 47.633 1.00 70.06 604 GLU A C 1
ATOM 4590 O O . GLU A 1 604 ? -11.166 7.334 47.304 1.00 70.06 604 GLU A O 1
ATOM 4595 N N . GLU A 1 605 ? -12.967 8.604 46.906 1.00 71.19 605 GLU A N 1
ATOM 4596 C CA . GLU A 1 605 ? -12.422 9.233 45.689 1.00 71.19 605 GLU A CA 1
ATOM 4597 C C . GLU A 1 605 ? -11.208 10.120 45.995 1.00 71.19 605 GLU A C 1
ATOM 4599 O O . GLU A 1 605 ? -10.216 10.095 45.264 1.00 71.19 605 GLU A O 1
ATOM 4604 N N . ARG A 1 606 ? -11.231 10.854 47.117 1.00 80.25 606 ARG A N 1
ATOM 4605 C CA . ARG A 1 606 ? -10.086 11.675 47.551 1.00 80.25 606 ARG A CA 1
ATOM 4606 C C . ARG A 1 606 ? -8.858 10.821 47.874 1.00 80.25 606 ARG A C 1
ATOM 4608 O O . ARG A 1 606 ? -7.735 11.248 47.614 1.00 80.25 606 ARG A O 1
ATOM 4615 N N . GLU A 1 607 ? -9.051 9.622 48.422 1.00 70.75 607 GLU A N 1
ATOM 4616 C CA . GLU A 1 607 ? -7.954 8.704 48.753 1.00 70.75 607 GLU A CA 1
ATOM 4617 C C . GLU A 1 607 ? -7.387 7.990 47.508 1.00 70.75 607 GLU A C 1
ATOM 4619 O O . GLU A 1 607 ? -6.174 7.779 47.404 1.00 70.75 607 GLU A O 1
ATOM 4624 N N . GLN A 1 608 ? -8.226 7.699 46.506 1.00 66.25 608 GLN A N 1
ATOM 4625 C CA . GLN A 1 608 ? -7.784 7.162 45.210 1.00 66.25 608 GLN A CA 1
ATOM 4626 C C . GLN A 1 608 ? -6.956 8.175 44.405 1.00 66.25 608 GLN A C 1
ATOM 4628 O O . GLN A 1 608 ? -5.920 7.817 43.843 1.00 66.25 608 GLN A O 1
ATOM 4633 N N . VAL A 1 609 ? -7.343 9.455 44.419 1.00 70.06 609 VAL A N 1
ATOM 4634 C CA . VAL A 1 609 ? -6.578 10.536 43.771 1.00 70.06 609 VAL A CA 1
ATOM 4635 C C . VAL A 1 609 ? -5.243 10.781 44.487 1.00 70.06 609 VAL A C 1
ATOM 4637 O O . VAL A 1 609 ? -4.214 10.925 43.827 1.00 70.06 609 VAL A O 1
ATOM 4640 N N . LYS A 1 610 ? -5.215 10.737 45.829 1.00 73.06 610 LYS A N 1
ATOM 4641 C CA . LYS A 1 610 ? -3.977 10.880 46.625 1.00 73.06 610 LYS A CA 1
ATOM 4642 C C . LYS A 1 610 ? -2.994 9.713 46.447 1.00 73.06 610 LYS A C 1
ATOM 4644 O O . LYS A 1 610 ? -1.793 9.907 46.611 1.00 73.06 610 LYS A O 1
ATOM 4649 N N . SER A 1 611 ? -3.474 8.508 46.131 1.00 64.75 611 SER A N 1
ATOM 4650 C CA . SER A 1 611 ? -2.638 7.297 46.055 1.00 64.75 611 SER A CA 1
ATOM 4651 C C . SER A 1 611 ? -2.083 6.984 44.661 1.00 64.75 611 SER A C 1
ATOM 4653 O O . SER A 1 611 ? -1.279 6.060 44.528 1.00 64.75 611 SER A O 1
ATOM 4655 N N . GLY A 1 612 ? -2.472 7.734 43.621 1.00 47.06 612 GLY A N 1
ATOM 4656 C CA . GLY A 1 612 ? -1.983 7.527 42.249 1.00 47.06 612 GLY A CA 1
ATOM 4657 C C . GLY A 1 612 ? -2.328 6.151 41.660 1.00 47.06 612 GLY A C 1
ATOM 4658 O O . GLY A 1 612 ? -1.744 5.737 40.659 1.00 47.06 612 GLY A O 1
ATOM 4659 N N . ALA A 1 613 ? -3.263 5.427 42.278 1.00 44.59 613 ALA A N 1
ATOM 4660 C CA . ALA A 1 613 ? -3.616 4.058 41.941 1.00 44.59 613 ALA A CA 1
ATOM 4661 C C . ALA A 1 613 ? -5.033 4.010 41.356 1.00 44.59 613 ALA A C 1
ATOM 4663 O O . ALA A 1 613 ? -5.997 3.754 42.068 1.00 44.59 613 ALA A O 1
ATOM 4664 N N . GLY A 1 614 ? -5.161 4.230 40.044 1.00 35.72 614 GLY A N 1
ATOM 4665 C CA . GLY A 1 614 ? -6.403 3.919 39.329 1.00 35.72 614 GLY A CA 1
ATOM 4666 C C . GLY A 1 614 ? -6.758 4.874 38.197 1.00 35.72 614 GLY A C 1
ATOM 4667 O O . GLY A 1 614 ? -7.659 5.688 38.337 1.00 35.72 614 GLY A O 1
ATOM 4668 N N . ALA A 1 615 ? -6.120 4.721 37.037 1.00 33.84 615 ALA A N 1
ATOM 4669 C CA . ALA A 1 615 ? -6.660 5.232 35.779 1.00 33.84 615 ALA A CA 1
ATOM 4670 C C . ALA A 1 615 ? -7.099 4.045 34.910 1.00 33.84 615 ALA A C 1
ATOM 4672 O O . ALA A 1 615 ? -6.364 3.565 34.050 1.00 33.84 615 ALA A O 1
ATOM 4673 N N . SER A 1 616 ? -8.303 3.534 35.169 1.00 33.97 616 SER A N 1
ATOM 4674 C CA . SER A 1 616 ? -9.040 2.695 34.224 1.00 33.97 616 SER A CA 1
ATOM 4675 C C . SER A 1 616 ? -10.539 2.953 34.383 1.00 33.97 616 SER A C 1
ATOM 4677 O O . SER A 1 616 ? -11.104 2.753 35.452 1.00 33.97 616 SER A O 1
ATOM 4679 N N . SER A 1 617 ? -11.141 3.429 33.291 1.00 35.41 617 SER A N 1
ATOM 4680 C CA . SER A 1 617 ? -12.576 3.579 33.016 1.00 35.41 617 SER A CA 1
ATOM 4681 C C . SER A 1 617 ? -13.417 4.476 33.940 1.00 35.41 617 SER A C 1
ATOM 4683 O O . SER A 1 617 ? -14.118 3.993 34.825 1.00 35.41 617 SER A O 1
ATOM 4685 N N . VAL A 1 618 ? -13.510 5.762 33.591 1.00 29.84 618 VAL A N 1
ATOM 4686 C CA . VAL A 1 618 ? -14.763 6.524 33.731 1.00 29.84 618 VAL A CA 1
ATOM 4687 C C . VAL A 1 618 ? -15.067 7.135 32.364 1.00 29.84 618 VAL A C 1
ATOM 4689 O O . VAL A 1 618 ? -14.314 7.963 31.858 1.00 29.84 618 VAL A O 1
ATOM 4692 N N . ALA A 1 619 ? -16.130 6.653 31.720 1.00 33.03 619 ALA A N 1
ATOM 4693 C CA . ALA A 1 619 ? -16.580 7.158 30.429 1.00 33.03 619 ALA A CA 1
ATOM 4694 C C . ALA A 1 619 ? -17.290 8.515 30.606 1.00 33.03 619 ALA A C 1
ATOM 4696 O O . ALA A 1 619 ? -18.100 8.651 31.527 1.00 33.03 619 ALA A O 1
ATOM 4697 N N . PRO A 1 620 ? -17.052 9.509 29.732 1.00 37.62 620 PRO A N 1
ATOM 4698 C CA . PRO A 1 620 ? -17.836 10.736 29.734 1.00 37.62 620 PRO A CA 1
ATOM 4699 C C . PRO A 1 620 ? -19.279 10.460 29.262 1.00 37.62 620 PRO A C 1
ATOM 4701 O O . PRO A 1 620 ? -19.498 9.595 28.408 1.00 37.62 620 PRO A O 1
ATOM 4704 N N . PRO A 1 621 ? -20.285 11.190 29.781 1.00 31.98 621 PRO A N 1
ATOM 4705 C CA . PRO A 1 621 ? -21.668 11.031 29.348 1.00 31.98 621 PRO A CA 1
ATOM 4706 C C . PRO A 1 621 ? -21.849 11.501 27.889 1.00 31.98 621 PRO A C 1
ATOM 4708 O O . PRO A 1 621 ? -21.283 12.524 27.494 1.00 31.98 621 PRO A O 1
ATOM 4711 N N . PRO A 1 622 ? -22.652 10.798 27.067 1.00 36.78 622 PRO A N 1
ATOM 4712 C CA . PRO A 1 622 ? -22.818 11.136 25.659 1.00 36.78 622 PRO A CA 1
ATOM 4713 C C . PRO A 1 622 ? -23.678 12.395 25.473 1.00 36.78 622 PRO A C 1
ATOM 4715 O O . PRO A 1 622 ? -24.859 12.428 25.818 1.00 36.78 622 PRO A O 1
ATOM 4718 N N . ALA A 1 623 ? -23.106 13.409 24.823 1.00 37.16 623 ALA A N 1
ATOM 4719 C CA . ALA A 1 623 ? -23.767 14.663 24.445 1.00 37.16 623 ALA A CA 1
ATOM 4720 C C . ALA A 1 623 ? -24.778 14.533 23.275 1.00 37.16 623 ALA A C 1
ATOM 4722 O O . ALA A 1 623 ? -25.278 15.535 22.770 1.00 37.16 623 ALA A O 1
ATOM 4723 N N . ALA A 1 624 ? -25.120 13.317 22.837 1.00 34.81 624 ALA A N 1
ATOM 4724 C CA . ALA A 1 624 ? -25.906 13.078 21.620 1.00 34.81 624 ALA A CA 1
ATOM 4725 C C . ALA A 1 624 ? -27.407 12.784 21.843 1.00 34.81 624 ALA A C 1
ATOM 4727 O O . ALA A 1 624 ? -28.117 12.481 20.888 1.00 34.81 624 ALA A O 1
ATOM 4728 N N . ALA A 1 625 ? -27.932 12.893 23.070 1.00 35.25 625 ALA A N 1
ATOM 4729 C CA . ALA A 1 625 ? -29.348 12.605 23.354 1.00 35.25 625 ALA A CA 1
ATOM 4730 C C . ALA A 1 625 ? -30.282 13.837 23.312 1.00 35.25 625 ALA A C 1
ATOM 4732 O O . ALA A 1 625 ? -31.502 13.684 23.290 1.00 35.25 625 ALA A O 1
ATOM 4733 N N . ALA A 1 626 ? -29.748 15.063 23.257 1.00 34.69 626 ALA A N 1
ATOM 4734 C CA . ALA A 1 626 ? -30.563 16.284 23.319 1.00 34.69 626 ALA A CA 1
ATOM 4735 C C . ALA A 1 626 ? -31.159 16.725 21.962 1.00 34.69 626 ALA A C 1
ATOM 4737 O O . ALA A 1 626 ? -32.138 17.468 21.939 1.00 34.69 626 ALA A O 1
ATOM 4738 N N . ALA A 1 627 ? -30.631 16.246 20.830 1.00 35.28 627 ALA A N 1
ATOM 4739 C CA . ALA A 1 627 ? -31.100 16.655 19.498 1.00 35.28 627 ALA A CA 1
ATOM 4740 C C . ALA A 1 627 ? -32.293 15.828 18.969 1.00 35.28 627 ALA A C 1
ATOM 4742 O O . ALA A 1 627 ? -33.052 16.307 18.131 1.00 35.28 627 ALA A O 1
ATOM 4743 N N . ALA A 1 628 ? -32.519 14.616 19.489 1.00 34.41 628 ALA A N 1
ATOM 4744 C CA . ALA A 1 628 ? -33.603 13.737 19.031 1.00 34.41 628 ALA A CA 1
ATOM 4745 C C . ALA A 1 628 ? -34.960 14.011 19.717 1.00 34.41 628 ALA A C 1
ATOM 4747 O O . ALA A 1 628 ? -36.006 13.634 19.192 1.00 34.41 628 ALA A O 1
ATOM 4748 N N . ALA A 1 629 ? -34.973 14.715 20.855 1.00 35.97 629 ALA A N 1
ATOM 4749 C CA . ALA A 1 629 ? -36.200 15.032 21.592 1.00 35.97 629 ALA A CA 1
ATOM 4750 C C . ALA A 1 629 ? -36.952 16.269 21.052 1.00 35.97 629 ALA A C 1
ATOM 4752 O O . ALA A 1 629 ? -38.137 16.436 21.333 1.00 35.97 629 ALA A O 1
ATOM 4753 N N . ALA A 1 630 ? -36.306 17.113 20.238 1.00 36.62 630 ALA A N 1
ATOM 4754 C CA . ALA A 1 630 ? -36.921 18.326 19.686 1.00 36.62 630 ALA A CA 1
ATOM 4755 C C . ALA A 1 630 ? -37.717 18.088 18.384 1.00 36.62 630 ALA A C 1
ATOM 4757 O O . ALA A 1 630 ? -38.578 18.893 18.038 1.00 36.62 630 ALA A O 1
ATOM 4758 N N . ALA A 1 631 ? -37.490 16.971 17.681 1.00 37.38 631 ALA A N 1
ATOM 4759 C CA . ALA A 1 631 ? -38.159 16.669 16.409 1.00 37.38 631 ALA A CA 1
ATOM 4760 C C . ALA A 1 631 ? -39.475 15.873 16.559 1.00 37.38 631 ALA A C 1
ATOM 4762 O O . ALA A 1 631 ? -40.264 15.807 15.619 1.00 37.38 631 ALA A O 1
ATOM 4763 N N . ALA A 1 632 ? -39.756 15.306 17.738 1.00 36.41 632 ALA A N 1
ATOM 4764 C CA . ALA A 1 632 ? -40.957 14.498 17.988 1.00 36.41 632 ALA A CA 1
ATOM 4765 C C . ALA A 1 632 ? -42.152 15.293 18.561 1.00 36.41 632 ALA A C 1
ATOM 4767 O O . ALA A 1 632 ? -43.245 14.748 18.687 1.00 36.41 632 ALA A O 1
ATOM 4768 N N . ALA A 1 633 ? -41.979 16.582 18.877 1.00 37.69 633 ALA A N 1
ATOM 4769 C CA . ALA A 1 633 ? -43.023 17.423 19.476 1.00 37.69 633 ALA A CA 1
ATOM 4770 C C . ALA A 1 633 ? -43.842 18.254 18.460 1.00 37.69 633 ALA A C 1
ATOM 4772 O O . ALA A 1 633 ? -44.708 19.025 18.865 1.00 37.69 633 ALA A O 1
ATOM 4773 N N . ALA A 1 634 ? -43.601 18.108 17.150 1.00 39.81 634 ALA A N 1
ATOM 4774 C CA . ALA A 1 634 ? -44.190 18.976 16.121 1.00 39.81 634 ALA A CA 1
ATOM 4775 C C . ALA A 1 634 ? -45.252 18.319 15.208 1.00 39.81 634 ALA A C 1
ATOM 4777 O O . ALA A 1 634 ? -45.687 18.960 14.255 1.00 39.81 634 ALA A O 1
ATOM 4778 N N . SER A 1 635 ? -45.705 17.081 15.460 1.00 38.47 635 SER A N 1
ATOM 4779 C CA . SER A 1 635 ? -46.620 16.375 14.532 1.00 38.47 635 SER A CA 1
ATOM 4780 C C . SER A 1 635 ? -48.014 16.016 15.065 1.00 38.47 635 SER A C 1
ATOM 4782 O O . SER A 1 635 ? -48.759 15.310 14.387 1.00 38.47 635 SER A O 1
ATOM 4784 N N . THR A 1 636 ? -48.449 16.544 16.211 1.00 40.22 636 THR A N 1
ATOM 4785 C CA . THR A 1 636 ? -49.827 16.334 16.694 1.00 40.22 636 THR A CA 1
ATOM 4786 C C . THR A 1 636 ? -50.576 17.647 16.876 1.00 40.22 636 THR A C 1
ATOM 4788 O O . THR A 1 636 ? -50.495 18.276 17.927 1.00 40.22 636 THR A O 1
ATOM 4791 N N . GLY A 1 637 ? -51.359 18.036 15.868 1.00 36.22 637 GLY A N 1
ATOM 4792 C CA . GLY A 1 637 ? -52.355 19.091 16.032 1.00 36.22 637 GLY A CA 1
ATOM 4793 C C . GLY A 1 637 ? -52.958 19.597 14.729 1.00 36.22 637 GLY A C 1
ATOM 4794 O O . GLY A 1 637 ? -52.521 20.622 14.231 1.00 36.22 637 GLY A O 1
ATOM 4795 N N . SER A 1 638 ? -53.980 18.913 14.203 1.00 35.50 638 SER A N 1
ATOM 4796 C CA . SER A 1 638 ? -55.134 19.564 13.554 1.00 35.50 638 SER A CA 1
ATOM 4797 C C . SER A 1 638 ? -56.149 18.515 13.091 1.00 35.50 638 SER A C 1
ATOM 4799 O O . SER A 1 638 ? -55.973 17.856 12.070 1.00 35.50 638 SER A O 1
ATOM 4801 N N . THR A 1 639 ? -57.241 18.370 13.841 1.00 42.91 639 THR A N 1
ATOM 4802 C CA . THR A 1 639 ? -58.537 17.990 13.269 1.00 42.91 639 THR A CA 1
ATOM 4803 C C . THR A 1 639 ? -59.623 18.909 13.823 1.00 42.91 639 THR A C 1
ATOM 4805 O O . THR A 1 639 ? -59.694 19.148 15.025 1.00 42.91 639 THR A O 1
ATOM 4808 N N . ALA A 1 640 ? -60.483 19.332 12.891 1.00 42.34 640 ALA A N 1
ATOM 4809 C CA . ALA A 1 640 ? -61.851 19.838 13.027 1.00 42.34 640 ALA A CA 1
ATOM 4810 C C . ALA A 1 640 ? -62.092 21.338 13.303 1.00 42.34 640 ALA A C 1
ATOM 4812 O O . ALA A 1 640 ? -61.862 21.840 14.399 1.00 42.34 640 ALA A O 1
ATOM 4813 N N . GLY A 1 641 ? -62.764 21.991 12.336 1.00 39.06 641 GLY A N 1
ATOM 4814 C CA . GLY A 1 641 ? -63.672 23.100 12.641 1.00 39.06 641 GLY A CA 1
ATOM 4815 C C . GLY A 1 641 ? -64.162 24.004 11.497 1.00 39.06 641 GLY A C 1
ATOM 4816 O O . GLY A 1 641 ? -63.675 25.119 11.399 1.00 39.06 641 GLY A O 1
ATOM 4817 N N . LYS A 1 642 ? -65.255 23.579 10.835 1.00 39.94 642 LYS A N 1
ATOM 4818 C CA . LYS A 1 642 ? -66.409 24.370 10.324 1.00 39.94 642 LYS A CA 1
ATOM 4819 C C . LYS A 1 642 ? -66.425 25.003 8.913 1.00 39.94 642 LYS A C 1
ATOM 4821 O O . LYS A 1 642 ? -65.496 25.685 8.506 1.00 39.94 642 LYS A O 1
ATOM 4826 N N . GLU A 1 643 ? -67.636 24.834 8.352 1.00 38.03 643 GLU A N 1
ATOM 4827 C CA . GLU A 1 643 ? -68.298 25.298 7.109 1.00 38.03 643 GLU A CA 1
ATOM 4828 C C . GLU A 1 643 ? -67.930 24.631 5.780 1.00 38.03 643 GLU A C 1
ATOM 4830 O O . GLU A 1 643 ? -66.778 24.749 5.314 1.00 38.03 643 GLU A O 1
#

Foldseek 3Di:
DVVVVVVVVVVVVVVVVVVVVPPPPVPPPPPDPPDFQDFAPPDDPLLAFDGDPLAFKKKWKKAWALLVQDPPVPPQRQQQIAIATQAMFDWDWAWQWDGQFKTQIFTRQSDPVLHVVRRDRHRDTHNLDLDSNDRVANGEFDFLLWWDKAKAFADDWDDNYPVGDTFDKDKFKAQAFSGWHQYRRHRYTDRGPRGIMMGMEGQQPLAGHGGMMMMMTGTLVLPWFKFKKFFFDDDAQDQPTAIAGPDQNSGRPQADNGCNVAWGGHRFFIKGDGPLAFVQFWDKAKGFHHHDPSSSFGWDWAWAHDPVRIITIFIATSNDQDLRHGDRRRRRIMMMTIDTQPWPQWFKAWAQQVARDGPDHHADKGWGDPDFQKIKIAHAGPPDDPVPGQADDSHFWDKGKHFHAADPVDNNTGDQWGKYWYQDPRNIIMIGIWRWHQDPVRDIDTDTHGTTMMMITQGNVRGTGGDPVSPPVPPPPPCPVVNVVVVVVVVVVVVVVVVVVVVVVVVVVVVVVVVVVVVVVVVVVDDDDDDDDDDDDDDDDDDDDDDDDDDDDDDDDDDDDPDPPPPPVVVVVVVVVVPDDDPDDDDDDDPDDVVNLPVDPDPVVSVCVVVVPDDDDDDDDDPPPPPVVVVVPPPDDDDDDDD

Radius of gyration: 36.92 Å; chains: 1; bounding box: 152×67×114 Å

Sequence (643 aa):
MGQSVLLAIAVALVSLACLSSGVHADSAPRKWSTPTPQPPRDARHAAVPPPYSATSVTGAVIHMDASHHLSDGTTTDNNLLAVDIKGQGPVPFSVARWNPGDLSPRIGPSRPFSQPNLAILMELRGFDSDDPENAAVQAWSPSINMGVMMASVALNGQQWNRSKPVFYGTVACATSSRGYGYNMDDGSFTNKEPNLDITVGQAGAEEEGSIDVAIAWFPYYQGWIGGYLNAPDPPAYRPDSRSSWASWGSFSSALPADANEVLTWQHMGATLRLPHAHPSEGMLFLLNSYSGPENNDLNIMSTYPTSDGAWWVQVRKDSTDSADDLSPPAQAAFAFVYIPYNAAGLIGAHIEGRSGTPIIGAGQFRCWRLGPGRYELHVVPMGRHYADAEPITHKDGALLLQVMSHDAANHEHAQHAFLSYDIAANGSVYVEARSMRKGGSGEETFDLVDTDFAFAWIDFRNPITPNPRTFTGRLPHMIQETDFWTGLFVTVFVYSLLLLAAGLYLLYITRIRRTAALAFERLSTTDSHPSHFPLGQTASETRRGGAGAGMGGGLDSSNEDDSIRGALLGQQQQQQNYGAGASQALSPLPELDEDDLAVFDSAEEREQVKSGAGASSVAPPPAAAAAAAAAAAASTGSTAGKE

pLDDT: mean 76.51, std 22.62, range [29.84, 98.88]

Secondary structure (DSSP, 8-state):
-HHHHHHHHHHHHHHHHHHHHH-----------PPPPPPPSSS-GGGSPPPP--SS-EEEEEEEE-TT----SSS-----BEEEEEEEESS-EEEEEE-SSEEEEEES-SSGGGSTTTT--BSSSTT----TT-GGG-SEEP-TTTEEEEEEE-SS-B-SSTTSPPB-EEEE--S---S-EEETTT--EES-SS---EEEEETTTTEE----EEEEEEEGGGT-EEEEEPPPPTT---TTPPP-BSSTT-B-TTS-SSGGGTEEEETTEEEE--TT--TTTEEEEEEE---SS-TTSPEEEEEEE-TTS-EEEEEEETT---TT----GGG--EEEEEEETT-BT-EEEEEPTTT--EEEEESSEEEEEEETTEEEEEE--TT--TTT-PPP-TTTEEEEEEE--B-SS-TTSB---EEEEEE-TTS-EEEEEEEEEE-TTS-EEEEE----EEEEEEESSS--B--GGG--S--S----HHHHHHHHHHHHHHHHHHHHHHHHHHHHHHHHHHHHHHHHHHHTTS------------------------------------SSSSSSTTTTTTSGGGSS----PPPPPPPPPTTGGGG-SSHHHHHHHHHT---S--PPPPTTSSSSSSSSSSS--------